Protein 8ZPL (pdb70)

B-factor: mean 82.5, std 34.64, range [16.42, 182.42]

Secondary structure (DSSP, 8-state):
-EEEEEE--EEEETT--EEEEEEEEES-SEEEEEEEE----EEEEEETT------GGGTTTEEEEEETTTTEEEEEE-S--GGG-EEEEEEEEEESSTTSPPEEEE---EEEEEE-/-HHHHHHHHHHHHHHHHHHHHHHHHHHIIIIIT-----HHHHHHHHHHHHHHHHHTTHHHHHHHHHT---S-HHHHHHHHHHHHHHHHHHHHHHHHHHHHHHHHHHS-SS-SHHHHHHHHTHHIIIIIHHHHHTTHHHHHTEEE---TTS--EEE--SSHHHHHHHHHHHHIIIIIHHHHHHHHHHHHHHHHHTT-SSSTTSHHHHHHHHHHHHHHHHHHHHHHHHHHHHHHHHHHHHHHHTT-S---HHHHHHHHHHHHHHHHHHGGGGGHHHHHHHHH--

Sequence (398 aa):
QVQLQESGGGLVQAGESLRLSCAASGTIFRLYDMGWYRQRELVASITSGGSTKYGDSVKGRFTISRDNAKNTVYLQMSSLKPEDTAVYYCNAEYRTGIWEELLDGWGQGTQVTVSSANFNKIFLPTIYSIIFLTGIVGNGLVILVMGYQKKLRSMTDKYRLHLSVADLLFVITLPFWAVDAVANWYFGNFLCKAVHVIYTVNLYSSVWILAFISLDRYLAIVHATNSQRPRKLLAEKVVYVGVWIPALLLTIPDFIFANVSEADDRYICDRFYPNDLWVVVFQFQHIMVGLILPGIVILSCYCIIISRLKSVRLLSGSREKDRNLRRITRPTVILILAFFACWLPYYIGISIDSFILLEIIKQGCEFENTVHKWISITEALAFFHCCLNPILYAFLGA

Structure (mmCIF, N/CA/C/O backbone):
data_8ZPL
#
_entry.id   8ZPL
#
_cell.length_a   1.00
_cell.length_b   1.00
_cell.length_c   1.00
_cell.angle_alpha   90.00
_cell.angle_beta   90.00
_cell.angle_gamma   90.00
#
_symmetry.space_group_name_H-M   'P 1'
#
loop_
_entity.id
_entity.type
_entity.pdbx_description
1 polymer 'Nb6 nanobody'
2 polymer 'Soluble cytochrome b562,C-X-C chemokine receptor type 4'
3 non-polymer CHOLESTEROL
4 non-polymer (2S)-N-[[4-[[3-(cyclohexylamino)propylamino]methyl]phenyl]methyl]-5-(diaminomethylideneamino)-2-(pyridin-2-ylmethylamino)pentanamide
#
loop_
_atom_site.group_PDB
_atom_site.id
_atom_site.type_symbol
_atom_site.label_atom_id
_atom_site.label_alt_id
_atom_site.label_comp_id
_atom_site.label_asym_id
_atom_site.label_entity_id
_atom_site.label_seq_id
_atom_site.pdbx_PDB_ins_code
_atom_site.Cartn_x
_atom_site.Cartn_y
_atom_site.Cartn_z
_atom_site.occupancy
_atom_site.B_iso_or_equiv
_atom_site.auth_seq_id
_atom_site.auth_comp_id
_atom_site.auth_asym_id
_atom_site.auth_atom_id
_atom_site.pdbx_PDB_model_num
ATOM 1 N N . GLN A 1 41 ? 141.748 152.131 164.888 1.00 95.97 3 GLN N N 1
ATOM 2 C CA . GLN A 1 41 ? 142.330 151.983 166.216 1.00 99.07 3 GLN N CA 1
ATOM 3 C C . GLN A 1 41 ? 141.249 151.736 167.261 1.00 101.24 3 GLN N C 1
ATOM 4 O O . GLN A 1 41 ? 140.116 152.190 167.112 1.00 101.44 3 GLN N O 1
ATOM 6 N N . VAL A 1 42 ? 141.606 151.015 168.322 1.00 102.95 4 VAL N N 1
ATOM 7 C CA . VAL A 1 42 ? 140.681 150.700 169.399 1.00 101.76 4 VAL N CA 1
ATOM 8 C C . VAL A 1 42 ? 141.183 151.358 170.676 1.00 102.95 4 VAL N C 1
ATOM 9 O O . VAL A 1 42 ? 142.348 151.748 170.788 1.00 105.11 4 VAL N O 1
ATOM 13 N N . GLN A 1 43 ? 140.285 151.476 171.647 1.00 102.75 5 GLN N N 1
ATOM 14 C CA . GLN A 1 43 ? 140.596 152.080 172.933 1.00 103.80 5 GLN N CA 1
ATOM 15 C C . GLN A 1 43 ? 140.295 151.091 174.050 1.00 103.48 5 GLN N C 1
ATOM 16 O O . GLN A 1 43 ? 139.258 150.423 174.036 1.00 105.23 5 GLN N O 1
ATOM 18 N N . LEU A 1 44 ? 141.209 151.002 175.012 1.00 108.88 6 LEU N N 1
ATOM 19 C CA . LEU A 1 44 ? 141.057 150.138 176.174 1.00 110.93 6 LEU N CA 1
ATOM 20 C C . LEU A 1 44 ? 141.077 150.991 177.433 1.00 110.57 6 LEU N C 1
ATOM 21 O O . LEU A 1 44 ? 141.964 151.834 177.602 1.00 112.58 6 LEU N O 1
ATOM 26 N N . GLN A 1 45 ? 140.102 150.774 178.311 1.00 120.36 7 GLN N N 1
ATOM 27 C CA . GLN A 1 45 ? 139.993 151.506 179.566 1.00 121.78 7 GLN N CA 1
ATOM 28 C C . GLN A 1 45 ? 140.121 150.533 180.728 1.00 123.03 7 GLN N C 1
ATOM 29 O O . GLN A 1 45 ? 139.474 149.482 180.736 1.00 123.94 7 GLN N O 1
ATOM 35 N N . GLU A 1 46 ? 140.948 150.889 181.705 1.00 133.58 8 GLU N N 1
ATOM 36 C CA . GLU A 1 46 ? 141.207 150.051 182.865 1.00 134.18 8 GLU N CA 1
ATOM 37 C C . GLU A 1 46 ? 140.651 150.709 184.120 1.00 134.79 8 GLU N C 1
ATOM 38 O O . GLU A 1 46 ? 140.686 151.936 184.258 1.00 135.65 8 GLU N O 1
ATOM 44 N N . SER A 1 47 ? 140.141 149.887 185.034 1.00 140.90 9 SER N N 1
ATOM 45 C CA . SER A 1 47 ? 139.619 150.377 186.300 1.00 140.60 9 SER N CA 1
ATOM 46 C C . SER A 1 47 ? 139.713 149.267 187.335 1.00 141.18 9 SER N C 1
ATOM 47 O O . SER A 1 47 ? 139.725 148.081 186.994 1.00 141.65 9 SER N O 1
ATOM 50 N N . GLY A 1 48 ? 139.776 149.664 188.603 1.00 149.71 10 GLY N N 1
ATOM 51 C CA . GLY A 1 48 ? 139.849 148.704 189.686 1.00 150.12 10 GLY N CA 1
ATOM 52 C C . GLY A 1 48 ? 140.957 148.990 190.679 1.00 150.98 10 GLY N C 1
ATOM 53 O O . GLY A 1 48 ? 141.121 148.260 191.660 1.00 150.97 10 GLY N O 1
ATOM 54 N N . GLY A 1 49 ? 141.723 150.051 190.436 1.00 160.37 11 GLY N N 1
ATOM 55 C CA . GLY A 1 49 ? 142.808 150.418 191.318 1.00 160.67 11 GLY N CA 1
ATOM 56 C C . GLY A 1 49 ? 142.335 151.177 192.542 1.00 160.79 11 GLY N C 1
ATOM 57 O O . GLY A 1 49 ? 141.158 151.496 192.708 1.00 160.33 11 GLY N O 1
ATOM 58 N N . GLY A 1 50 ? 143.287 151.469 193.418 1.00 170.21 12 GLY N N 1
ATOM 59 C CA . GLY A 1 50 ? 143.027 152.196 194.637 1.00 170.00 12 GLY N CA 1
ATOM 60 C C . GLY A 1 50 ? 143.775 151.572 195.794 1.00 171.19 12 GLY N C 1
ATOM 61 O O . GLY A 1 50 ? 144.763 150.865 195.605 1.00 171.12 12 GLY N O 1
ATOM 62 N N . LEU A 1 51 ? 143.288 151.842 197.002 1.00 177.57 13 LEU N N 1
ATOM 63 C CA . LEU A 1 51 ? 143.884 151.323 198.226 1.00 177.28 13 LEU N CA 1
ATOM 64 C C . LEU A 1 51 ? 143.085 150.111 198.690 1.00 177.51 13 LEU N C 1
ATOM 65 O O . LEU A 1 51 ? 141.870 150.206 198.898 1.00 177.98 13 LEU N O 1
ATOM 67 N N . VAL A 1 52 ? 143.767 148.979 198.851 1.00 181.34 14 VAL N N 1
ATOM 68 C CA . VAL A 1 52 ? 143.133 147.731 199.250 1.00 181.98 14 VAL N CA 1
ATOM 69 C C . VAL A 1 52 ? 143.969 147.083 200.345 1.00 182.42 14 VAL N C 1
ATOM 70 O O . VAL A 1 52 ? 145.174 147.329 200.463 1.00 182.24 14 VAL N O 1
ATOM 74 N N . GLN A 1 53 ? 143.317 146.258 201.159 1.00 179.80 15 GLN N N 1
ATOM 75 C CA . GLN A 1 53 ? 143.980 145.555 202.245 1.00 178.73 15 GLN N CA 1
ATOM 76 C C . GLN A 1 53 ? 144.437 144.172 201.791 1.00 179.28 15 GLN N C 1
ATOM 77 O O . GLN A 1 53 ? 143.930 143.610 200.817 1.00 178.75 15 GLN N O 1
ATOM 79 N N . ALA A 1 54 ? 145.412 143.629 202.515 1.00 180.25 16 ALA N N 1
ATOM 80 C CA . ALA A 1 54 ? 145.944 142.314 202.188 1.00 179.67 16 ALA N CA 1
ATOM 81 C C . ALA A 1 54 ? 144.906 141.231 202.456 1.00 179.50 16 ALA N C 1
ATOM 82 O O . ALA A 1 54 ? 144.204 141.256 203.471 1.00 179.63 16 ALA N O 1
ATOM 84 N N . GLY A 1 55 ? 144.812 140.275 201.535 1.00 176.76 17 GLY N N 1
ATOM 85 C CA . GLY A 1 55 ? 143.865 139.188 201.666 1.00 175.73 17 GLY N CA 1
ATOM 86 C C . GLY A 1 55 ? 142.435 139.534 201.322 1.00 175.61 17 GLY N C 1
ATOM 87 O O . GLY A 1 55 ? 141.546 138.704 201.544 1.00 175.14 17 GLY N O 1
ATOM 88 N N . GLU A 1 56 ? 142.182 140.726 200.791 1.00 177.25 18 GLU N N 1
ATOM 89 C CA . GLU A 1 56 ? 140.832 141.148 200.449 1.00 177.35 18 GLU N CA 1
ATOM 90 C C . GLU A 1 56 ? 140.541 140.814 198.986 1.00 176.37 18 GLU N C 1
ATOM 91 O O . GLU A 1 56 ? 141.297 140.098 198.324 1.00 175.52 18 GLU N O 1
ATOM 97 N N . SER A 1 57 ? 139.433 141.336 198.464 1.00 169.83 19 SER N N 1
ATOM 98 C CA . SER A 1 57 ? 138.980 141.027 197.117 1.00 169.89 19 SER N CA 1
ATOM 99 C C . SER A 1 57 ? 138.918 142.290 196.268 1.00 169.46 19 SER N C 1
ATOM 100 O O . SER A 1 57 ? 138.626 143.382 196.764 1.00 169.13 19 SER N O 1
ATOM 103 N N . LEU A 1 58 ? 139.201 142.125 194.977 1.00 162.80 20 LEU N N 1
ATOM 104 C CA . LEU A 1 58 ? 139.123 143.205 194.006 1.00 162.75 20 LEU N CA 1
ATOM 105 C C . LEU A 1 58 ? 138.579 142.651 192.697 1.00 161.71 20 LEU N C 1
ATOM 106 O O . LEU A 1 58 ? 138.369 141.444 192.548 1.00 161.00 20 LEU N O 1
ATOM 111 N N . ARG A 1 59 ? 138.347 143.549 191.738 1.00 146.64 21 ARG N N 1
ATOM 112 C CA . ARG A 1 59 ? 137.838 143.145 190.428 1.00 146.48 21 ARG N CA 1
ATOM 113 C C . ARG A 1 59 ? 138.268 144.199 189.412 1.00 146.91 21 ARG N C 1
ATOM 114 O O . ARG A 1 59 ? 137.670 145.277 189.340 1.00 145.93 21 ARG N O 1
ATOM 122 N N . LEU A 1 60 ? 139.298 143.880 188.632 1.00 141.24 22 LEU N N 1
ATOM 123 C CA . LEU A 1 60 ? 139.764 144.775 187.582 1.00 139.80 22 LEU N CA 1
ATOM 124 C C . LEU A 1 60 ? 138.912 144.596 186.333 1.00 137.75 22 LEU N C 1
ATOM 125 O O . LEU A 1 60 ? 138.624 143.467 185.923 1.00 137.88 22 LEU N O 1
ATOM 130 N N . SER A 1 61 ? 138.507 145.709 185.730 1.00 133.83 23 SER N N 1
ATOM 131 C CA . SER A 1 61 ? 137.714 145.700 184.510 1.00 135.52 23 SER N CA 1
ATOM 132 C C . SER A 1 61 ? 138.507 146.368 183.398 1.00 134.78 23 SER N C 1
ATOM 133 O O . SER A 1 61 ? 139.045 147.464 183.585 1.00 136.28 23 SER N O 1
ATOM 136 N N . CYS A 1 62 ? 138.577 145.707 182.245 1.00 123.30 24 CYS N N 1
ATOM 137 C CA . CYS A 1 62 ? 139.297 146.219 181.081 1.00 124.52 24 CYS N CA 1
ATOM 138 C C . CYS A 1 62 ? 138.348 146.157 179.889 1.00 124.03 24 CYS N C 1
ATOM 139 O O . CYS A 1 62 ? 138.147 145.090 179.303 1.00 125.96 24 CYS N O 1
ATOM 142 N N . ALA A 1 63 ? 137.766 147.298 179.537 1.00 112.31 25 ALA N N 1
ATOM 143 C CA . ALA A 1 63 ? 136.804 147.386 178.450 1.00 111.30 25 ALA N CA 1
ATOM 144 C C . ALA A 1 63 ? 137.483 147.893 177.187 1.00 111.82 25 ALA N C 1
ATOM 145 O O . ALA A 1 63 ? 138.310 148.808 177.237 1.00 114.20 25 ALA N O 1
ATOM 147 N N . ALA A 1 64 ? 137.129 147.292 176.055 1.00 102.77 26 ALA N N 1
ATOM 148 C CA . ALA A 1 64 ? 137.666 147.670 174.756 1.00 102.02 26 ALA N CA 1
ATOM 149 C C . ALA A 1 64 ? 136.596 148.407 173.966 1.00 102.06 26 ALA N C 1
ATOM 150 O O . ALA A 1 64 ? 135.466 147.923 173.843 1.00 104.85 26 ALA N O 1
ATOM 152 N N . SER A 1 65 ? 136.951 149.574 173.434 1.00 101.24 27 SER N N 1
ATOM 153 C CA . SER A 1 65 ? 136.018 150.394 172.679 1.00 101.74 27 SER N CA 1
ATOM 154 C C . SER A 1 65 ? 136.691 150.896 171.411 1.00 102.64 27 SER N C 1
ATOM 155 O O . SER A 1 65 ? 137.902 151.126 171.380 1.00 101.37 27 SER N O 1
ATOM 157 N N . GLY A 1 66 ? 135.889 151.063 170.362 1.00 99.92 28 GLY N N 1
ATOM 158 C CA . GLY A 1 66 ? 136.393 151.586 169.108 1.00 99.33 28 GLY N CA 1
ATOM 159 C C . GLY A 1 66 ? 135.992 150.763 167.903 1.00 99.04 28 GLY N C 1
ATOM 160 O O . GLY A 1 66 ? 134.921 150.149 167.886 1.00 98.59 28 GLY N O 1
ATOM 161 N N . THR A 1 67 ? 136.847 150.749 166.884 1.00 99.51 29 THR N N 1
ATOM 162 C CA . THR A 1 67 ? 136.602 149.986 165.661 1.00 101.51 29 THR N CA 1
ATOM 163 C C . THR A 1 67 ? 137.046 148.549 165.898 1.00 101.60 29 THR N C 1
ATOM 164 O O . THR A 1 67 ? 138.201 148.185 165.673 1.00 100.79 29 THR N O 1
ATOM 168 N N . ILE A 1 68 ? 136.113 147.719 166.358 1.00 94.49 30 ILE N N 1
ATOM 169 C CA . ILE A 1 68 ? 136.385 146.328 166.698 1.00 90.35 30 ILE N CA 1
ATOM 170 C C . ILE A 1 68 ? 135.567 145.433 165.782 1.00 88.22 30 ILE N C 1
ATOM 171 O O . ILE A 1 68 ? 134.346 145.597 165.672 1.00 90.32 30 ILE N O 1
ATOM 176 N N . PHE A 1 69 ? 136.240 144.491 165.127 1.00 74.73 31 PHE N N 1
ATOM 177 C CA . PHE A 1 69 ? 135.571 143.438 164.377 1.00 71.12 31 PHE N CA 1
ATOM 178 C C . PHE A 1 69 ? 135.560 142.110 165.118 1.00 78.36 31 PHE N C 1
ATOM 179 O O . PHE A 1 69 ? 134.588 141.358 165.002 1.00 82.54 31 PHE N O 1
ATOM 187 N N . ARG A 1 70 ? 136.606 141.816 165.889 1.00 81.04 32 ARG N N 1
ATOM 188 C CA . ARG A 1 70 ? 136.678 140.592 166.673 1.00 77.70 32 ARG N CA 1
ATOM 189 C C . ARG A 1 70 ? 137.842 140.697 167.648 1.00 72.80 32 ARG N C 1
ATOM 190 O O . ARG A 1 70 ? 138.910 141.195 167.288 1.00 71.63 32 ARG N O 1
ATOM 198 N N . LEU A 1 71 ? 137.627 140.230 168.875 1.00 74.47 33 LEU N N 1
ATOM 199 C CA . LEU A 1 71 ? 138.673 140.146 169.886 1.00 78.58 33 LEU N CA 1
ATOM 200 C C . LEU A 1 71 ? 139.111 138.696 170.035 1.00 80.05 33 LEU N C 1
ATOM 201 O O . LEU A 1 71 ? 138.270 137.800 170.152 1.00 81.89 33 LEU N O 1
ATOM 206 N N . TYR A 1 72 ? 140.424 138.466 170.024 1.00 78.90 34 TYR N N 1
ATOM 207 C CA . TYR A 1 72 ? 140.970 137.113 170.058 1.00 79.72 34 TYR N CA 1
ATOM 208 C C . TYR A 1 72 ? 141.478 136.717 171.440 1.00 79.86 34 TYR N C 1
ATOM 209 O O . TYR A 1 72 ? 140.995 135.744 172.025 1.00 85.60 34 TYR N O 1
ATOM 218 N N . ASP A 1 73 ? 142.443 137.456 171.977 1.00 91.10 35 ASP N N 1
ATOM 219 C CA . ASP A 1 73 ? 143.067 137.122 173.249 1.00 92.40 35 ASP N CA 1
ATOM 220 C C . ASP A 1 73 ? 143.085 138.346 174.147 1.00 94.27 35 ASP N C 1
ATOM 221 O O . ASP A 1 73 ? 143.421 139.446 173.702 1.00 102.50 35 ASP N O 1
ATOM 226 N N . MET A 1 74 ? 142.727 138.150 175.413 1.00 96.30 36 MET N N 1
ATOM 227 C CA . MET A 1 74 ? 142.770 139.206 176.414 1.00 99.10 36 MET N CA 1
ATOM 228 C C . MET A 1 74 ? 143.460 138.666 177.654 1.00 101.35 36 MET N C 1
ATOM 229 O O . MET A 1 74 ? 143.093 137.599 178.153 1.00 107.67 36 MET N O 1
ATOM 234 N N . GLY A 1 75 ? 144.453 139.399 178.153 1.00 101.46 37 GLY N N 1
ATOM 235 C CA . GLY A 1 75 ? 145.193 138.941 179.311 1.00 102.43 37 GLY N CA 1
ATOM 236 C C . GLY A 1 75 ? 145.739 140.095 180.121 1.00 102.53 37 GLY N C 1
ATOM 237 O O . GLY A 1 75 ? 145.722 141.250 179.695 1.00 108.27 37 GLY N O 1
ATOM 238 N N . TRP A 1 76 ? 146.231 139.757 181.308 1.00 122.14 38 TRP N N 1
ATOM 239 C CA . TRP A 1 76 ? 146.841 140.712 182.220 1.00 124.73 38 TRP N CA 1
ATOM 240 C C . TRP A 1 76 ? 148.321 140.388 182.360 1.00 124.16 38 TRP N C 1
ATOM 241 O O . TRP A 1 76 ? 148.696 139.226 182.534 1.00 127.08 38 TRP N O 1
ATOM 252 N N . TYR A 1 77 ? 149.157 141.418 182.282 1.00 122.38 39 TYR N N 1
ATOM 253 C CA . TYR A 1 77 ? 150.601 141.245 182.260 1.00 123.09 39 TYR N CA 1
ATOM 254 C C . TYR A 1 77 ? 151.228 142.015 183.415 1.00 124.26 39 TYR N C 1
ATOM 255 O O . TYR A 1 77 ? 150.539 142.635 184.230 1.00 127.24 39 TYR N O 1
ATOM 264 N N . ARG A 1 78 ? 152.555 141.965 183.476 1.00 136.81 40 ARG N N 1
ATOM 265 C CA . ARG A 1 78 ? 153.323 142.669 184.494 1.00 138.32 40 ARG N CA 1
ATOM 266 C C . ARG A 1 78 ? 154.792 142.742 184.090 1.00 138.72 40 ARG N C 1
ATOM 267 O O . ARG A 1 78 ? 155.415 143.800 184.169 1.00 140.07 40 ARG N O 1
ATOM 275 N N . GLN A 1 84 ? 160.021 141.050 180.773 1.00 141.88 46 GLN N N 1
ATOM 276 C CA . GLN A 1 84 ? 159.540 142.259 181.431 1.00 143.58 46 GLN N CA 1
ATOM 277 C C . GLN A 1 84 ? 158.051 142.157 181.741 1.00 144.19 46 GLN N C 1
ATOM 278 O O . GLN A 1 84 ? 157.639 142.259 182.897 1.00 143.46 46 GLN N O 1
ATOM 284 N N . ARG A 1 85 ? 157.246 141.957 180.697 1.00 141.66 47 ARG N N 1
ATOM 285 C CA . ARG A 1 85 ? 155.797 141.833 180.844 1.00 140.48 47 ARG N CA 1
ATOM 286 C C . ARG A 1 85 ? 155.463 140.381 181.178 1.00 137.77 47 ARG N C 1
ATOM 287 O O . ARG A 1 85 ? 155.117 139.567 180.319 1.00 135.97 47 ARG N O 1
ATOM 295 N N . GLU A 1 86 ? 155.576 140.061 182.464 1.00 138.30 48 GLU N N 1
ATOM 296 C CA . GLU A 1 86 ? 155.268 138.719 182.938 1.00 139.84 48 GLU N CA 1
ATOM 297 C C . GLU A 1 86 ? 153.777 138.442 182.806 1.00 140.31 48 GLU N C 1
ATOM 298 O O . GLU A 1 86 ? 152.945 139.255 183.220 1.00 142.67 48 GLU N O 1
ATOM 304 N N . LEU A 1 87 ? 153.437 137.289 182.234 1.00 127.48 49 LEU N N 1
ATOM 305 C CA . LEU A 1 87 ? 152.042 136.891 182.085 1.00 126.40 49 LEU N CA 1
ATOM 306 C C . LEU A 1 87 ? 151.546 136.348 183.419 1.00 126.93 49 LEU N C 1
ATOM 307 O O . LEU A 1 87 ? 152.016 135.306 183.886 1.00 129.15 49 LEU N O 1
ATOM 309 N N . VAL A 1 88 ? 150.598 137.051 184.034 1.00 125.86 50 VAL N N 1
ATOM 310 C CA . VAL A 1 88 ? 150.054 136.637 185.321 1.00 125.94 50 VAL N CA 1
ATOM 311 C C . VAL A 1 88 ? 148.709 135.958 185.098 1.00 126.21 50 VAL N C 1
ATOM 312 O O . VAL A 1 88 ? 148.288 135.112 185.894 1.00 128.72 50 VAL N O 1
ATOM 316 N N . ALA A 1 89 ? 148.033 136.314 184.005 1.00 113.62 51 ALA N N 1
ATOM 317 C CA . ALA A 1 89 ? 146.757 135.705 183.653 1.00 113.51 51 ALA N CA 1
ATOM 318 C C . ALA A 1 89 ? 146.396 136.020 182.208 1.00 114.07 51 ALA N C 1
ATOM 319 O O . ALA A 1 89 ? 146.383 137.188 181.807 1.00 118.48 51 ALA N O 1
ATOM 321 N N . SER A 1 90 ? 146.104 134.990 181.418 1.00 101.93 52 SER N N 1
ATOM 322 C CA . SER A 1 90 ? 145.720 135.170 180.025 1.00 99.96 52 SER N CA 1
ATOM 323 C C . SER A 1 90 ? 144.595 134.206 179.689 1.00 100.01 52 SER N C 1
ATOM 324 O O . SER A 1 90 ? 144.723 133.000 179.916 1.00 106.18 52 SER N O 1
ATOM 326 N N . ILE A 1 91 ? 143.502 134.735 179.149 1.00 102.61 53 ILE N N 1
ATOM 327 C CA . ILE A 1 91 ? 142.352 133.937 178.745 1.00 103.07 53 ILE N CA 1
ATOM 328 C C . ILE A 1 91 ? 142.085 134.191 177.269 1.00 104.33 53 ILE N C 1
ATOM 329 O O . ILE A 1 91 ? 142.036 135.345 176.829 1.00 105.26 53 ILE N O 1
ATOM 334 N N . THR A 1 92 ? 141.932 133.115 176.505 1.00 105.86 54 THR N N 1
ATOM 335 C CA . THR A 1 92 ? 141.629 133.233 175.089 1.00 105.05 54 THR N CA 1
ATOM 336 C C . THR A 1 92 ? 140.132 133.457 174.895 1.00 105.28 54 THR N C 1
ATOM 337 O O . THR A 1 92 ? 139.357 133.534 175.851 1.00 107.48 54 THR N O 1
ATOM 341 N N . SER A 1 93 ? 139.717 133.573 173.632 1.00 102.51 55 SER N N 1
ATOM 342 C CA . SER A 1 93 ? 138.298 133.743 173.343 1.00 102.09 55 SER N CA 1
ATOM 343 C C . SER A 1 93 ? 137.504 132.490 173.685 1.00 103.68 55 SER N C 1
ATOM 344 O O . SER A 1 93 ? 136.314 132.580 174.007 1.00 101.96 55 SER N O 1
ATOM 347 N N . GLY A 1 94 ? 138.140 131.320 173.623 1.00 108.62 56 GLY N N 1
ATOM 348 C CA . GLY A 1 94 ? 137.482 130.079 173.985 1.00 108.65 56 GLY N CA 1
ATOM 349 C C . GLY A 1 94 ? 137.479 129.758 175.462 1.00 108.57 56 GLY N C 1
ATOM 350 O O . GLY A 1 94 ? 136.842 128.781 175.867 1.00 109.61 56 GLY N O 1
ATOM 351 N N . GLY A 1 95 ? 138.172 130.549 176.274 1.00 108.48 57 GLY N N 1
ATOM 352 C CA . GLY A 1 95 ? 138.230 130.326 177.702 1.00 107.51 57 GLY N CA 1
ATOM 353 C C . GLY A 1 95 ? 139.438 129.565 178.200 1.00 108.72 57 GLY N C 1
ATOM 354 O O . GLY A 1 95 ? 139.469 129.201 179.381 1.00 110.80 57 GLY N O 1
ATOM 355 N N . SER A 1 96 ? 140.432 129.318 177.350 1.00 107.86 58 SER N N 1
ATOM 356 C CA . SER A 1 96 ? 141.609 128.561 177.759 1.00 108.65 58 SER N CA 1
ATOM 357 C C . SER A 1 96 ? 142.523 129.408 178.636 1.00 108.02 58 SER N C 1
ATOM 358 O O . SER A 1 96 ? 143.483 130.010 178.145 1.00 107.52 58 SER N O 1
ATOM 360 N N . THR A 1 97 ? 142.232 129.455 179.932 1.00 111.12 59 THR N N 1
ATOM 361 C CA . THR A 1 97 ? 143.030 130.252 180.852 1.00 111.21 59 THR N CA 1
ATOM 362 C C . THR A 1 97 ? 144.406 129.629 181.051 1.00 111.23 59 THR N C 1
ATOM 363 O O . THR A 1 97 ? 144.550 128.406 181.119 1.00 111.39 59 THR N O 1
ATOM 367 N N . LYS A 1 98 ? 145.425 130.483 181.143 1.00 113.37 60 LYS N N 1
ATOM 368 C CA . LYS A 1 98 ? 146.807 130.058 181.372 1.00 113.77 60 LYS N CA 1
ATOM 369 C C . LYS A 1 98 ? 147.383 130.944 182.472 1.00 115.13 60 LYS N C 1
ATOM 370 O O . LYS A 1 98 ? 148.000 131.974 1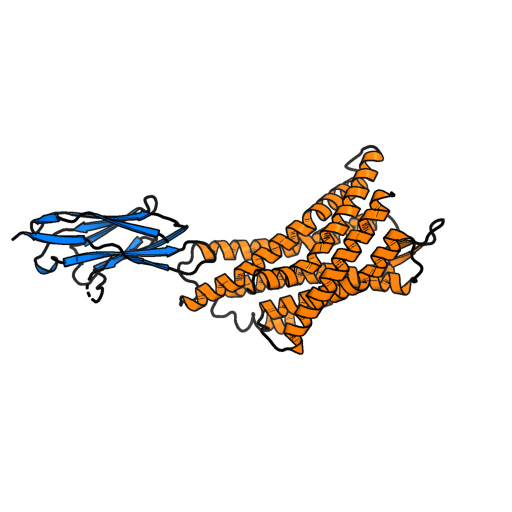82.192 1.00 117.15 60 LYS N O 1
ATOM 372 N N . TYR A 1 99 ? 147.186 130.533 183.721 1.00 127.05 61 TYR N N 1
ATOM 373 C CA . TYR A 1 99 ? 147.650 131.318 184.853 1.00 127.25 61 TYR N CA 1
ATOM 374 C C . TYR A 1 99 ? 149.165 131.212 185.000 1.00 128.55 61 TYR N C 1
ATOM 375 O O . TYR A 1 99 ? 149.806 130.284 184.498 1.00 127.58 61 TYR N O 1
ATOM 384 N N . GLY A 1 100 ? 149.737 132.188 185.701 1.00 140.98 62 GLY N N 1
ATOM 385 C CA . GLY A 1 100 ? 151.165 132.231 185.923 1.00 141.53 62 GLY N CA 1
ATOM 386 C C . GLY A 1 100 ? 151.611 131.318 187.049 1.00 143.58 62 GLY N C 1
ATOM 387 O O . GLY A 1 100 ? 150.814 130.686 187.743 1.00 143.75 62 GLY N O 1
ATOM 388 N N . ASP A 1 101 ? 152.933 131.252 187.222 1.00 150.10 63 ASP N N 1
ATOM 389 C CA . ASP A 1 101 ? 153.503 130.407 188.267 1.00 150.43 63 ASP N CA 1
ATOM 390 C C . ASP A 1 101 ? 153.112 130.895 189.656 1.00 150.63 63 ASP N C 1
ATOM 391 O O . ASP A 1 101 ? 152.790 130.089 190.536 1.00 150.43 63 ASP N O 1
ATOM 393 N N . SER A 1 102 ? 153.131 132.208 189.873 1.00 148.72 64 SER N N 1
ATOM 394 C CA . SER A 1 102 ? 152.806 132.791 191.167 1.00 147.80 64 SER N CA 1
ATOM 395 C C . SER A 1 102 ? 151.334 133.165 191.293 1.00 149.51 64 SER N C 1
ATOM 396 O O . SER A 1 102 ? 150.939 133.740 192.313 1.00 149.59 64 SER N O 1
ATOM 398 N N . VAL A 1 103 ? 150.519 132.854 190.288 1.00 154.65 65 VAL N N 1
ATOM 399 C CA . VAL A 1 103 ? 149.102 133.195 190.287 1.00 153.96 65 VAL N CA 1
ATOM 400 C C . VAL A 1 103 ? 148.227 131.973 190.527 1.00 154.50 65 VAL N C 1
ATOM 401 O O . VAL A 1 103 ? 147.002 132.059 190.398 1.00 153.74 65 VAL N O 1
ATOM 403 N N . LYS A 1 104 ? 148.823 130.835 190.871 1.00 159.43 66 LYS N N 1
ATOM 404 C CA . LYS A 1 104 ? 148.057 129.617 191.091 1.00 159.71 66 LYS N CA 1
ATOM 405 C C . LYS A 1 104 ? 147.329 129.687 192.427 1.00 159.73 66 LYS N C 1
ATOM 406 O O . LYS A 1 104 ? 147.951 129.890 193.475 1.00 158.34 66 LYS N O 1
ATOM 408 N N . GLY A 1 105 ? 146.008 129.522 192.387 1.00 160.29 67 GLY N N 1
ATOM 409 C CA . GLY A 1 105 ? 145.197 129.499 193.585 1.00 158.99 67 GLY N CA 1
ATOM 410 C C . GLY A 1 105 ? 144.794 130.851 194.128 1.00 159.42 67 GLY N C 1
ATOM 411 O O . GLY A 1 105 ? 143.961 130.907 195.042 1.00 159.12 67 GLY N O 1
ATOM 412 N N . ARG A 1 106 ? 145.349 131.944 193.605 1.00 160.77 68 ARG N N 1
ATOM 413 C CA . ARG A 1 106 ? 145.033 133.278 194.095 1.00 160.55 68 ARG N CA 1
ATOM 414 C C . ARG A 1 106 ? 144.292 134.144 193.090 1.00 160.46 68 ARG N C 1
ATOM 415 O O . ARG A 1 106 ? 143.494 134.990 193.498 1.00 160.70 68 ARG N O 1
ATOM 423 N N . PHE A 1 107 ? 144.533 133.962 191.794 1.00 154.97 69 PHE N N 1
ATOM 424 C CA . PHE A 1 107 ? 143.928 134.786 190.756 1.00 154.51 69 PHE N CA 1
ATOM 425 C C . PHE A 1 107 ? 143.042 133.922 189.872 1.00 153.28 69 PHE N C 1
ATOM 426 O O . PHE A 1 107 ? 143.472 132.866 189.398 1.00 152.87 69 PHE N O 1
ATOM 434 N N . THR A 1 108 ? 141.808 134.373 189.655 1.00 140.79 70 THR N N 1
ATOM 435 C CA . THR A 1 108 ? 140.875 133.715 188.752 1.00 141.92 70 THR N CA 1
ATOM 436 C C . THR A 1 108 ? 140.365 134.739 187.752 1.00 141.58 70 THR N C 1
ATOM 437 O O . THR A 1 108 ? 139.864 135.797 188.146 1.00 141.07 70 THR N O 1
ATOM 441 N N . ILE A 1 109 ? 140.489 134.425 186.467 1.00 130.66 71 ILE N N 1
ATOM 442 C CA . ILE A 1 109 ? 140.148 135.356 185.407 1.00 129.63 71 ILE N CA 1
ATOM 443 C C . ILE A 1 109 ? 138.776 135.006 184.848 1.00 128.92 71 ILE N C 1
ATOM 444 O O . ILE A 1 109 ? 138.289 133.877 184.965 1.00 129.35 71 ILE N O 1
ATOM 449 N N . SER A 1 110 ? 138.134 136.000 184.239 1.00 122.50 72 SER N N 1
ATOM 450 C CA . SER A 1 110 ? 136.832 135.819 183.617 1.00 122.21 72 SER N CA 1
ATOM 451 C C . SER A 1 110 ? 136.745 136.737 182.409 1.00 120.48 72 SER N C 1
ATOM 452 O O . SER A 1 110 ? 137.456 137.740 182.316 1.00 120.31 72 SER N O 1
ATOM 455 N N . ARG A 1 111 ? 135.862 136.384 181.479 1.00 111.03 73 ARG N N 1
ATOM 456 C CA . ARG A 1 111 ? 135.732 137.124 180.233 1.00 111.31 73 ARG N CA 1
ATOM 457 C C . ARG A 1 111 ? 134.269 137.224 179.835 1.00 111.26 73 ARG N C 1
ATOM 458 O O . ARG A 1 111 ? 133.514 136.257 179.963 1.00 112.45 73 ARG N O 1
ATOM 466 N N . ASP A 1 112 ? 133.879 138.399 179.351 1.00 117.11 74 ASP N N 1
ATOM 467 C CA . ASP A 1 112 ? 132.549 138.639 178.796 1.00 117.65 74 ASP N CA 1
ATOM 468 C C . ASP A 1 112 ? 132.741 139.157 177.375 1.00 116.88 74 ASP N C 1
ATOM 469 O O . ASP A 1 112 ? 132.954 140.355 177.168 1.00 119.61 74 ASP N O 1
ATOM 474 N N . ASN A 1 113 ? 132.667 138.252 176.397 1.00 115.85 75 ASN N N 1
ATOM 475 C CA . ASN A 1 113 ? 132.879 138.647 175.009 1.00 116.99 75 ASN N CA 1
ATOM 476 C C . ASN A 1 113 ? 131.789 139.589 174.517 1.00 118.89 75 ASN N C 1
ATOM 477 O O . ASN A 1 113 ? 132.052 140.443 173.662 1.00 118.38 75 ASN N O 1
ATOM 482 N N . ALA A 1 114 ? 130.566 139.446 175.032 1.00 124.44 76 ALA N N 1
ATOM 483 C CA . ALA A 1 114 ? 129.481 140.330 174.617 1.00 123.58 76 ALA N CA 1
ATOM 484 C C . ALA A 1 114 ? 129.766 141.774 175.008 1.00 124.02 76 ALA N C 1
ATOM 485 O O . ALA A 1 114 ? 129.497 142.700 174.235 1.00 123.25 76 ALA N O 1
ATOM 487 N N . LYS A 1 115 ? 130.309 141.986 176.204 1.00 119.98 77 LYS N N 1
ATOM 488 C CA . LYS A 1 115 ? 130.642 143.322 176.679 1.00 120.39 77 LYS N CA 1
ATOM 489 C C . LYS A 1 115 ? 132.047 143.760 176.289 1.00 121.93 77 LYS N C 1
ATOM 490 O O . LYS A 1 115 ? 132.424 144.900 176.580 1.00 121.00 77 LYS N O 1
ATOM 492 N N . ASN A 1 116 ? 132.821 142.890 175.634 1.00 116.38 78 ASN N N 1
ATOM 493 C CA . ASN A 1 116 ? 134.194 143.194 175.225 1.00 113.46 78 ASN N CA 1
ATOM 494 C C . ASN A 1 116 ? 135.057 143.587 176.423 1.00 112.40 78 ASN N C 1
ATOM 495 O O . ASN A 1 116 ? 135.841 144.535 176.362 1.00 112.15 78 ASN N O 1
ATOM 500 N N . THR A 1 117 ? 134.910 142.851 177.523 1.00 115.67 79 THR N N 1
ATOM 501 C CA . THR A 1 117 ? 135.624 143.134 178.759 1.00 115.40 79 THR N CA 1
ATOM 502 C C . THR A 1 117 ? 136.230 141.856 179.320 1.00 115.11 79 THR N C 1
ATOM 503 O O . THR A 1 117 ? 135.743 140.752 179.064 1.00 116.52 79 THR N O 1
ATOM 507 N N . VAL A 1 118 ? 137.299 142.022 180.093 1.00 118.24 80 VAL N N 1
ATOM 508 C CA . VAL A 1 118 ? 137.935 140.930 180.818 1.00 120.20 80 VAL N CA 1
ATOM 509 C C . VAL A 1 118 ? 138.009 141.315 182.290 1.00 120.94 80 VAL N C 1
ATOM 510 O O . VAL A 1 118 ? 138.340 142.457 182.628 1.00 121.08 80 VAL N O 1
ATOM 514 N N . TYR A 1 119 ? 137.667 140.373 183.163 1.00 130.01 81 TYR N N 1
ATOM 515 C CA . TYR A 1 119 ? 137.602 140.615 184.598 1.00 129.27 81 TYR N CA 1
ATOM 516 C C . TYR A 1 119 ? 138.594 139.713 185.315 1.00 128.95 81 TYR N C 1
ATOM 517 O O . TYR A 1 119 ? 138.608 138.498 185.095 1.00 129.24 81 TYR N O 1
ATOM 526 N N . LEU A 1 120 ? 139.417 140.309 186.173 1.00 135.01 82 LEU N N 1
ATOM 527 C CA . LEU A 1 120 ? 140.372 139.580 186.995 1.00 136.67 82 LEU N CA 1
ATOM 528 C C . LEU A 1 120 ? 139.997 139.759 188.458 1.00 139.86 82 LEU N C 1
ATOM 529 O O . LEU A 1 120 ? 139.753 140.884 188.905 1.00 140.05 82 LEU N O 1
ATOM 534 N N . GLN A 1 121 ? 139.949 138.655 189.196 1.00 148.82 83 GLN N N 1
ATOM 535 C CA . GLN A 1 121 ? 139.589 138.674 190.607 1.00 147.52 83 GLN N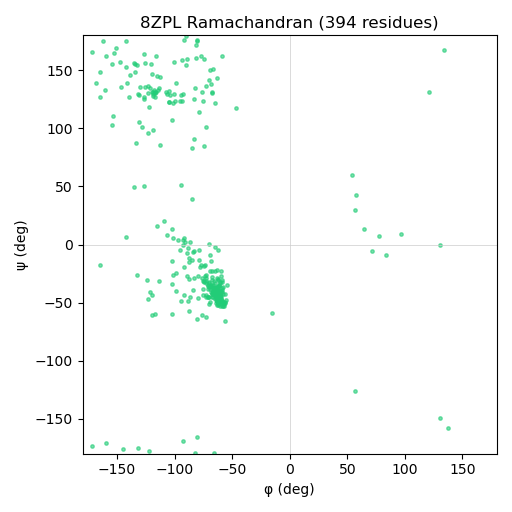 CA 1
ATOM 536 C C . GLN A 1 121 ? 140.841 138.514 191.457 1.00 147.11 83 GLN N C 1
ATOM 537 O O . GLN A 1 121 ? 141.629 137.587 191.245 1.00 146.03 83 GLN N O 1
ATOM 543 N N . MET A 1 122 ? 141.019 139.420 192.413 1.00 162.92 84 MET N N 1
ATOM 544 C CA . MET A 1 122 ? 142.193 139.443 193.275 1.00 164.68 84 MET N CA 1
ATOM 545 C C . MET A 1 122 ? 141.824 138.835 194.622 1.00 164.90 84 MET N C 1
ATOM 546 O O . MET A 1 122 ? 140.907 139.319 195.294 1.00 164.92 84 MET N O 1
ATOM 551 N N . SER A 1 123 ? 142.531 137.777 195.014 1.00 166.64 85 SER N N 1
ATOM 552 C CA . SER A 1 123 ? 142.275 137.111 196.282 1.00 166.02 85 SER N CA 1
ATOM 553 C C . SER A 1 123 ? 143.595 136.750 196.944 1.00 166.77 85 SER N C 1
ATOM 554 O O . SER A 1 123 ? 144.573 136.412 196.271 1.00 166.32 85 SER N O 1
ATOM 557 N N . SER A 1 124 ? 143.606 136.817 198.275 1.00 172.41 86 SER N N 1
ATOM 558 C CA . SER A 1 124 ? 144.785 136.518 199.086 1.00 172.44 86 SER N CA 1
ATOM 559 C C . SER A 1 124 ? 145.980 137.359 198.640 1.00 171.97 86 SER N C 1
ATOM 560 O O . SER A 1 124 ? 147.026 136.849 198.238 1.00 171.56 86 SER N O 1
ATOM 563 N N . LEU A 1 125 ? 145.797 138.675 198.715 1.00 174.63 87 LEU N N 1
ATOM 564 C CA . LEU A 1 125 ? 146.826 139.601 198.263 1.00 174.76 87 LEU N CA 1
ATOM 565 C C . LEU A 1 125 ? 148.090 139.455 199.100 1.00 174.74 87 LEU N C 1
ATOM 566 O O . LEU A 1 125 ? 148.034 139.231 200.312 1.00 174.93 87 LEU N O 1
ATOM 571 N N . LYS A 1 126 ? 149.233 139.585 198.443 1.00 174.29 88 LYS N N 1
ATOM 572 C CA . LYS A 1 126 ? 150.541 139.415 199.051 1.00 173.92 88 LYS N CA 1
ATOM 573 C C . LYS A 1 126 ? 151.380 140.656 198.797 1.00 174.96 88 LYS N C 1
ATOM 574 O O . LYS A 1 126 ? 151.131 141.398 197.840 1.00 174.48 88 LYS N O 1
ATOM 576 N N . PRO A 1 127 ? 152.380 140.918 199.645 1.00 178.15 89 PRO N N 1
ATOM 577 C CA . PRO A 1 127 ? 153.237 142.094 199.418 1.00 177.58 89 PRO N CA 1
ATOM 578 C C . PRO A 1 127 ? 153.956 142.069 198.082 1.00 177.21 89 PRO N C 1
ATOM 579 O O . PRO A 1 127 ? 154.284 143.135 197.545 1.00 177.47 89 PRO N O 1
ATOM 583 N N . GLU A 1 128 ? 154.217 140.884 197.527 1.00 176.06 90 GLU N N 1
ATOM 584 C CA . GLU A 1 128 ? 154.857 140.799 196.220 1.00 175.83 90 GLU N CA 1
ATOM 585 C C . GLU A 1 128 ? 153.909 141.165 195.086 1.00 175.79 90 GLU N C 1
ATOM 586 O O . GLU A 1 128 ? 154.372 141.450 193.977 1.00 175.56 90 GLU N O 1
ATOM 592 N N . ASP A 1 129 ? 152.599 141.165 195.336 1.00 172.25 91 ASP N N 1
ATOM 593 C CA . ASP A 1 129 ? 151.621 141.461 194.297 1.00 171.67 91 ASP N CA 1
ATOM 594 C C . ASP A 1 129 ? 151.409 142.954 194.082 1.00 171.20 91 ASP N C 1
ATOM 595 O O . ASP A 1 129 ? 150.677 143.330 193.160 1.00 170.28 91 ASP N O 1
ATOM 600 N N . THR A 1 130 ? 152.020 143.806 194.900 1.00 171.35 92 THR N N 1
ATOM 601 C CA . THR A 1 130 ? 151.876 145.253 194.760 1.00 171.31 92 THR N CA 1
ATOM 602 C C . THR A 1 130 ? 152.661 145.706 193.536 1.00 171.79 92 THR N C 1
ATOM 603 O O . THR A 1 130 ? 153.885 145.844 193.582 1.00 172.15 92 THR N O 1
ATOM 607 N N . ALA A 1 131 ? 151.956 145.934 192.432 1.00 163.93 93 ALA N N 1
ATOM 608 C CA . ALA A 1 131 ? 152.587 146.335 191.181 1.00 163.32 93 ALA N CA 1
ATOM 609 C C . ALA A 1 131 ? 151.520 146.930 190.270 1.00 162.55 93 ALA N C 1
ATOM 610 O O . ALA A 1 131 ? 150.330 146.932 190.593 1.00 162.31 93 ALA N O 1
ATOM 612 N N . VAL A 1 132 ? 151.961 147.435 189.121 1.00 152.91 94 VAL N N 1
ATOM 613 C CA . VAL A 1 132 ? 151.078 148.032 188.126 1.00 152.89 94 VAL N CA 1
ATOM 614 C C . VAL A 1 132 ? 150.706 146.964 187.108 1.00 152.25 94 VAL N C 1
ATOM 615 O O . VAL A 1 132 ? 151.584 146.288 186.557 1.00 151.19 94 VAL N O 1
ATOM 619 N N . TYR A 1 133 ? 149.410 146.813 186.857 1.00 148.72 95 TYR N N 1
ATOM 620 C CA . TYR A 1 133 ? 148.891 145.771 185.983 1.00 147.83 95 TYR N CA 1
ATOM 621 C C . TYR A 1 133 ? 148.412 146.390 184.678 1.00 146.22 95 TYR N C 1
ATOM 622 O O . TYR A 1 133 ? 147.676 147.382 184.689 1.00 146.90 95 TYR N O 1
ATOM 631 N N . TYR A 1 134 ? 148.829 145.803 183.560 1.00 135.13 96 TYR N N 1
ATOM 632 C CA . TYR A 1 134 ? 148.485 146.289 182.231 1.00 135.67 96 TYR N CA 1
ATOM 633 C C . TYR A 1 134 ? 147.607 145.265 181.528 1.00 133.51 96 TYR N C 1
ATOM 634 O O . TYR A 1 134 ? 147.918 144.070 181.529 1.00 134.89 96 TYR N O 1
ATOM 643 N N . CYS A 1 135 ? 146.518 145.734 180.928 1.00 113.55 97 CYS N N 1
ATOM 644 C CA . CYS A 1 135 ? 145.604 144.864 180.205 1.00 111.01 97 CYS N CA 1
ATOM 645 C C . CYS A 1 135 ? 145.997 144.814 178.736 1.00 111.81 97 CYS N C 1
ATOM 646 O O . CYS A 1 135 ? 146.192 145.856 178.102 1.00 116.56 97 CYS N O 1
ATOM 649 N N . ASN A 1 136 ? 146.112 143.604 178.201 1.00 96.85 98 ASN N N 1
ATOM 650 C CA . ASN A 1 136 ? 146.469 143.384 176.810 1.00 95.62 98 ASN N CA 1
ATOM 651 C C . ASN A 1 136 ? 145.304 142.729 176.082 1.00 96.05 98 ASN N C 1
ATOM 652 O O . ASN A 1 136 ? 144.571 141.916 176.651 1.00 97.56 98 ASN N O 1
ATOM 657 N N . ALA A 1 137 ? 145.141 143.095 174.813 1.00 86.20 99 ALA N N 1
ATOM 658 C CA . ALA A 1 137 ? 144.082 142.539 173.987 1.00 87.03 99 ALA N CA 1
ATOM 659 C C . ALA A 1 137 ? 144.568 142.447 172.551 1.00 86.70 99 ALA N C 1
ATOM 660 O O . ALA A 1 137 ? 145.187 143.382 172.038 1.00 92.49 99 ALA N O 1
ATOM 662 N N . GLU A 1 138 ? 144.289 141.316 171.912 1.00 80.98 100 GLU N N 1
ATOM 663 C CA . GLU A 1 138 ? 144.594 141.105 170.504 1.00 79.15 100 GLU N CA 1
ATOM 664 C C . GLU A 1 138 ? 143.293 141.192 169.720 1.00 79.73 100 GLU N C 1
ATOM 665 O O . GLU A 1 138 ? 142.349 140.446 169.995 1.00 80.61 100 GLU N O 1
ATOM 671 N N . TYR A 1 139 ? 143.247 142.097 168.748 1.00 77.69 101 TYR N N 1
ATOM 672 C CA . TYR A 1 139 ? 142.024 142.409 168.026 1.00 75.62 101 TYR N CA 1
ATOM 673 C C . TYR A 1 139 ? 142.297 142.394 166.528 1.00 75.39 101 TYR N C 1
ATOM 674 O O . TYR A 1 139 ? 143.394 142.063 166.072 1.00 82.45 101 TYR N O 1
ATOM 683 N N . ARG A 1 140 ? 141.275 142.762 165.761 1.00 66.16 102 ARG N N 1
ATOM 684 C CA . ARG A 1 140 ? 141.382 142.851 164.312 1.00 65.22 102 ARG N CA 1
ATOM 685 C C . ARG A 1 140 ? 140.245 143.732 163.821 1.00 72.23 102 ARG N C 1
ATOM 686 O O . ARG A 1 140 ? 139.100 143.548 164.241 1.00 77.06 102 ARG N O 1
ATOM 694 N N . THR A 1 141 ? 140.560 144.689 162.949 1.00 70.61 103 THR N N 1
ATOM 695 C CA . THR A 1 141 ? 139.574 145.664 162.503 1.00 68.49 103 THR N CA 1
ATOM 696 C C . THR A 1 141 ? 138.794 145.226 161.270 1.00 67.85 103 THR N C 1
ATOM 697 O O . THR A 1 141 ? 137.836 145.908 160.893 1.00 71.02 103 THR N O 1
ATOM 701 N N . GLY A 1 142 ? 139.167 144.119 160.639 1.00 66.99 104 GLY N N 1
ATOM 702 C CA . GLY A 1 142 ? 138.462 143.665 159.453 1.00 63.57 104 GLY N CA 1
ATOM 703 C C . GLY A 1 142 ? 138.939 142.290 159.051 1.00 67.63 104 GLY N C 1
ATOM 704 O O . GLY A 1 142 ? 139.979 141.810 159.509 1.00 74.03 104 GLY N O 1
ATOM 705 N N . ILE A 1 143 ? 138.158 141.660 158.171 1.00 61.01 105 ILE N N 1
ATOM 706 C CA . ILE A 1 143 ? 138.475 140.302 157.737 1.00 59.31 105 ILE N CA 1
ATOM 707 C C . ILE A 1 143 ? 139.819 140.267 157.022 1.00 61.10 105 ILE N C 1
ATOM 708 O O . ILE A 1 143 ? 140.638 139.369 157.252 1.00 68.90 105 ILE N O 1
ATOM 713 N N . TRP A 1 144 ? 140.074 141.244 156.159 1.00 55.55 106 TRP N N 1
ATOM 714 C CA . TRP A 1 144 ? 141.297 141.281 155.370 1.00 57.39 106 TRP N CA 1
ATOM 715 C C . TRP A 1 144 ? 142.456 141.949 156.097 1.00 60.46 106 TRP N C 1
ATOM 716 O O . TRP A 1 144 ? 143.540 142.072 155.519 1.00 64.57 106 TRP N O 1
ATOM 727 N N . GLU A 1 145 ? 142.260 142.377 157.338 1.00 64.53 107 GLU N N 1
ATOM 728 C CA . GLU A 1 145 ? 143.312 143.036 158.093 1.00 65.69 107 GLU N CA 1
ATOM 729 C C . GLU A 1 145 ? 144.147 142.017 158.861 1.00 68.00 107 GLU N C 1
ATOM 730 O O . GLU A 1 145 ? 143.719 140.890 159.119 1.00 69.69 107 GLU N O 1
ATOM 736 N N . GLU A 1 146 ? 145.356 142.433 159.224 1.00 74.14 108 GLU N N 1
ATOM 737 C CA . GLU A 1 146 ? 146.264 141.588 159.978 1.00 76.19 108 GLU N CA 1
ATOM 738 C C . GLU A 1 146 ? 145.912 141.616 161.464 1.00 80.91 108 GLU N C 1
ATOM 739 O O . GLU A 1 146 ? 145.065 142.389 161.918 1.00 87.40 108 GLU N O 1
ATOM 745 N N . LEU A 1 147 ? 146.571 140.748 162.226 1.00 75.47 109 LEU N N 1
ATOM 746 C CA . LEU A 1 147 ? 146.380 140.728 163.669 1.00 74.02 109 LEU N CA 1
ATOM 747 C C . LEU A 1 147 ? 147.049 141.938 164.306 1.00 76.55 109 LEU N C 1
ATOM 748 O O . LEU A 1 147 ? 148.179 142.294 163.963 1.00 84.98 109 LEU N O 1
ATOM 753 N N . LEU A 1 148 ? 146.350 142.568 165.243 1.00 75.24 110 LEU N N 1
ATOM 754 C CA . LEU A 1 148 ? 146.851 143.753 165.919 1.00 78.74 110 LEU N CA 1
ATOM 755 C C . LEU A 1 148 ? 146.941 143.509 167.419 1.00 80.00 110 LEU N C 1
ATOM 756 O O . LEU A 1 148 ? 146.242 142.661 167.979 1.00 80.80 110 LEU N O 1
ATOM 761 N N . ASP A 1 149 ? 147.820 144.270 168.061 1.00 89.82 111 ASP N N 1
ATOM 762 C CA . ASP A 1 149 ? 148.079 144.164 169.488 1.00 88.79 111 ASP N CA 1
ATOM 763 C C . ASP A 1 149 ? 147.796 145.501 170.158 1.00 88.67 111 ASP N C 1
ATOM 764 O O . ASP A 1 149 ? 148.200 146.554 169.657 1.00 93.27 111 ASP N O 1
ATOM 769 N N . GLY A 1 150 ? 147.101 145.454 171.295 1.00 92.36 112 GLY N N 1
ATOM 770 C CA . GLY A 1 150 ? 146.778 146.653 172.032 1.00 93.81 112 GLY N CA 1
ATOM 771 C C . GLY A 1 150 ? 147.217 146.537 173.479 1.00 94.39 112 GLY N C 1
ATOM 772 O O . GLY A 1 150 ? 147.499 145.451 173.982 1.00 99.37 112 GLY N O 1
ATOM 773 N N . TRP A 1 151 ? 147.279 147.688 174.143 1.00 102.69 113 TRP N N 1
ATOM 774 C CA . TRP A 1 151 ? 147.681 147.745 175.540 1.00 104.33 113 TRP N CA 1
ATOM 775 C C . TRP A 1 151 ? 146.856 148.794 176.268 1.00 105.58 113 TRP N C 1
ATOM 776 O O . TRP A 1 151 ? 146.390 149.766 175.670 1.00 108.93 113 TRP N O 1
ATOM 787 N N . GLY A 1 152 ? 146.684 148.586 177.574 1.00 120.09 114 GLY N N 1
ATOM 788 C CA . GLY A 1 152 ? 145.939 149.507 178.403 1.00 119.80 114 GLY N CA 1
ATOM 789 C C . GLY A 1 152 ? 146.828 150.554 179.046 1.00 122.68 114 GLY N C 1
ATOM 790 O O . GLY A 1 152 ? 148.051 150.547 178.917 1.00 123.30 114 GLY N O 1
ATOM 791 N N . GLN A 1 153 ? 146.180 151.481 179.754 1.00 137.93 115 GLN N N 1
ATOM 792 C CA . GLN A 1 153 ? 146.913 152.552 180.420 1.00 138.14 115 GLN N CA 1
ATOM 793 C C . GLN A 1 153 ? 147.770 152.010 181.557 1.00 138.04 115 GLN N C 1
ATOM 794 O O . GLN A 1 153 ? 148.943 152.379 181.695 1.00 137.82 115 GLN N O 1
ATOM 800 N N . GLY A 1 154 ? 147.205 151.131 182.378 1.00 144.40 116 GLY N N 1
ATOM 801 C CA . GLY A 1 154 ? 147.934 150.593 183.527 1.00 145.39 116 GLY N CA 1
ATOM 802 C C . GLY A 1 154 ? 147.198 150.913 184.814 1.00 146.81 116 GLY N C 1
ATOM 803 O O . GLY A 1 154 ? 146.790 152.045 185.068 1.00 146.56 116 GLY N O 1
ATOM 804 N N . THR A 1 155 ? 147.027 149.886 185.643 1.00 153.15 117 THR N N 1
ATOM 805 C CA . THR A 1 155 ? 146.326 150.001 186.914 1.00 151.74 117 THR N CA 1
ATOM 806 C C . THR A 1 155 ? 147.277 149.646 188.047 1.00 151.31 117 THR N C 1
ATOM 807 O O . THR A 1 155 ? 147.905 148.583 188.025 1.00 150.93 117 THR N O 1
ATOM 811 N N . GLN A 1 156 ? 147.376 150.533 189.034 1.00 158.71 118 GLN N N 1
ATOM 812 C CA . GLN A 1 156 ? 148.264 150.349 190.174 1.00 159.06 118 GLN N CA 1
ATOM 813 C C . GLN A 1 156 ? 147.468 149.843 191.370 1.00 159.43 118 GLN N C 1
ATOM 814 O O . GLN A 1 156 ? 146.438 150.424 191.727 1.00 158.82 118 GLN N O 1
ATOM 820 N N . VAL A 1 157 ? 147.948 148.764 191.984 1.00 166.27 119 VAL N N 1
ATOM 821 C CA . VAL A 1 157 ? 147.301 148.154 193.141 1.00 166.74 119 VAL N CA 1
ATOM 822 C C . VAL A 1 157 ? 148.333 148.033 194.253 1.00 166.82 119 VAL N C 1
ATOM 823 O O . VAL A 1 157 ? 149.399 147.439 194.052 1.00 165.76 119 VAL N O 1
ATOM 827 N N . THR A 1 158 ? 148.016 148.587 195.422 1.00 173.47 120 THR N N 1
ATOM 828 C CA . THR A 1 158 ? 148.891 148.537 196.586 1.00 173.38 120 THR N CA 1
ATOM 829 C C . THR A 1 158 ? 148.182 147.804 197.715 1.00 173.33 120 THR N C 1
ATOM 830 O O . THR A 1 158 ? 147.028 148.112 198.032 1.00 172.24 120 THR N O 1
ATOM 834 N N . VAL A 1 159 ? 148.874 146.845 198.321 1.00 177.78 121 VAL N N 1
ATOM 835 C CA . VAL A 1 159 ? 148.313 146.037 199.398 1.00 177.39 121 VAL N CA 1
ATOM 836 C C . VAL A 1 159 ? 148.679 146.677 200.730 1.00 177.14 121 VAL N C 1
ATOM 837 O O . VAL A 1 159 ? 149.861 146.888 201.024 1.00 177.04 121 VAL N O 1
ATOM 839 N N . SER A 1 160 ? 147.666 146.987 201.534 1.00 175.45 122 SER N N 1
ATOM 840 C CA . SER A 1 160 ? 147.900 147.588 202.838 1.00 175.41 122 SER N CA 1
ATOM 841 C C . SER A 1 160 ? 148.548 146.585 203.787 1.00 176.51 122 SER N C 1
ATOM 842 O O . SER A 1 160 ? 148.346 145.372 203.682 1.00 175.76 122 SER N O 1
ATOM 844 N N . SER A 1 161 ? 149.337 147.107 204.720 1.00 175.24 123 SER N N 1
ATOM 845 C CA . SER A 1 161 ? 150.020 146.274 205.703 1.00 173.62 123 SER N CA 1
ATOM 846 C C . SER A 1 161 ? 150.132 146.991 207.044 1.00 172.71 123 SER N C 1
ATOM 847 O O . SER A 1 161 ? 149.730 148.147 207.175 1.00 172.05 123 SER N O 1
ATOM 849 N N . ALA B 2 172 ? 115.090 151.466 116.396 1.00 105.31 34 ALA R N 1
ATOM 850 C CA . ALA B 2 172 ? 116.328 150.814 115.986 1.00 104.32 34 ALA R CA 1
ATOM 851 C C . ALA B 2 172 ? 117.456 151.829 115.841 1.00 105.76 34 ALA R C 1
ATOM 852 O O . ALA B 2 172 ? 118.633 151.472 115.884 1.00 106.10 34 ALA R O 1
ATOM 854 N N . ASN B 2 173 ? 117.086 153.100 115.663 1.00 105.14 35 ASN R N 1
ATOM 855 C CA . ASN B 2 173 ? 118.090 154.152 115.541 1.00 104.41 35 ASN R CA 1
ATOM 856 C C . ASN B 2 173 ? 118.899 154.293 116.824 1.00 100.96 35 ASN R C 1
ATOM 857 O O . ASN B 2 173 ? 120.123 154.474 116.779 1.00 99.69 35 ASN R O 1
ATOM 862 N N . PHE B 2 174 ? 118.234 154.216 117.978 1.00 97.34 36 PHE R N 1
ATOM 863 C CA . PHE B 2 174 ? 118.955 154.337 119.239 1.00 99.08 36 PHE R CA 1
ATOM 864 C C . PHE B 2 174 ? 119.959 153.206 119.409 1.00 103.99 36 PHE R C 1
ATOM 865 O O . PHE B 2 174 ? 121.089 153.437 119.849 1.00 107.17 36 PHE R O 1
ATOM 873 N N . ASN B 2 175 ? 119.568 151.975 119.070 1.00 94.61 37 ASN R N 1
ATOM 874 C CA . ASN B 2 175 ? 120.510 150.862 119.148 1.00 95.03 37 ASN R CA 1
ATOM 875 C C . ASN B 2 175 ? 121.655 151.038 118.157 1.00 93.89 37 ASN R C 1
ATOM 876 O O . ASN B 2 175 ? 122.822 150.803 118.497 1.00 90.73 37 ASN R O 1
ATOM 881 N N . LYS B 2 176 ? 121.340 151.467 116.931 1.00 87.66 38 LYS R N 1
ATOM 882 C CA . LYS B 2 176 ? 122.369 151.674 115.917 1.00 82.92 38 LYS R CA 1
ATOM 883 C C . LYS B 2 176 ? 123.369 152.743 116.336 1.00 85.29 38 LYS R C 1
ATOM 884 O O . LYS B 2 176 ? 124.533 152.696 115.928 1.00 88.50 38 LYS R O 1
ATOM 890 N N . ILE B 2 177 ? 122.937 153.714 117.135 1.00 82.87 39 ILE R N 1
ATOM 891 C CA . ILE B 2 177 ? 123.859 154.737 117.617 1.00 81.07 39 ILE R CA 1
ATOM 892 C C . ILE B 2 177 ? 124.572 154.311 118.903 1.00 81.76 39 ILE R C 1
ATOM 893 O O . ILE B 2 177 ? 125.717 154.711 119.136 1.00 84.12 39 ILE R O 1
ATOM 898 N N . PHE B 2 178 ? 123.937 153.479 119.728 1.00 73.78 40 PHE R N 1
ATOM 899 C CA . PHE B 2 178 ? 124.449 153.155 121.053 1.00 69.91 40 PHE R CA 1
ATOM 900 C C . PHE B 2 178 ? 125.432 151.988 121.042 1.00 75.57 40 PHE R C 1
ATOM 901 O O . PHE B 2 178 ? 126.476 152.056 121.696 1.00 81.36 40 PHE R O 1
ATOM 909 N N . LEU B 2 179 ? 125.112 150.909 120.325 1.00 67.79 41 LEU R N 1
ATOM 910 C CA . LEU B 2 179 ? 125.961 149.718 120.372 1.00 66.23 41 LEU R CA 1
ATOM 911 C C . LEU B 2 179 ? 127.379 149.962 119.865 1.00 65.93 41 LEU R C 1
ATOM 912 O O . LEU B 2 179 ? 128.331 149.549 120.551 1.00 65.97 41 LEU R O 1
ATOM 917 N N . PRO B 2 180 ? 127.605 150.590 118.703 1.0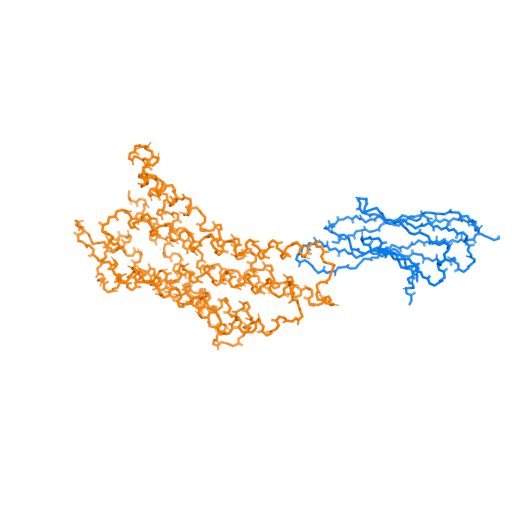0 60.56 42 PRO R N 1
ATOM 918 C CA . PRO B 2 180 ? 128.993 150.839 118.284 1.00 58.82 42 PRO R CA 1
ATOM 919 C C . PRO B 2 180 ? 129.774 151.705 119.250 1.00 64.95 42 PRO R C 1
ATOM 920 O O . PRO B 2 180 ? 130.986 151.516 119.385 1.00 66.94 42 PRO R O 1
ATOM 924 N N . THR B 2 181 ? 129.121 152.651 119.927 1.00 63.61 43 THR R N 1
ATOM 925 C CA . THR B 2 181 ? 129.824 153.491 120.892 1.00 61.30 43 THR R CA 1
ATOM 926 C C . THR B 2 181 ? 130.379 152.658 122.042 1.00 66.59 43 THR R C 1
ATOM 927 O O . THR B 2 181 ? 131.558 152.774 122.401 1.00 75.24 43 THR R O 1
ATOM 931 N N . ILE B 2 182 ? 129.540 151.800 122.624 1.00 55.43 44 ILE R N 1
ATOM 932 C CA . ILE B 2 182 ? 129.984 150.948 123.721 1.00 57.46 44 ILE R CA 1
ATOM 933 C C . ILE B 2 182 ? 131.042 149.964 123.242 1.00 67.56 44 ILE R C 1
ATOM 934 O O . ILE B 2 182 ? 132.037 149.716 123.935 1.00 72.63 44 ILE R O 1
ATOM 939 N N . TYR B 2 183 ? 130.848 149.385 122.052 1.00 64.77 45 TYR R N 1
ATOM 940 C CA . TYR B 2 183 ? 131.835 148.447 121.525 1.00 59.41 45 TYR R CA 1
ATOM 941 C C . TYR B 2 183 ? 133.184 149.124 121.324 1.00 55.77 45 TYR R C 1
ATOM 942 O O . TYR B 2 183 ? 134.226 148.551 121.654 1.00 54.56 45 TYR R O 1
ATOM 951 N N . SER B 2 184 ? 133.184 150.347 120.791 1.00 51.77 46 SER R N 1
ATOM 952 C CA . SER B 2 184 ? 134.431 151.074 120.590 1.00 54.94 46 SER R CA 1
ATOM 953 C C . SER B 2 184 ? 135.096 151.417 121.916 1.00 56.26 46 SER R C 1
ATOM 954 O O . SER B 2 184 ? 136.318 151.290 122.051 1.00 59.06 46 SER R O 1
ATOM 957 N N . ILE B 2 185 ? 134.316 151.857 122.906 1.00 45.51 47 ILE R N 1
ATOM 958 C CA . ILE B 2 185 ? 134.898 152.188 124.205 1.00 46.52 47 ILE R CA 1
ATOM 959 C C . ILE B 2 185 ? 135.545 150.954 124.823 1.00 51.83 47 ILE R C 1
ATOM 960 O O . ILE B 2 185 ? 136.688 150.998 125.302 1.00 53.38 47 ILE R O 1
ATOM 965 N N . ILE B 2 186 ? 134.830 149.827 124.795 1.00 54.43 48 ILE R N 1
ATOM 966 C CA . ILE B 2 186 ? 135.354 148.596 125.379 1.00 50.33 48 ILE R CA 1
ATOM 967 C C . ILE B 2 186 ? 136.587 148.125 124.621 1.00 59.14 48 ILE R C 1
ATOM 968 O O . ILE B 2 186 ? 137.562 147.675 125.225 1.00 60.04 48 ILE R O 1
ATOM 973 N N . PHE B 2 187 ? 136.568 148.221 123.290 1.00 54.00 49 PHE R N 1
ATOM 974 C CA . PHE B 2 187 ? 137.717 147.800 122.496 1.00 38.03 49 PHE R CA 1
ATOM 975 C C . PHE B 2 187 ? 138.947 148.634 122.827 1.00 50.17 49 PHE R C 1
ATOM 976 O O . PHE B 2 187 ? 140.028 148.091 123.089 1.00 58.61 49 PHE R O 1
ATOM 984 N N . LEU B 2 188 ? 138.794 149.961 122.839 1.00 59.05 50 LEU R N 1
ATOM 985 C CA . LEU B 2 188 ? 139.928 150.835 123.120 1.00 56.81 50 LEU R CA 1
ATOM 986 C C . LEU B 2 188 ? 140.483 150.608 124.520 1.00 56.82 50 LEU R C 1
ATOM 987 O O . LEU B 2 188 ? 141.705 150.583 124.708 1.00 60.63 50 LEU R O 1
ATOM 992 N N . THR B 2 189 ? 139.614 150.447 125.519 1.00 47.06 51 THR R N 1
ATOM 993 C CA . THR B 2 189 ? 140.120 150.218 126.870 1.00 52.43 51 THR R CA 1
ATOM 994 C C . THR B 2 189 ? 140.762 148.839 126.996 1.00 57.10 51 THR R C 1
ATOM 995 O O . THR B 2 189 ? 141.852 148.701 127.566 1.00 64.09 51 THR R O 1
ATOM 999 N N . GLY B 2 190 ? 140.103 147.808 126.464 1.00 54.70 52 GLY R N 1
ATOM 1000 C CA . GLY B 2 190 ? 140.574 146.449 126.654 1.00 48.54 52 GLY R CA 1
ATOM 1001 C C . GLY B 2 190 ? 141.878 146.160 125.941 1.00 55.59 52 GLY R C 1
ATOM 1002 O O . GLY B 2 190 ? 142.749 145.485 126.491 1.00 54.41 52 GLY R O 1
ATOM 1003 N N . ILE B 2 191 ? 142.036 146.659 124.711 1.00 60.43 53 ILE R N 1
ATOM 1004 C CA . ILE B 2 191 ? 143.287 146.435 123.991 1.00 51.20 53 ILE R CA 1
ATOM 1005 C C . ILE B 2 191 ? 144.459 146.959 124.806 1.00 55.23 53 ILE R C 1
ATOM 1006 O O . ILE B 2 191 ? 145.424 146.235 125.075 1.00 58.77 53 ILE R O 1
ATOM 1011 N N . VAL B 2 192 ? 144.362 148.211 125.256 1.00 50.06 54 VAL R N 1
ATOM 1012 C CA . VAL B 2 192 ? 145.463 148.828 125.988 1.00 53.68 54 VAL R CA 1
ATOM 1013 C C . VAL B 2 192 ? 145.699 148.104 127.306 1.00 53.11 54 VAL R C 1
ATOM 1014 O O . VAL B 2 192 ? 146.837 147.756 127.646 1.00 59.98 54 VAL R O 1
ATOM 1018 N N . GLY B 2 193 ? 144.627 147.843 128.059 1.00 43.40 55 GLY R N 1
ATOM 1019 C CA . GLY B 2 193 ? 144.797 147.220 129.362 1.00 43.85 55 GLY R CA 1
ATOM 1020 C C . GLY B 2 193 ? 145.400 145.831 129.279 1.00 57.72 55 GLY R C 1
ATOM 1021 O O . GLY B 2 193 ? 146.360 145.513 129.987 1.00 60.24 55 GLY R O 1
ATOM 1022 N N . ASN B 2 194 ? 144.856 144.988 128.397 1.00 59.12 56 ASN R N 1
ATOM 1023 C CA . ASN B 2 194 ? 145.330 143.613 128.305 1.00 47.61 56 ASN R CA 1
ATOM 1024 C C . ASN B 2 194 ? 146.725 143.543 127.699 1.00 49.16 56 ASN R C 1
ATOM 1025 O O . ASN B 2 194 ? 147.553 142.740 128.142 1.00 58.76 56 ASN R O 1
ATOM 1030 N N . GLY B 2 195 ? 147.017 144.376 126.697 1.00 50.12 57 GLY R N 1
ATOM 1031 C CA . GLY B 2 195 ? 148.371 144.424 126.181 1.00 50.93 57 GLY R CA 1
ATOM 1032 C C . GLY B 2 195 ? 149.375 144.843 127.235 1.00 57.04 57 GLY R C 1
ATOM 1033 O O . GLY B 2 195 ? 150.452 144.253 127.346 1.00 54.14 57 GLY R O 1
ATOM 1034 N N . LEU B 2 196 ? 149.031 145.858 128.036 1.00 60.60 58 LEU R N 1
ATOM 1035 C CA . LEU B 2 196 ? 149.937 146.302 129.089 1.00 59.49 58 LEU R CA 1
ATOM 1036 C C . LEU B 2 196 ? 150.147 145.215 130.136 1.00 61.39 58 LEU R C 1
ATOM 1037 O O . LEU B 2 196 ? 151.278 144.983 130.580 1.00 69.03 58 LEU R O 1
ATOM 1042 N N . VAL B 2 197 ? 149.071 144.538 130.542 1.00 54.18 59 VAL R N 1
ATOM 1043 C CA . VAL B 2 197 ? 149.201 143.482 131.543 1.00 57.09 59 VAL R CA 1
ATOM 1044 C C . VAL B 2 197 ? 150.079 142.356 131.014 1.00 64.93 59 VAL R C 1
ATOM 1045 O O . VAL B 2 197 ? 150.981 141.869 131.707 1.00 63.79 59 VAL R O 1
ATOM 1049 N N . ILE B 2 198 ? 149.836 141.933 129.771 1.00 63.89 60 ILE R N 1
ATOM 1050 C CA . ILE B 2 198 ? 150.613 140.838 129.197 1.00 51.12 60 ILE R CA 1
ATOM 1051 C C . ILE B 2 198 ? 152.079 141.230 129.075 1.00 54.25 60 ILE R C 1
ATOM 1052 O O . ILE B 2 198 ? 152.971 140.446 129.413 1.00 64.29 60 ILE R O 1
ATOM 1057 N N . LEU B 2 199 ? 152.356 142.448 128.601 1.00 58.50 61 LEU R N 1
ATOM 1058 C CA . LEU B 2 199 ? 153.741 142.898 128.510 1.00 59.40 61 LEU R CA 1
ATOM 1059 C C . LEU B 2 199 ? 154.414 142.870 129.874 1.00 66.17 61 LEU R C 1
ATOM 1060 O O . LEU B 2 199 ? 155.465 142.238 130.045 1.00 70.19 61 LEU R O 1
ATOM 1065 N N . VAL B 2 200 ? 153.788 143.506 130.870 1.00 70.97 62 VAL R N 1
ATOM 1066 C CA . VAL B 2 200 ? 154.407 143.649 132.185 1.00 67.48 62 VAL R CA 1
ATOM 1067 C C . VAL B 2 200 ? 154.657 142.286 132.817 1.00 74.72 62 VAL R C 1
ATOM 1068 O O . VAL B 2 200 ? 155.707 142.054 133.428 1.00 83.66 62 VAL R O 1
ATOM 1072 N N . MET B 2 201 ? 153.710 141.358 132.678 1.00 76.42 63 MET R N 1
ATOM 1073 C CA . MET B 2 201 ? 153.896 140.051 133.299 1.00 73.62 63 MET R CA 1
ATOM 1074 C C . MET B 2 201 ? 154.878 139.188 132.515 1.00 78.33 63 MET R C 1
ATOM 1075 O O . MET B 2 201 ? 155.918 138.781 133.042 1.00 80.51 63 MET R O 1
ATOM 1080 N N . GLY B 2 202 ? 154.566 138.892 131.256 1.00 81.09 64 GLY R N 1
ATOM 1081 C CA . GLY B 2 202 ? 155.403 138.002 130.485 1.00 78.09 64 GLY R CA 1
ATOM 1082 C C . GLY B 2 202 ? 156.724 138.606 130.061 1.00 79.21 64 GLY R C 1
ATOM 1083 O O . GLY B 2 202 ? 157.784 138.122 130.468 1.00 84.41 64 GLY R O 1
ATOM 1084 N N . TYR B 2 203 ? 156.686 139.667 129.254 1.00 95.70 65 TYR R N 1
ATOM 1085 C CA . TYR B 2 203 ? 157.910 140.125 128.610 1.00 98.60 65 TYR R CA 1
ATOM 1086 C C . TYR B 2 203 ? 158.806 140.924 129.543 1.00 101.83 65 TYR R C 1
ATOM 1087 O O . TYR B 2 203 ? 160.001 141.064 129.260 1.00 103.35 65 TYR R O 1
ATOM 1096 N N . GLN B 2 204 ? 158.266 141.450 130.640 1.00 95.16 66 GLN R N 1
ATOM 1097 C CA . GLN B 2 204 ? 159.075 142.118 131.647 1.00 93.51 66 GLN R CA 1
ATOM 1098 C C . GLN B 2 204 ? 159.463 141.195 132.796 1.00 95.61 66 GLN R C 1
ATOM 1099 O O . GLN B 2 204 ? 160.224 141.614 133.675 1.00 97.25 66 GLN R O 1
ATOM 1105 N N . LYS B 2 205 ? 158.957 139.959 132.805 1.00 95.62 67 LYS R N 1
ATOM 1106 C CA . LYS B 2 205 ? 159.322 138.936 133.790 1.00 97.77 67 LYS R CA 1
ATOM 1107 C C . LYS B 2 205 ? 159.073 139.395 135.224 1.00 97.23 67 LYS R C 1
ATOM 1108 O O . LYS B 2 205 ? 159.766 138.967 136.150 1.00 97.89 67 LYS R O 1
ATOM 1114 N N . LYS B 2 206 ? 158.084 140.260 135.426 1.00 93.81 68 LYS R N 1
ATOM 1115 C CA . LYS B 2 206 ? 157.752 140.734 136.763 1.00 93.60 68 LYS R CA 1
ATOM 1116 C C . LYS B 2 206 ? 156.891 139.694 137.476 1.00 93.11 68 LYS R C 1
ATOM 1117 O O . LYS B 2 206 ? 156.804 138.536 137.058 1.00 93.03 68 LYS R O 1
ATOM 1123 N N . LEU B 2 207 ? 156.263 140.106 138.579 1.00 92.54 69 LEU R N 1
ATOM 1124 C CA . LEU B 2 207 ? 155.542 139.206 139.475 1.00 93.30 69 LEU R CA 1
ATOM 1125 C C . LEU B 2 207 ? 154.635 138.257 138.708 1.00 94.06 69 LEU R C 1
ATOM 1126 O O . LEU B 2 207 ? 153.699 138.688 138.031 1.00 91.55 69 LEU R O 1
ATOM 1131 N N . ARG B 2 208 ? 154.920 136.963 138.813 1.00 96.22 70 ARG R N 1
ATOM 1132 C CA . ARG B 2 208 ? 154.124 135.933 138.154 1.00 91.50 70 ARG R CA 1
ATOM 1133 C C . ARG B 2 208 ? 153.859 134.779 139.116 1.00 96.98 70 ARG R C 1
ATOM 1134 O O . ARG B 2 208 ? 154.065 133.608 138.795 1.00 95.01 70 ARG R O 1
ATOM 1142 N N . SER B 2 209 ? 153.400 135.107 140.323 1.00 96.20 71 SER R N 1
ATOM 1143 C CA . SER B 2 209 ? 152.996 134.088 141.281 1.00 89.32 71 SER R CA 1
ATOM 1144 C C . SER B 2 209 ? 151.765 133.347 140.758 1.00 88.13 71 SER R C 1
ATOM 1145 O O . SER B 2 209 ? 151.258 133.618 139.665 1.00 94.36 71 SER R O 1
ATOM 1148 N N . MET B 2 210 ? 151.283 132.388 141.551 1.00 71.86 72 MET R N 1
ATOM 1149 C CA . MET B 2 210 ? 150.232 131.491 141.078 1.00 72.54 72 MET R CA 1
ATOM 1150 C C . MET B 2 210 ? 149.003 132.269 140.621 1.00 73.36 72 MET R C 1
ATOM 1151 O O . MET B 2 210 ? 148.530 132.100 139.489 1.00 86.23 72 MET R O 1
ATOM 1156 N N . THR B 2 211 ? 148.491 133.152 141.479 1.00 55.75 73 THR R N 1
ATOM 1157 C CA . THR B 2 211 ? 147.359 133.986 141.088 1.00 57.53 73 THR R CA 1
ATOM 1158 C C . THR B 2 211 ? 147.723 134.876 139.907 1.00 59.79 73 THR R C 1
ATOM 1159 O O . THR B 2 211 ? 146.895 135.119 139.022 1.00 60.79 73 THR R O 1
ATOM 1163 N N . ASP B 2 212 ? 148.968 135.351 139.861 1.00 66.86 74 ASP R N 1
ATOM 1164 C CA . ASP B 2 212 ? 149.404 136.159 138.729 1.00 61.48 74 ASP R CA 1
ATOM 1165 C C . ASP B 2 212 ? 149.533 135.331 137.455 1.00 61.85 74 ASP R C 1
ATOM 1166 O O . ASP B 2 212 ? 149.274 135.845 136.365 1.00 69.83 74 ASP R O 1
ATOM 1171 N N . LYS B 2 213 ? 149.916 134.057 137.563 1.00 63.16 75 LYS R N 1
ATOM 1172 C CA . LYS B 2 213 ? 149.888 133.179 136.394 1.00 64.10 75 LYS R CA 1
ATOM 1173 C C . LYS B 2 213 ? 148.467 133.021 135.866 1.00 63.13 75 LYS R C 1
ATOM 1174 O O . LYS B 2 213 ? 148.218 133.122 134.655 1.00 71.04 75 LYS R O 1
ATOM 1180 N N . TYR B 2 214 ? 147.515 132.778 136.771 1.00 47.71 76 TYR R N 1
ATOM 1181 C CA . TYR B 2 214 ? 146.123 132.662 136.352 1.00 37.27 76 TYR R CA 1
ATOM 1182 C C . TYR B 2 214 ? 145.636 133.950 135.702 1.00 54.78 76 TYR R C 1
ATOM 1183 O O . TYR B 2 214 ? 144.917 133.919 134.696 1.00 67.61 76 TYR R O 1
ATOM 1192 N N . ARG B 2 215 ? 146.021 135.098 136.256 1.00 55.97 77 ARG R N 1
ATOM 1193 C CA . ARG B 2 215 ? 145.548 136.357 135.698 1.00 51.32 77 ARG R CA 1
ATOM 1194 C C . ARG B 2 215 ? 146.236 136.681 134.376 1.00 51.77 77 ARG R C 1
ATOM 1195 O O . ARG B 2 215 ? 145.651 137.365 133.531 1.00 62.24 77 ARG R O 1
ATOM 1203 N N . LEU B 2 216 ? 147.461 136.194 134.170 1.00 49.82 78 LEU R N 1
ATOM 1204 C CA . LEU B 2 216 ? 148.086 136.287 132.854 1.00 46.55 78 LEU R CA 1
ATOM 1205 C C . LEU B 2 216 ? 147.318 135.471 131.823 1.00 41.33 78 LEU R C 1
ATOM 1206 O O . LEU B 2 216 ? 147.104 135.928 130.693 1.00 55.85 78 LEU R O 1
ATOM 1211 N N . HIS B 2 217 ? 146.896 134.259 132.194 1.00 28.24 79 HIS R N 1
ATOM 1212 C CA . HIS B 2 217 ? 146.024 133.489 131.309 1.00 30.22 79 HIS R CA 1
ATOM 1213 C C . HIS B 2 217 ? 144.746 134.262 131.003 1.00 37.75 79 HIS R C 1
ATOM 1214 O O . HIS B 2 217 ? 144.278 134.300 129.852 1.00 48.25 79 HIS R O 1
ATOM 1221 N N . LEU B 2 218 ? 144.172 134.886 132.033 1.00 41.25 80 LEU R N 1
ATOM 1222 C CA . LEU B 2 218 ? 142.945 135.660 131.876 1.00 40.08 80 LEU R CA 1
ATOM 1223 C C . LEU B 2 218 ? 143.132 136.803 130.884 1.00 38.71 80 LEU R C 1
ATOM 1224 O O . LEU B 2 218 ? 142.291 137.025 130.007 1.00 33.73 80 LEU R O 1
ATOM 1229 N N . SER B 2 219 ? 144.235 137.541 131.012 1.00 46.48 81 SER R N 1
ATOM 1230 C CA . SER B 2 219 ? 144.492 138.657 130.108 1.00 40.91 81 SER R CA 1
ATOM 1231 C C . SER B 2 219 ? 144.779 138.186 128.689 1.00 44.60 81 SER R C 1
ATOM 1232 O O . SER B 2 219 ? 144.403 138.865 127.729 1.00 47.52 81 SER R O 1
ATOM 1235 N N . VAL B 2 220 ? 145.438 137.036 128.531 1.00 56.63 82 VAL R N 1
ATOM 1236 C CA . VAL B 2 220 ? 145.635 136.482 127.192 1.00 51.85 82 VAL R CA 1
ATOM 1237 C C . VAL B 2 220 ? 144.289 136.222 126.526 1.00 48.32 82 VAL R C 1
ATOM 1238 O O . VAL B 2 220 ? 144.044 136.642 125.386 1.00 64.17 82 VAL R O 1
ATOM 1242 N N . ALA B 2 221 ? 143.386 135.542 127.239 1.00 36.19 83 ALA R N 1
ATOM 1243 C CA . ALA B 2 221 ? 142.072 135.260 126.664 1.00 33.14 83 ALA R CA 1
ATOM 1244 C C . ALA B 2 221 ? 141.299 136.545 126.382 1.00 42.98 83 ALA R C 1
ATOM 1245 O O . ALA B 2 221 ? 140.643 136.673 125.337 1.00 49.85 83 ALA R O 1
ATOM 1247 N N . ASP B 2 222 ? 141.367 137.511 127.303 1.00 47.77 84 ASP R N 1
ATOM 1248 C CA . ASP B 2 222 ? 140.637 138.761 127.123 1.00 42.42 84 ASP R CA 1
ATOM 1249 C C . ASP B 2 222 ? 141.125 139.517 125.897 1.00 46.20 84 ASP R C 1
ATOM 1250 O O . ASP B 2 222 ? 140.316 140.026 125.116 1.00 48.86 84 ASP R O 1
ATOM 1255 N N . LEU B 2 223 ? 142.445 139.607 125.713 1.00 53.52 85 LEU R N 1
ATOM 1256 C CA . LEU B 2 223 ? 142.983 140.279 124.534 1.00 50.84 85 LEU R CA 1
ATOM 1257 C C . LEU B 2 223 ? 142.584 139.554 123.259 1.00 42.98 85 LEU R C 1
ATOM 1258 O O . LEU B 2 223 ? 142.224 140.189 122.257 1.00 48.45 85 LEU R O 1
ATOM 1263 N N . LEU B 2 224 ? 142.648 138.220 123.278 1.00 42.73 86 LEU R N 1
ATOM 1264 C CA . LEU B 2 224 ? 142.265 137.450 122.101 1.00 45.16 86 LEU R CA 1
ATOM 1265 C C . LEU B 2 224 ? 140.822 137.728 121.708 1.00 51.08 86 LEU R C 1
ATOM 1266 O O . LEU B 2 224 ? 140.495 137.781 120.518 1.00 52.72 86 LEU R O 1
ATOM 1271 N N . PHE B 2 225 ? 139.939 137.905 122.694 1.00 48.40 87 PHE R N 1
ATOM 1272 C CA . PHE B 2 225 ? 138.560 138.259 122.362 1.00 38.11 87 PHE R CA 1
ATOM 1273 C C . PHE B 2 225 ? 138.445 139.703 121.884 1.00 49.33 87 PHE R C 1
ATOM 1274 O O . PHE B 2 225 ? 137.735 139.985 120.912 1.00 49.59 87 PHE R O 1
ATOM 1282 N N . VAL B 2 226 ? 139.127 140.631 122.560 1.00 60.48 88 VAL R N 1
ATOM 1283 C CA . VAL B 2 226 ? 138.933 142.054 122.295 1.00 46.54 88 VAL R CA 1
ATOM 1284 C C . VAL B 2 226 ? 139.442 142.440 120.912 1.00 48.61 88 VAL R C 1
ATOM 1285 O O . VAL B 2 226 ? 138.889 143.346 120.278 1.00 53.86 88 VAL R O 1
ATOM 1289 N N . ILE B 2 227 ? 140.467 141.757 120.398 1.00 57.23 89 ILE R N 1
ATOM 1290 C CA . ILE B 2 227 ? 141.016 142.135 119.095 1.00 50.47 89 ILE R CA 1
ATOM 1291 C C . ILE B 2 227 ? 140.004 141.926 117.970 1.00 51.89 89 ILE R C 1
ATOM 1292 O O . ILE B 2 227 ? 140.291 142.238 116.810 1.00 66.13 89 ILE R O 1
ATOM 1297 N N . THR B 2 228 ? 138.819 141.400 118.291 1.00 45.80 90 THR R N 1
ATOM 1298 C CA . THR B 2 228 ? 137.800 141.116 117.286 1.00 52.55 90 THR R CA 1
ATOM 1299 C C . THR B 2 228 ? 136.538 141.958 117.463 1.00 54.70 90 THR R C 1
ATOM 1300 O O . THR B 2 228 ? 135.498 141.629 116.887 1.00 59.82 90 THR R O 1
ATOM 1304 N N . LEU B 2 229 ? 136.601 143.030 118.248 1.00 48.12 91 LEU R N 1
ATOM 1305 C CA . LEU B 2 229 ? 135.450 143.902 118.478 1.00 42.06 91 LEU R CA 1
ATOM 1306 C C . LEU B 2 229 ? 135.109 144.823 117.302 1.00 50.96 91 LEU R C 1
ATOM 1307 O O . LEU B 2 229 ? 133.931 145.169 117.131 1.00 62.23 91 LEU R O 1
ATOM 1312 N N . PRO B 2 230 ? 136.081 145.278 116.494 1.00 50.49 92 PRO R N 1
ATOM 1313 C CA . PRO B 2 230 ? 135.708 146.048 115.295 1.00 47.31 92 PRO R CA 1
ATOM 1314 C C . PRO B 2 230 ? 134.729 145.330 114.382 1.00 49.51 92 PRO R C 1
ATOM 1315 O O . PRO B 2 230 ? 133.873 145.981 113.770 1.00 57.62 92 PRO R O 1
ATOM 1319 N N . PHE B 2 231 ? 134.834 144.005 114.268 1.00 51.63 93 PHE R N 1
ATOM 1320 C CA . PHE B 2 231 ? 133.846 143.254 113.502 1.00 55.58 93 PHE R CA 1
ATOM 1321 C C . PHE B 2 231 ? 132.457 143.403 114.107 1.00 63.06 93 PHE R C 1
ATOM 1322 O O . PHE B 2 231 ? 131.471 143.580 113.382 1.00 61.31 93 PHE R O 1
ATOM 1330 N N . TRP B 2 232 ? 132.362 143.344 115.438 1.00 62.20 94 TRP R N 1
ATOM 1331 C CA . TRP B 2 232 ? 131.080 143.553 116.103 1.00 54.29 94 TRP R CA 1
ATOM 1332 C C . TRP B 2 232 ? 130.526 144.938 115.805 1.00 61.18 94 TRP R C 1
ATOM 1333 O O . TRP B 2 232 ? 129.334 145.090 115.513 1.00 70.21 94 TRP R O 1
ATOM 1344 N N . ALA B 2 233 ? 131.378 145.962 115.883 1.00 63.31 95 ALA R N 1
ATOM 1345 C CA . ALA B 2 233 ? 130.920 147.326 115.636 1.00 57.37 95 ALA R CA 1
ATOM 1346 C C . ALA B 2 233 ? 130.421 147.490 114.206 1.00 57.94 95 ALA R C 1
ATOM 1347 O O . ALA B 2 233 ? 129.356 148.072 113.969 1.00 62.45 95 ALA R O 1
ATOM 1349 N N . VAL B 2 234 ? 131.176 146.969 113.236 1.00 64.60 96 VAL R N 1
ATOM 1350 C CA . VAL B 2 234 ? 130.780 147.096 111.836 1.00 63.85 96 VAL R CA 1
ATOM 1351 C C . VAL B 2 234 ? 129.487 146.334 111.574 1.00 68.15 96 VAL R C 1
ATOM 1352 O O . VAL B 2 234 ? 128.620 146.796 110.824 1.00 74.35 96 VAL R O 1
ATOM 1356 N N . ASP B 2 235 ? 129.332 145.159 112.189 1.00 74.38 97 ASP R N 1
ATOM 1357 C CA . ASP B 2 235 ? 128.090 144.411 112.031 1.00 78.20 97 ASP R CA 1
ATOM 1358 C C . ASP B 2 235 ? 126.909 145.170 112.622 1.00 77.70 97 ASP R C 1
ATOM 1359 O O . ASP B 2 235 ? 125.819 145.186 112.040 1.00 76.81 97 ASP R O 1
ATOM 1364 N N . ALA B 2 236 ? 127.106 145.804 113.779 1.00 69.69 98 ALA R N 1
ATOM 1365 C CA . ALA B 2 236 ? 126.006 146.509 114.428 1.00 61.07 98 ALA R CA 1
ATOM 1366 C C . ALA B 2 236 ? 125.644 147.796 113.699 1.00 64.27 98 ALA R C 1
ATOM 1367 O O . ALA B 2 236 ? 124.485 148.220 113.743 1.00 71.51 98 ALA R O 1
ATOM 1369 N N . VAL B 2 237 ? 126.606 148.430 113.029 1.00 74.15 99 VAL R N 1
ATOM 1370 C CA . VAL B 2 237 ? 126.320 149.694 112.354 1.00 71.79 99 VAL R CA 1
ATOM 1371 C C . VAL B 2 237 ? 125.640 149.455 111.014 1.00 71.40 99 VAL R C 1
ATOM 1372 O O . VAL B 2 237 ? 124.485 149.842 110.807 1.00 71.57 99 VAL R O 1
ATOM 1376 N N . ALA B 2 238 ? 126.343 148.813 110.080 1.00 84.11 100 ALA R N 1
ATOM 1377 C CA . ALA B 2 238 ? 125.863 148.735 108.705 1.00 87.17 100 ALA R CA 1
ATOM 1378 C C . ALA B 2 238 ? 125.572 147.312 108.248 1.00 90.46 100 ALA R C 1
ATOM 1379 O O . ALA B 2 238 ? 124.426 147.012 107.897 1.00 93.19 100 ALA R O 1
ATOM 1381 N N . ASN B 2 239 ? 126.555 146.424 108.257 1.00 95.71 101 ASN R N 1
ATOM 1382 C CA . ASN B 2 239 ? 126.437 145.152 107.549 1.00 95.06 101 ASN R CA 1
ATOM 1383 C C . ASN B 2 239 ? 127.636 144.281 107.911 1.00 96.45 101 ASN R C 1
ATOM 1384 O O . ASN B 2 239 ? 128.448 144.638 108.774 1.00 98.50 101 ASN R O 1
ATOM 1389 N N . TRP B 2 240 ? 127.745 143.132 107.245 1.00 87.36 102 TRP R N 1
ATOM 1390 C CA . TRP B 2 240 ? 128.871 142.217 107.399 1.00 85.21 102 TRP R CA 1
ATOM 1391 C C . TRP B 2 240 ? 129.377 141.854 106.009 1.00 87.92 102 TRP R C 1
ATOM 1392 O O . TRP B 2 240 ? 128.737 141.072 105.299 1.00 88.05 102 TRP R O 1
ATOM 1403 N N . TYR B 2 241 ? 130.521 142.421 105.619 1.00 95.82 103 TYR R N 1
ATOM 1404 C CA . TYR B 2 241 ? 131.124 142.163 104.317 1.00 93.24 103 TYR R CA 1
ATOM 1405 C C . TYR B 2 241 ? 132.393 141.323 104.415 1.00 94.86 103 TYR R C 1
ATOM 1406 O O . TYR B 2 241 ? 133.209 141.336 103.488 1.00 97.58 103 TYR R O 1
ATOM 1415 N N . PHE B 2 242 ? 132.582 140.594 105.513 1.00 84.74 104 PHE R N 1
ATOM 1416 C CA . PHE B 2 242 ? 133.884 139.998 105.786 1.00 83.47 104 PHE R CA 1
ATOM 1417 C C . PHE B 2 242 ? 134.002 138.562 105.284 1.00 84.63 104 PHE R C 1
ATOM 1418 O O . PHE B 2 242 ? 134.988 138.219 104.626 1.00 88.68 104 PHE R O 1
ATOM 1426 N N . GLY B 2 243 ? 133.028 137.710 105.578 1.00 86.24 105 GLY R N 1
ATOM 1427 C CA . GLY B 2 243 ? 132.998 136.374 105.018 1.00 86.42 105 GLY R CA 1
ATOM 1428 C C . GLY B 2 243 ? 132.707 135.309 106.057 1.00 94.65 105 GLY R C 1
ATOM 1429 O O . GLY B 2 243 ? 132.755 135.533 107.266 1.00 97.74 105 GLY R O 1
ATOM 1430 N N . ASN B 2 244 ? 132.410 134.114 105.538 1.00 87.11 106 ASN R N 1
ATOM 1431 C CA . ASN B 2 244 ? 132.024 132.986 106.380 1.00 84.44 106 ASN R CA 1
ATOM 1432 C C . ASN B 2 244 ? 133.166 132.542 107.287 1.00 78.91 106 ASN R C 1
ATOM 1433 O O . ASN B 2 244 ? 132.944 132.209 108.459 1.00 80.06 106 ASN R O 1
ATOM 1438 N N . PHE B 2 245 ? 134.391 132.518 106.759 1.00 71.28 107 PHE R N 1
ATOM 1439 C CA . PHE B 2 245 ? 135.533 132.108 107.567 1.00 74.75 107 PHE R CA 1
ATOM 1440 C C . PHE B 2 245 ? 135.745 133.054 108.742 1.00 82.48 107 PHE R C 1
ATOM 1441 O O . PHE B 2 245 ? 135.993 132.611 109.869 1.00 88.86 107 PHE R O 1
ATOM 1449 N N . LEU B 2 246 ? 135.639 134.362 108.501 1.00 74.33 108 LEU R N 1
ATOM 1450 C CA . LEU B 2 246 ? 135.794 135.321 109.589 1.00 72.87 108 LEU R CA 1
ATOM 1451 C C . LEU B 2 246 ? 134.634 135.247 110.572 1.00 74.41 108 LEU R C 1
ATOM 1452 O O . LEU B 2 246 ? 134.836 135.429 111.779 1.00 79.26 108 LEU R O 1
ATOM 1457 N N . CYS B 2 247 ? 133.420 134.983 110.081 1.00 66.52 109 CYS R N 1
ATOM 1458 C CA . CYS B 2 247 ? 132.291 134.744 110.976 1.00 66.86 109 CYS R CA 1
ATOM 1459 C C . CYS B 2 247 ? 132.596 133.600 111.938 1.00 72.42 109 CYS R C 1
ATOM 1460 O O . CYS B 2 247 ? 132.452 133.734 113.164 1.00 75.96 109 CYS R O 1
ATOM 1463 N N . LYS B 2 248 ? 133.055 132.471 111.392 1.00 63.37 110 LYS R N 1
ATOM 1464 C CA . LYS B 2 248 ? 133.392 131.323 112.227 1.00 55.60 110 LYS R CA 1
ATOM 1465 C C . LYS B 2 248 ? 134.512 131.658 113.202 1.00 56.04 110 LYS R C 1
ATOM 1466 O O . LYS B 2 248 ? 134.463 131.266 114.374 1.00 64.63 110 LYS R O 1
ATOM 1472 N N . ALA B 2 249 ? 135.536 132.375 112.734 1.00 45.98 111 ALA R N 1
ATOM 1473 C CA . ALA B 2 249 ? 136.675 132.684 113.592 1.00 49.40 111 ALA R CA 1
ATOM 1474 C C . ALA B 2 249 ? 136.268 133.559 114.771 1.00 58.37 111 ALA R C 1
ATOM 1475 O O . ALA B 2 249 ? 136.671 133.301 115.914 1.00 62.69 111 ALA R O 1
ATOM 1477 N N . VAL B 2 250 ? 135.467 134.598 114.521 1.00 61.53 112 VAL R N 1
ATOM 1478 C CA . VAL B 2 250 ? 135.076 135.482 115.614 1.00 59.65 112 VAL R CA 1
ATOM 1479 C C . VAL B 2 250 ? 134.153 134.754 116.585 1.00 58.75 112 VAL R C 1
ATOM 1480 O O . VAL B 2 250 ? 134.242 134.951 117.803 1.00 62.78 112 VAL R O 1
ATOM 1484 N N . HIS B 2 251 ? 133.272 133.883 116.076 1.00 52.26 113 HIS R N 1
ATOM 1485 C CA . HIS B 2 251 ? 132.433 133.099 116.981 1.00 49.14 113 HIS R CA 1
ATOM 1486 C C . HIS B 2 251 ? 133.275 132.188 117.871 1.00 54.46 113 HIS R C 1
ATOM 1487 O O . HIS B 2 251 ? 133.037 132.092 119.085 1.00 55.88 113 HIS R O 1
ATOM 1494 N N . VAL B 2 252 ? 134.268 131.515 117.284 1.00 57.89 114 VAL R N 1
ATOM 1495 C CA . VAL B 2 252 ? 135.119 130.606 118.047 1.00 52.42 114 VAL R CA 1
ATOM 1496 C C . VAL B 2 252 ? 135.882 131.367 119.122 1.00 50.71 114 VAL R C 1
ATOM 1497 O O . VAL B 2 252 ? 135.977 130.920 120.274 1.00 60.87 114 VAL R O 1
ATOM 1501 N N . ILE B 2 253 ? 136.436 132.527 118.764 1.00 37.66 115 ILE R N 1
ATOM 1502 C CA . ILE B 2 253 ? 137.169 133.331 119.737 1.00 41.52 115 ILE R CA 1
ATOM 1503 C C . ILE B 2 253 ? 136.248 133.770 120.868 1.00 44.51 115 ILE R C 1
ATOM 1504 O O . ILE B 2 253 ? 136.622 133.729 122.051 1.00 47.78 115 ILE R O 1
ATOM 1509 N N . TYR B 2 254 ? 135.030 134.195 120.522 1.00 46.96 116 TYR R N 1
ATOM 1510 C CA . TYR B 2 254 ? 134.064 134.615 121.531 1.00 37.53 116 TYR R CA 1
ATOM 1511 C C . TYR B 2 254 ? 133.793 133.500 122.530 1.00 49.61 116 TYR R C 1
ATOM 1512 O O . TYR B 2 254 ? 133.858 133.714 123.746 1.00 58.29 116 TYR R O 1
ATOM 1521 N N . THR B 2 255 ? 133.504 132.293 122.034 1.00 46.30 117 THR R N 1
ATOM 1522 C CA . THR B 2 255 ? 133.205 131.179 122.935 1.00 39.52 117 THR R CA 1
ATOM 1523 C C . THR B 2 255 ? 134.405 130.819 123.805 1.00 30.67 117 THR R C 1
ATOM 1524 O O . THR B 2 255 ? 134.261 130.585 125.017 1.00 38.53 117 THR R O 1
ATOM 1528 N N . VAL B 2 256 ? 135.597 130.765 123.203 1.00 43.05 118 VAL R N 1
ATOM 1529 C CA . VAL B 2 256 ? 136.792 130.397 123.957 1.00 45.63 118 VAL R CA 1
ATOM 1530 C C . VAL B 2 256 ? 137.004 131.364 125.113 1.00 47.45 118 VAL R C 1
ATOM 1531 O O . VAL B 2 256 ? 137.196 130.949 126.262 1.00 53.55 118 VAL R O 1
ATOM 1535 N N . ASN B 2 257 ? 136.963 132.668 124.829 1.00 40.35 119 ASN R N 1
ATOM 1536 C CA . ASN B 2 257 ? 137.148 133.647 125.896 1.00 42.69 119 ASN R CA 1
ATOM 1537 C C . ASN B 2 257 ? 136.046 133.537 126.939 1.00 45.20 119 ASN R C 1
ATOM 1538 O O . ASN B 2 257 ? 136.318 133.550 128.149 1.00 52.56 119 ASN R O 1
ATOM 1543 N N . LEU B 2 258 ? 134.799 133.389 126.485 1.00 39.12 120 LEU R N 1
ATOM 1544 C CA . LEU B 2 258 ? 133.658 133.383 127.390 1.00 35.32 120 LEU R CA 1
ATOM 1545 C C . LEU B 2 258 ? 133.771 132.274 128.424 1.00 43.98 120 LEU R C 1
ATOM 1546 O O . LEU B 2 258 ? 133.456 132.482 129.601 1.00 47.47 120 LEU R O 1
ATOM 1551 N N . TYR B 2 259 ? 134.216 131.087 128.009 1.00 48.58 121 TYR R N 1
ATOM 1552 C CA . TYR B 2 259 ? 134.316 129.998 128.978 1.00 42.97 121 TYR R CA 1
ATOM 1553 C C . TYR B 2 259 ? 135.625 130.046 129.764 1.00 42.26 121 TYR R C 1
ATOM 1554 O O . TYR B 2 259 ? 135.638 129.789 130.981 1.00 52.25 121 TYR R O 1
ATOM 1563 N N . SER B 2 260 ? 136.730 130.381 129.092 1.00 34.36 122 SER R N 1
ATOM 1564 C CA . SER B 2 260 ? 138.029 130.348 129.746 1.00 33.59 122 SER R CA 1
ATOM 1565 C C . SER B 2 260 ? 138.112 131.362 130.876 1.00 40.90 122 SER R C 1
ATOM 1566 O O . SER B 2 260 ? 138.740 131.094 131.903 1.00 56.90 122 SER R O 1
ATOM 1569 N N . SER B 2 261 ? 137.489 132.533 130.715 1.00 34.35 123 SER R N 1
ATOM 1570 C CA . SER B 2 261 ? 137.568 133.545 131.766 1.00 34.58 123 SER R CA 1
ATOM 1571 C C . SER B 2 261 ? 136.947 133.049 133.070 1.00 40.26 123 SER R C 1
ATOM 1572 O O . SER B 2 261 ? 137.581 133.092 134.136 1.00 50.14 123 SER R O 1
ATOM 1575 N N . VAL B 2 262 ? 135.708 132.556 133.004 1.00 27.05 124 VAL R N 1
ATOM 1576 C CA . VAL B 2 262 ? 135.028 132.122 134.219 1.00 35.94 124 VAL R CA 1
ATOM 1577 C C . VAL B 2 262 ? 135.704 130.894 134.818 1.00 47.30 124 VAL R C 1
ATOM 1578 O O . VAL B 2 262 ? 135.788 130.760 136.047 1.00 52.24 124 VAL R O 1
ATOM 1582 N N . TRP B 2 263 ? 136.231 129.993 133.984 1.00 40.77 125 TRP R N 1
ATOM 1583 C CA . TRP B 2 263 ? 136.880 128.830 134.577 1.00 35.01 125 TRP R CA 1
ATOM 1584 C C . TRP B 2 263 ? 138.259 129.149 135.148 1.00 42.06 125 TRP R C 1
ATOM 1585 O O . TRP B 2 263 ? 138.678 128.514 136.122 1.00 53.74 125 TRP R O 1
ATOM 1596 N N . ILE B 2 264 ? 138.968 130.137 134.599 1.00 29.30 126 ILE R N 1
ATOM 1597 C CA . ILE B 2 264 ? 140.185 130.608 135.253 1.00 16.42 126 ILE R CA 1
ATOM 1598 C C . ILE B 2 264 ? 139.850 131.238 136.596 1.00 35.52 126 ILE R C 1
ATOM 1599 O O . ILE B 2 264 ? 140.593 131.085 137.573 1.00 55.69 126 ILE R O 1
ATOM 1604 N N . LEU B 2 265 ? 138.721 131.947 136.675 1.00 37.83 127 LEU R N 1
ATOM 1605 C CA . LEU B 2 265 ? 138.285 132.469 137.970 1.00 35.11 127 LEU R CA 1
ATOM 1606 C C . LEU B 2 265 ? 138.025 131.339 138.963 1.00 34.11 127 LEU R C 1
ATOM 1607 O O . LEU B 2 265 ? 138.401 131.431 140.141 1.00 35.28 127 LEU R O 1
ATOM 1612 N N . ALA B 2 266 ? 137.380 130.263 138.504 1.00 37.95 128 ALA R N 1
ATOM 1613 C CA . ALA B 2 266 ? 137.143 129.113 139.377 1.00 27.04 128 ALA R CA 1
ATOM 1614 C C . ALA B 2 266 ? 138.452 128.477 139.837 1.00 19.31 128 ALA R C 1
ATOM 1615 O O . ALA B 2 266 ? 138.572 128.049 140.991 1.00 37.00 128 ALA R O 1
ATOM 1617 N N . PHE B 2 267 ? 139.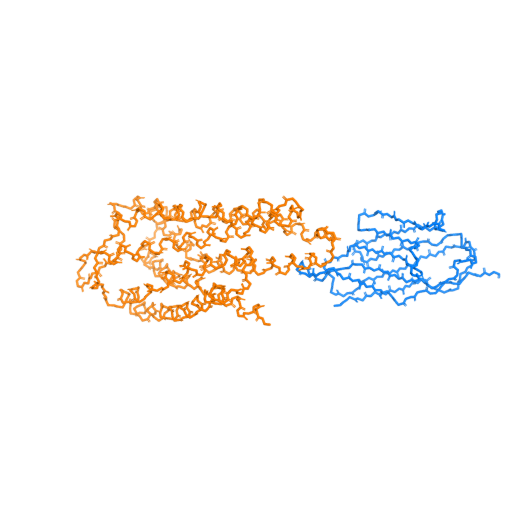440 128.391 138.944 1.00 39.00 129 PHE R N 1
ATOM 1618 C CA . PHE B 2 267 ? 140.740 127.851 139.340 1.00 39.27 129 PHE R CA 1
ATOM 1619 C C . PHE B 2 267 ? 141.435 128.753 140.354 1.00 33.52 129 PHE R C 1
ATOM 1620 O O . PHE B 2 267 ? 142.098 128.260 141.274 1.00 48.61 129 PHE R O 1
ATOM 1628 N N . ILE B 2 268 ? 141.300 130.073 140.206 1.00 34.05 130 ILE R N 1
ATOM 1629 C CA . ILE B 2 268 ? 141.832 130.992 141.212 1.00 42.56 130 ILE R CA 1
ATOM 1630 C C . ILE B 2 268 ? 141.184 130.727 142.563 1.00 48.52 130 ILE R C 1
ATOM 1631 O O . ILE B 2 268 ? 141.859 130.692 143.600 1.00 53.24 130 ILE R O 1
ATOM 1636 N N . SER B 2 269 ? 139.862 130.546 142.574 1.00 40.59 131 SER R N 1
ATOM 1637 C CA . SER B 2 269 ? 139.164 130.282 143.829 1.00 31.99 131 SER R CA 1
ATOM 1638 C C . SER B 2 269 ? 139.635 128.980 144.465 1.00 42.15 131 SER R C 1
ATOM 1639 O O . SER B 2 269 ? 139.846 128.912 145.684 1.00 49.42 131 SER R O 1
ATOM 1642 N N . LEU B 2 270 ? 139.792 127.930 143.657 1.00 43.11 132 LEU R N 1
ATOM 1643 C CA . LEU B 2 270 ? 140.252 126.651 144.188 1.00 35.42 132 LEU R CA 1
ATOM 1644 C C . LEU B 2 270 ? 141.666 126.765 144.741 1.00 39.53 132 LEU R C 1
ATOM 1645 O O . LEU B 2 270 ? 141.985 126.186 145.788 1.00 50.40 132 LEU R O 1
ATOM 1650 N N . ASP B 2 271 ? 142.528 127.512 144.049 1.00 43.68 133 ASP R N 1
ATOM 1651 C CA . ASP B 2 271 ? 143.875 127.753 144.550 1.00 38.42 133 ASP R CA 1
ATOM 1652 C C . ASP B 2 271 ? 143.840 128.480 145.886 1.00 43.52 133 ASP R C 1
ATOM 1653 O O . ASP B 2 271 ? 144.615 128.162 146.793 1.00 51.10 133 ASP R O 1
ATOM 1658 N N . ARG B 2 272 ? 142.949 129.465 146.022 1.00 54.64 134 ARG R N 1
ATOM 1659 C CA . ARG B 2 272 ? 142.829 130.188 147.286 1.00 50.39 134 ARG R CA 1
ATOM 1660 C C . ARG B 2 272 ? 142.372 129.269 148.412 1.00 52.06 134 ARG R C 1
ATOM 1661 O O . ARG B 2 272 ? 142.892 129.340 149.534 1.00 50.76 134 ARG R O 1
ATOM 1669 N N . TYR B 2 273 ? 141.392 128.406 148.134 1.00 53.79 135 TYR R N 1
ATOM 1670 C CA . TYR B 2 273 ? 140.932 127.460 149.147 1.00 47.65 135 TYR R CA 1
ATOM 1671 C C . TYR B 2 273 ? 142.058 126.533 149.581 1.00 45.36 135 TYR R C 1
ATOM 1672 O O . TYR B 2 273 ? 142.246 126.289 150.780 1.00 55.40 135 TYR R O 1
ATOM 1681 N N . LEU B 2 274 ? 142.822 126.010 148.618 1.00 59.47 136 LEU R N 1
ATOM 1682 C CA . LEU B 2 274 ? 143.946 125.143 148.955 1.00 55.94 136 LEU R CA 1
ATOM 1683 C C . LEU B 2 274 ? 144.997 125.889 149.765 1.00 51.17 136 LEU R C 1
ATOM 1684 O O . LEU B 2 274 ? 145.587 125.328 150.693 1.00 49.49 136 LEU R O 1
ATOM 1689 N N . ALA B 2 275 ? 145.251 127.152 149.423 1.00 51.78 137 ALA R N 1
ATOM 1690 C CA . ALA B 2 275 ? 146.284 127.910 150.119 1.00 43.96 137 ALA R CA 1
ATOM 1691 C C . ALA B 2 275 ? 145.884 128.219 151.553 1.00 45.28 137 ALA R C 1
ATOM 1692 O O . ALA B 2 275 ? 146.726 128.183 152.456 1.00 53.79 137 ALA R O 1
ATOM 1694 N N . ILE B 2 276 ? 144.613 128.530 151.786 1.00 55.86 138 ILE R N 1
ATOM 1695 C CA . ILE B 2 276 ? 144.193 129.003 153.103 1.00 54.63 138 ILE R CA 1
ATOM 1696 C C . ILE B 2 276 ? 143.811 127.850 154.023 1.00 54.06 138 ILE R C 1
ATOM 1697 O O . ILE B 2 276 ? 144.264 127.789 155.169 1.00 55.98 138 ILE R O 1
ATOM 1702 N N . VAL B 2 277 ? 142.976 126.918 153.558 1.00 59.90 139 VAL R N 1
ATOM 1703 C CA . VAL B 2 277 ? 142.517 125.851 154.443 1.00 53.40 139 VAL R CA 1
ATOM 1704 C C . VAL B 2 277 ? 143.648 124.876 154.757 1.00 52.59 139 VAL R C 1
ATOM 1705 O O . VAL B 2 277 ? 143.847 124.492 155.915 1.00 59.02 139 VAL R O 1
ATOM 1709 N N . HIS B 2 278 ? 144.408 124.466 153.746 1.00 54.67 140 HIS R N 1
ATOM 1710 C CA . HIS B 2 278 ? 145.525 123.536 153.915 1.00 54.28 140 HIS R CA 1
ATOM 1711 C C . HIS B 2 278 ? 146.809 124.307 153.619 1.00 63.23 140 HIS R C 1
ATOM 1712 O O . HIS B 2 278 ? 147.324 124.274 152.502 1.00 76.86 140 HIS R O 1
ATOM 1719 N N . ALA B 2 279 ? 147.342 124.981 154.633 1.00 66.00 141 ALA R N 1
ATOM 1720 C CA . ALA B 2 279 ? 148.412 125.952 154.439 1.00 70.89 141 ALA R CA 1
ATOM 1721 C C . ALA B 2 279 ? 149.811 125.360 154.579 1.00 73.23 141 ALA R C 1
ATOM 1722 O O . ALA B 2 279 ? 150.790 126.112 154.536 1.00 70.68 141 ALA R O 1
ATOM 1724 N N . THR B 2 280 ? 149.936 124.047 154.745 1.00 81.21 142 THR R N 1
ATOM 1725 C CA . THR B 2 280 ? 151.244 123.434 154.951 1.00 74.80 142 THR R CA 1
ATOM 1726 C C . THR B 2 280 ? 151.619 122.410 153.892 1.00 77.65 142 THR R C 1
ATOM 1727 O O . THR B 2 280 ? 152.758 122.414 153.421 1.00 84.43 142 THR R O 1
ATOM 1731 N N . ASN B 2 281 ? 150.698 121.533 153.499 1.00 84.22 143 ASN R N 1
ATOM 1732 C CA . ASN B 2 281 ? 151.004 120.438 152.588 1.00 86.03 143 ASN R CA 1
ATOM 1733 C C . ASN B 2 281 ? 150.544 120.701 151.158 1.00 83.48 143 ASN R C 1
ATOM 1734 O O . ASN B 2 281 ? 150.523 119.772 150.346 1.00 85.73 143 ASN R O 1
ATOM 1739 N N . SER B 2 282 ? 150.182 121.938 150.831 1.00 74.44 144 SER R N 1
ATOM 1740 C CA . SER B 2 282 ? 149.565 122.252 149.551 1.00 73.52 144 SER R CA 1
ATOM 1741 C C . SER B 2 282 ? 150.559 122.675 148.479 1.00 75.90 144 SER R C 1
ATOM 1742 O O . SER B 2 282 ? 150.139 122.961 147.353 1.00 79.69 144 SER R O 1
ATOM 1745 N N . GLN B 2 283 ? 151.856 122.722 148.788 1.00 80.64 145 GLN R N 1
ATOM 1746 C CA . GLN B 2 283 ? 152.819 123.224 147.813 1.00 82.15 145 GLN R CA 1
ATOM 1747 C C . GLN B 2 283 ? 152.845 122.359 146.560 1.00 83.25 145 GLN R C 1
ATOM 1748 O O . GLN B 2 283 ? 152.829 122.879 145.439 1.00 82.06 145 GLN R O 1
ATOM 1754 N N . ARG B 2 284 ? 152.857 121.033 146.725 1.00 88.41 146 ARG R N 1
ATOM 1755 C CA . ARG B 2 284 ? 152.890 120.165 145.549 1.00 87.58 146 ARG R CA 1
ATOM 1756 C C . ARG B 2 284 ? 151.572 120.189 144.783 1.00 89.56 146 ARG R C 1
ATOM 1757 O O . ARG B 2 284 ? 151.604 120.383 143.553 1.00 91.14 146 ARG R O 1
ATOM 1765 N N . PRO B 2 285 ? 150.388 119.984 145.411 1.00 77.93 147 PRO R N 1
ATOM 1766 C CA . PRO B 2 285 ? 149.143 120.164 144.653 1.00 71.99 147 PRO R CA 1
ATOM 1767 C C . PRO B 2 285 ? 148.700 121.616 144.643 1.00 74.36 147 PRO R C 1
ATOM 1768 O O . PRO B 2 285 ? 147.508 121.918 144.742 1.00 82.01 147 PRO R O 1
ATOM 1772 N N . ARG B 2 286 ? 149.664 122.520 144.515 1.00 66.09 148 ARG R N 1
ATOM 1773 C CA . ARG B 2 286 ? 149.404 123.928 144.261 1.00 68.20 148 ARG R CA 1
ATOM 1774 C C . ARG B 2 286 ? 150.324 124.350 143.129 1.00 69.75 148 ARG R C 1
ATOM 1775 O O . ARG B 2 286 ? 150.039 125.296 142.388 1.00 74.60 148 ARG R O 1
ATOM 1783 N N . LYS B 2 287 ? 151.442 123.637 143.007 1.00 64.16 149 LYS R N 1
ATOM 1784 C CA . LYS B 2 287 ? 152.301 123.762 141.839 1.00 63.13 149 LYS R CA 1
ATOM 1785 C C . LYS B 2 287 ? 151.750 122.957 140.669 1.00 63.01 149 LYS R C 1
ATOM 1786 O O . LYS B 2 287 ? 151.684 123.456 139.540 1.00 72.22 149 LYS R O 1
ATOM 1792 N N . LEU B 2 288 ? 151.348 121.709 140.921 1.00 63.58 150 LEU R N 1
ATOM 1793 C CA . LEU B 2 288 ? 150.840 120.861 139.845 1.00 64.68 150 LEU R CA 1
ATOM 1794 C C . LEU B 2 288 ? 149.560 121.430 139.249 1.00 67.39 150 LEU R C 1
ATOM 1795 O O . LEU B 2 288 ? 149.413 121.518 138.023 1.00 68.03 150 LEU R O 1
ATOM 1800 N N . LEU B 2 289 ? 148.623 121.832 140.110 1.00 60.63 151 LEU R N 1
ATOM 1801 C CA . LEU B 2 289 ? 147.328 122.318 139.646 1.00 48.67 151 LEU R CA 1
ATOM 1802 C C . LEU B 2 289 ? 147.462 123.589 138.819 1.00 59.28 151 LEU R C 1
ATOM 1803 O O . LEU B 2 289 ? 146.630 123.850 137.944 1.00 60.26 151 LEU R O 1
ATOM 1808 N N . ALA B 2 290 ? 148.493 124.389 139.079 1.00 63.61 152 ALA R N 1
ATOM 1809 C CA . ALA B 2 290 ? 148.707 125.623 138.339 1.00 51.39 152 ALA R CA 1
ATOM 1810 C C . ALA B 2 290 ? 149.613 125.449 137.132 1.00 55.18 152 ALA R C 1
ATOM 1811 O O . ALA B 2 290 ? 149.596 126.302 136.238 1.00 65.62 152 ALA R O 1
ATOM 1813 N N . GLU B 2 291 ? 150.404 124.378 137.079 1.00 58.50 153 GLU R N 1
ATOM 1814 C CA . GLU B 2 291 ? 151.338 124.196 135.977 1.00 58.13 153 GLU R CA 1
ATOM 1815 C C . GLU B 2 291 ? 150.833 123.255 134.894 1.00 61.57 153 GLU R C 1
ATOM 1816 O O . GLU B 2 291 ? 151.046 123.528 133.711 1.00 68.59 153 GLU R O 1
ATOM 1822 N N . LYS B 2 292 ? 150.174 122.156 135.249 1.00 63.19 154 LYS R N 1
ATOM 1823 C CA . LYS B 2 292 ? 149.742 121.207 134.228 1.00 64.14 154 LYS R CA 1
ATOM 1824 C C . LYS B 2 292 ? 148.242 120.974 134.196 1.00 59.44 154 LYS R C 1
ATOM 1825 O O . LYS B 2 292 ? 147.665 120.873 133.112 1.00 56.84 154 LYS R O 1
ATOM 1831 N N . VAL B 2 293 ? 147.588 120.879 135.355 1.00 59.19 155 VAL R N 1
ATOM 1832 C CA . VAL B 2 293 ? 146.157 120.619 135.371 1.00 48.86 155 VAL R CA 1
ATOM 1833 C C . VAL B 2 293 ? 145.366 121.794 134.813 1.00 51.99 155 VAL R C 1
ATOM 1834 O O . VAL B 2 293 ? 144.235 121.606 134.351 1.00 54.94 155 VAL R O 1
ATOM 1838 N N . VAL B 2 294 ? 145.932 123.005 134.832 1.00 59.68 156 VAL R N 1
ATOM 1839 C CA . VAL B 2 294 ? 145.194 124.178 134.367 1.00 56.99 156 VAL R CA 1
ATOM 1840 C C . VAL B 2 294 ? 144.852 124.049 132.889 1.00 56.61 156 VAL R C 1
ATOM 1841 O O . VAL B 2 294 ? 143.729 124.352 132.472 1.00 61.78 156 VAL R O 1
ATOM 1845 N N . TYR B 2 295 ? 145.801 123.581 132.077 1.00 62.33 157 TYR R N 1
ATOM 1846 C CA . TYR B 2 295 ? 145.548 123.446 130.647 1.00 59.82 157 TYR R CA 1
ATOM 1847 C C . TYR B 2 295 ? 144.430 122.448 130.381 1.00 59.12 157 TYR R C 1
ATOM 1848 O O . TYR B 2 295 ? 143.444 122.774 129.712 1.00 50.50 157 TYR R O 1
ATOM 1857 N N . VAL B 2 296 ? 144.540 121.249 130.956 1.00 67.64 158 VAL R N 1
ATOM 1858 C CA . VAL B 2 296 ? 143.550 120.201 130.733 1.00 64.59 158 VAL R CA 1
ATOM 1859 C C . VAL B 2 296 ? 142.183 120.607 131.266 1.00 62.25 158 VAL R C 1
ATOM 1860 O O . VAL B 2 296 ? 141.154 120.272 130.668 1.00 61.62 158 VAL R O 1
ATOM 1864 N N . GLY B 2 297 ? 142.138 121.325 132.386 1.00 51.23 159 GLY R N 1
ATOM 1865 C CA . GLY B 2 297 ? 140.870 121.698 132.976 1.00 46.25 159 GLY R CA 1
ATOM 1866 C C . GLY B 2 297 ? 140.251 122.978 132.473 1.00 52.77 159 GLY R C 1
ATOM 1867 O O . GLY B 2 297 ? 139.083 123.241 132.771 1.00 61.82 159 GLY R O 1
ATOM 1868 N N . VAL B 2 298 ? 140.989 123.789 131.717 1.00 51.68 160 VAL R N 1
ATOM 1869 C CA . VAL B 2 298 ? 140.437 125.040 131.212 1.00 44.26 160 VAL R CA 1
ATOM 1870 C C . VAL B 2 298 ? 140.441 125.056 129.689 1.00 53.72 160 VAL R C 1
ATOM 1871 O O . VAL B 2 298 ? 139.383 125.155 129.059 1.00 55.89 160 VAL R O 1
ATOM 1875 N N . TRP B 2 299 ? 141.627 124.956 129.086 1.00 46.64 161 TRP R N 1
ATOM 1876 C CA . TRP B 2 299 ? 141.754 125.274 127.670 1.00 41.02 161 TRP R CA 1
ATOM 1877 C C . TRP B 2 299 ? 141.178 124.181 126.778 1.00 54.75 161 TRP R C 1
ATOM 1878 O O . TRP B 2 299 ? 140.491 124.484 125.797 1.00 62.18 161 TRP R O 1
ATOM 1889 N N . ILE B 2 300 ? 141.444 122.912 127.092 1.00 58.99 162 ILE R N 1
ATOM 1890 C CA . ILE B 2 300 ? 140.939 121.823 126.252 1.00 54.51 162 ILE R CA 1
ATOM 1891 C C . ILE B 2 300 ? 139.414 121.766 126.234 1.00 55.77 162 ILE R C 1
ATOM 1892 O O . ILE B 2 300 ? 138.837 121.663 125.141 1.00 56.04 162 ILE R O 1
ATOM 1897 N N . PRO B 2 301 ? 138.707 121.810 127.373 1.00 56.46 163 PRO R N 1
ATOM 1898 C CA . PRO B 2 301 ? 137.239 121.909 127.285 1.00 51.78 163 PRO R CA 1
ATOM 1899 C C . PRO B 2 301 ? 136.772 123.173 126.587 1.00 59.02 163 PRO R C 1
ATOM 1900 O O . PRO B 2 301 ? 135.767 123.142 125.865 1.00 66.12 163 PRO R O 1
ATOM 1904 N N . ALA B 2 302 ? 137.485 124.288 126.771 1.00 52.09 164 ALA R N 1
ATOM 1905 C CA . ALA B 2 302 ? 137.113 125.525 126.092 1.00 43.81 164 ALA R CA 1
ATOM 1906 C C . ALA B 2 302 ? 137.213 125.372 124.581 1.00 53.44 164 ALA R C 1
ATOM 1907 O O . ALA B 2 302 ? 136.324 125.814 123.845 1.00 66.24 164 ALA R O 1
ATOM 1909 N N . LEU B 2 303 ? 138.286 124.743 124.099 1.00 42.80 165 LEU R N 1
ATOM 1910 C CA . LEU B 2 303 ? 138.417 124.504 122.667 1.00 45.49 165 LEU R CA 1
ATOM 1911 C C . LEU B 2 303 ? 137.377 123.506 122.173 1.00 48.57 165 LEU R C 1
ATOM 1912 O O . LEU B 2 303 ? 136.794 123.690 121.099 1.00 59.36 165 LEU R O 1
ATOM 1917 N N . LEU B 2 304 ? 137.129 122.445 122.942 1.00 50.44 166 LEU R N 1
ATOM 1918 C CA . LEU B 2 304 ? 136.185 121.420 122.513 1.00 60.64 166 LEU R CA 1
ATOM 1919 C C . LEU B 2 304 ? 134.748 121.919 122.506 1.00 59.72 166 LEU R C 1
ATOM 1920 O O . LEU B 2 304 ? 133.912 121.350 121.797 1.00 60.21 166 LEU R O 1
ATOM 1925 N N . LEU B 2 305 ? 134.439 122.958 123.277 1.00 65.70 167 LEU R N 1
ATOM 1926 C CA . LEU B 2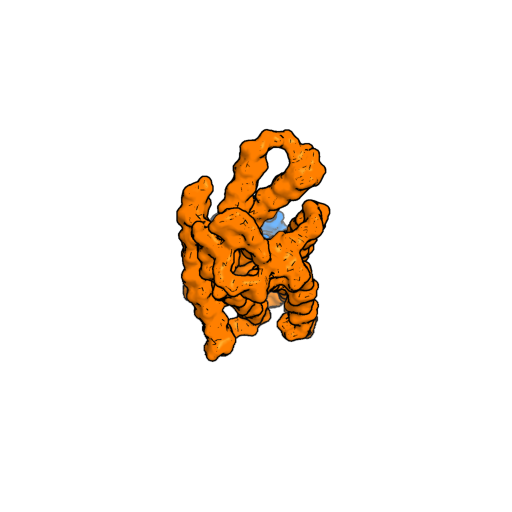 305 ? 133.099 123.529 123.278 1.00 62.92 167 LEU R CA 1
ATOM 1927 C C . LEU B 2 305 ? 132.837 124.433 122.081 1.00 69.74 167 LEU R C 1
ATOM 1928 O O . LEU B 2 305 ? 131.709 124.913 121.924 1.00 73.47 167 LEU R O 1
ATOM 1933 N N . THR B 2 306 ? 133.841 124.682 121.242 1.00 62.58 168 THR R N 1
ATOM 1934 C CA . THR B 2 306 ? 133.685 125.523 120.064 1.00 58.24 168 THR R CA 1
ATOM 1935 C C . THR B 2 306 ? 133.292 124.742 118.819 1.00 61.12 168 THR R C 1
ATOM 1936 O O . THR B 2 306 ? 133.193 125.339 117.742 1.00 66.41 168 THR R O 1
ATOM 1940 N N . ILE B 2 307 ? 133.086 123.427 118.932 1.00 64.24 169 ILE R N 1
ATOM 1941 C CA . ILE B 2 307 ? 132.589 122.655 117.789 1.00 64.72 169 ILE R CA 1
ATOM 1942 C C . ILE B 2 307 ? 131.274 123.214 117.267 1.00 67.64 169 ILE R C 1
ATOM 1943 O O . ILE B 2 307 ? 131.109 123.303 116.038 1.00 72.69 169 ILE R O 1
ATOM 1948 N N . PRO B 2 308 ? 130.301 123.598 118.102 1.00 66.16 170 PRO R N 1
ATOM 1949 C CA . PRO B 2 308 ? 129.126 124.295 117.557 1.00 69.98 170 PRO R CA 1
ATOM 1950 C C . PRO B 2 308 ? 129.474 125.581 116.829 1.00 77.33 170 PRO R C 1
ATOM 1951 O O . PRO B 2 308 ? 128.769 125.951 115.884 1.00 75.64 170 PRO R O 1
ATOM 1955 N N . ASP B 2 309 ? 130.538 126.273 117.232 1.00 74.29 171 ASP R N 1
ATOM 1956 C CA . ASP B 2 309 ? 130.963 127.472 116.521 1.00 68.11 171 ASP R CA 1
ATOM 1957 C C . ASP B 2 309 ? 131.729 127.162 115.245 1.00 68.56 171 ASP R C 1
ATOM 1958 O O . ASP B 2 309 ? 131.942 128.069 114.435 1.00 73.92 171 ASP R O 1
ATOM 1963 N N . PHE B 2 310 ? 132.157 125.917 115.052 1.00 62.31 172 PHE R N 1
ATOM 1964 C CA . PHE B 2 310 ? 132.703 125.493 113.772 1.00 53.92 172 PHE R CA 1
ATOM 1965 C C . PHE B 2 310 ? 131.629 124.964 112.838 1.00 59.14 172 PHE R C 1
ATOM 1966 O O . PHE B 2 310 ? 131.787 125.046 111.616 1.00 71.93 172 PHE R O 1
ATOM 1974 N N . ILE B 2 311 ? 130.542 124.429 113.384 1.00 56.64 173 ILE R N 1
ATOM 1975 C CA . ILE B 2 311 ? 129.503 123.830 112.554 1.00 60.68 173 ILE R CA 1
ATOM 1976 C C . ILE B 2 311 ? 128.423 124.840 112.180 1.00 66.76 173 ILE R C 1
ATOM 1977 O O . ILE B 2 311 ? 127.991 124.892 111.027 1.00 67.54 173 ILE R O 1
ATOM 1982 N N . PHE B 2 312 ? 127.980 125.663 113.130 1.00 70.63 174 PHE R N 1
ATOM 1983 C CA . PHE B 2 312 ? 126.778 126.468 112.957 1.00 68.15 174 PHE R CA 1
ATOM 1984 C C . PHE B 2 312 ? 127.045 127.910 112.549 1.00 74.53 174 PHE R C 1
ATOM 1985 O O . PHE B 2 312 ? 126.167 128.537 111.949 1.00 75.98 174 PHE R O 1
ATOM 1993 N N . ALA B 2 313 ? 128.216 128.459 112.860 1.00 71.07 175 ALA R N 1
ATOM 1994 C CA . ALA B 2 313 ? 128.501 129.846 112.514 1.00 64.04 175 ALA R CA 1
ATOM 1995 C C . ALA B 2 313 ? 128.532 130.020 111.002 1.00 64.46 175 ALA R C 1
ATOM 1996 O O . ALA B 2 313 ? 129.323 129.372 110.310 1.00 73.74 175 ALA R O 1
ATOM 1998 N N . ASN B 2 314 ? 127.675 130.900 110.491 1.00 65.76 176 ASN R N 1
ATOM 1999 C CA . ASN B 2 314 ? 127.559 131.104 109.055 1.00 75.24 176 ASN R CA 1
ATOM 2000 C C . ASN B 2 314 ? 127.087 132.524 108.783 1.00 79.99 176 ASN R C 1
ATOM 2001 O O . ASN B 2 314 ? 126.600 133.221 109.676 1.00 79.69 176 ASN R O 1
ATOM 2006 N N . VAL B 2 315 ? 127.238 132.943 107.529 1.00 80.89 177 VAL R N 1
ATOM 2007 C CA . VAL B 2 315 ? 126.801 134.256 107.068 1.00 77.61 177 VAL R CA 1
ATOM 2008 C C . VAL B 2 315 ? 125.533 134.064 106.251 1.00 78.11 177 VAL R C 1
ATOM 2009 O O . VAL B 2 315 ? 125.530 133.324 105.260 1.00 82.42 177 VAL R O 1
ATOM 2013 N N . SER B 2 316 ? 124.458 134.729 106.662 1.00 88.32 178 SER R N 1
ATOM 2014 C CA . SER B 2 316 ? 123.178 134.600 105.991 1.00 92.13 178 SER R CA 1
ATOM 2015 C C . SER B 2 316 ? 123.053 135.645 104.885 1.00 95.95 178 SER R C 1
ATOM 2016 O O . SER B 2 316 ? 123.946 136.465 104.660 1.00 94.83 178 SER R O 1
ATOM 2019 N N . GLU B 2 317 ? 121.922 135.615 104.187 1.00 111.87 179 GLU R N 1
ATOM 2020 C CA . GLU B 2 317 ? 121.647 136.511 103.069 1.00 109.00 179 GLU R CA 1
ATOM 2021 C C . GLU B 2 317 ? 120.320 137.223 103.283 1.00 109.08 179 GLU R C 1
ATOM 2022 O O . GLU B 2 317 ? 119.441 137.237 102.418 1.00 111.14 179 GLU R O 1
ATOM 2028 N N . ALA B 2 318 ? 120.150 137.806 104.467 1.00 112.92 180 ALA R N 1
ATOM 2029 C CA . ALA B 2 318 ? 118.953 138.579 104.758 1.00 113.78 180 ALA R CA 1
ATOM 2030 C C . ALA B 2 318 ? 118.810 139.734 103.770 1.00 116.93 180 ALA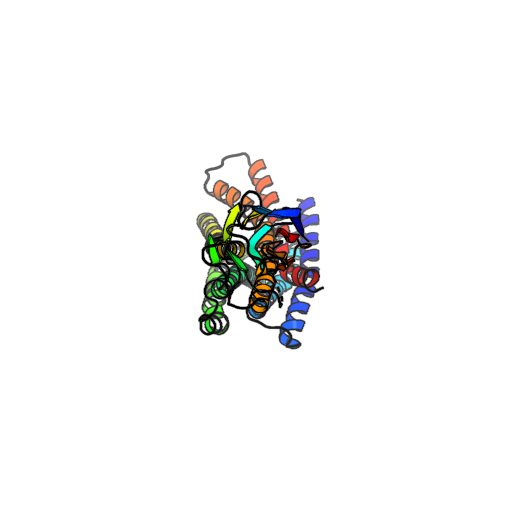 R C 1
ATOM 2031 O O . ALA B 2 318 ? 119.758 140.125 103.083 1.00 116.60 180 ALA R O 1
ATOM 2033 N N . ASP B 2 319 ? 117.599 140.277 103.696 1.00 123.90 181 ASP R N 1
ATOM 2034 C CA . ASP B 2 319 ? 117.315 141.329 102.730 1.00 122.85 181 ASP R CA 1
ATOM 2035 C C . ASP B 2 319 ? 118.077 142.602 103.077 1.00 121.34 181 ASP R C 1
ATOM 2036 O O . ASP B 2 319 ? 118.071 143.049 104.228 1.00 121.18 181 ASP R O 1
ATOM 2041 N N . ASP B 2 320 ? 118.765 143.156 102.076 1.00 117.60 182 ASP R N 1
ATOM 2042 C CA . ASP B 2 320 ? 119.412 144.464 102.132 1.00 120.10 182 ASP R CA 1
ATOM 2043 C C . ASP B 2 320 ? 120.653 144.465 103.021 1.00 121.92 182 ASP R C 1
ATOM 2044 O O . ASP B 2 320 ? 121.378 145.465 103.068 1.00 123.28 182 ASP R O 1
ATOM 2049 N N . ARG B 2 321 ? 120.925 143.360 103.713 1.00 106.17 183 ARG R N 1
ATOM 2050 C CA . ARG B 2 321 ? 122.102 143.297 104.569 1.00 103.48 183 ARG R CA 1
ATOM 2051 C C . ARG B 2 321 ? 122.395 141.849 104.935 1.00 103.77 183 ARG R C 1
ATOM 2052 O O . ARG B 2 321 ? 121.484 141.026 105.047 1.00 106.65 183 ARG R O 1
ATOM 2060 N N . TYR B 2 322 ? 123.678 141.556 105.124 1.00 96.33 184 TYR R N 1
ATOM 2061 C CA . TYR B 2 322 ? 124.126 140.244 105.564 1.00 93.95 184 TYR R CA 1
ATOM 2062 C C . TYR B 2 322 ? 124.187 140.184 107.086 1.00 94.26 184 TYR R C 1
ATOM 2063 O O . TYR B 2 322 ? 124.348 141.198 107.768 1.00 97.08 184 TYR R O 1
ATOM 2072 N N . ILE B 2 323 ? 124.052 138.971 107.617 1.00 90.90 185 ILE R N 1
ATOM 2073 C CA . ILE B 2 323 ? 124.045 138.732 109.056 1.00 90.92 185 ILE R CA 1
ATOM 2074 C C . ILE B 2 323 ? 125.010 137.599 109.371 1.00 91.67 185 ILE R C 1
ATOM 2075 O O . ILE B 2 323 ? 124.937 136.528 108.760 1.00 97.02 185 ILE R O 1
ATOM 2080 N N . CYS B 2 324 ? 125.909 137.835 110.323 1.00 81.04 186 CYS R N 1
ATOM 2081 C CA . CYS B 2 324 ? 126.829 136.819 110.827 1.00 79.88 186 CYS R CA 1
ATOM 2082 C C . CYS B 2 324 ? 126.308 136.323 112.169 1.00 84.18 186 CYS R C 1
ATOM 2083 O O . CYS B 2 324 ? 126.386 137.038 113.172 1.00 93.48 186 CYS R O 1
ATOM 2086 N N . ASP B 2 325 ? 125.775 135.104 112.188 1.00 80.09 187 ASP R N 1
ATOM 2087 C CA . ASP B 2 325 ? 125.230 134.546 113.417 1.00 80.59 187 ASP R CA 1
ATOM 2088 C C . ASP B 2 325 ? 125.161 133.032 113.282 1.00 81.68 187 ASP R C 1
ATOM 2089 O O . ASP B 2 325 ? 125.214 132.486 112.178 1.00 85.15 187 ASP R O 1
ATOM 2094 N N . ARG B 2 326 ? 125.046 132.363 114.426 1.00 74.85 188 ARG R N 1
ATOM 2095 C CA . ARG B 2 326 ? 124.927 130.911 114.462 1.00 72.19 188 ARG R CA 1
ATOM 2096 C C . ARG B 2 326 ? 123.518 130.498 114.058 1.00 73.96 188 ARG R C 1
ATOM 2097 O O . ARG B 2 326 ? 122.536 131.038 114.574 1.00 77.63 188 ARG R O 1
ATOM 2105 N N . PHE B 2 327 ? 123.415 129.541 113.141 1.00 76.64 189 PHE R N 1
ATOM 2106 C CA . PHE B 2 327 ? 122.129 129.117 112.591 1.00 78.41 189 PHE R CA 1
ATOM 2107 C C . PHE B 2 327 ? 121.899 127.645 112.920 1.00 77.57 189 PHE R C 1
ATOM 2108 O O . PHE B 2 327 ? 122.418 126.758 112.237 1.00 76.16 189 PHE R O 1
ATOM 2116 N N . TYR B 2 328 ? 121.116 127.396 113.963 1.00 79.18 190 TYR R N 1
ATOM 2117 C CA . TYR B 2 328 ? 120.739 126.051 114.355 1.00 77.39 190 TYR R CA 1
ATOM 2118 C C . TYR B 2 328 ? 119.580 125.547 113.502 1.00 81.99 190 TYR R C 1
ATOM 2119 O O . TYR B 2 328 ? 118.876 126.335 112.866 1.00 87.12 190 TYR R O 1
ATOM 2128 N N . PRO B 2 329 ? 119.371 124.227 113.457 1.00 83.57 191 PRO R N 1
ATOM 2129 C CA . PRO B 2 329 ? 118.207 123.705 112.720 1.00 86.46 191 PRO R CA 1
ATOM 2130 C C . PRO B 2 329 ? 116.872 124.237 113.216 1.00 88.99 191 PRO R C 1
ATOM 2131 O O . PRO B 2 329 ? 115.971 124.471 112.400 1.00 87.86 191 PRO R O 1
ATOM 2135 N N . ASN B 2 330 ? 116.710 124.435 114.520 1.00 95.41 192 ASN R N 1
ATOM 2136 C CA . ASN B 2 330 ? 115.461 124.967 115.060 1.00 96.19 192 ASN R CA 1
ATOM 2137 C C . ASN B 2 330 ? 115.735 125.554 116.441 1.00 94.38 192 ASN R C 1
ATOM 2138 O O . ASN B 2 330 ? 116.890 125.684 116.863 1.00 95.98 192 ASN R O 1
ATOM 2143 N N . ASP B 2 331 ? 114.662 125.912 117.150 1.00 94.16 193 ASP R N 1
ATOM 2144 C CA . ASP B 2 331 ? 114.782 126.593 118.435 1.00 96.55 193 ASP R CA 1
ATOM 2145 C C . ASP B 2 331 ? 115.171 125.661 119.574 1.00 94.04 193 ASP R C 1
ATOM 2146 O O . ASP B 2 331 ? 115.616 126.143 120.623 1.00 96.09 193 ASP R O 1
ATOM 2151 N N . LEU B 2 332 ? 115.008 124.348 119.403 1.00 85.13 194 LEU R N 1
ATOM 2152 C CA . LEU B 2 332 ? 115.389 123.421 120.461 1.00 88.88 194 LEU R CA 1
ATOM 2153 C C . LEU B 2 332 ? 116.884 123.501 120.741 1.00 90.92 194 LEU R C 1
ATOM 2154 O O . LEU B 2 332 ? 117.307 123.515 121.904 1.00 91.64 194 LEU R O 1
ATOM 2159 N N . TRP B 2 333 ? 117.701 123.567 119.686 1.00 85.11 195 TRP R N 1
ATOM 2160 C CA . TRP B 2 333 ? 119.130 123.786 119.875 1.00 82.59 195 TRP R CA 1
ATOM 2161 C C . TRP B 2 333 ? 119.408 125.131 120.526 1.00 79.24 195 TRP R C 1
ATOM 2162 O O . TRP B 2 333 ? 120.344 125.246 121.322 1.00 81.64 195 TRP R O 1
ATOM 2173 N N . VAL B 2 334 ? 118.617 126.156 120.206 1.00 74.56 196 VAL R N 1
ATOM 2174 C CA . VAL B 2 334 ? 118.811 127.460 120.836 1.00 77.06 196 VAL R CA 1
ATOM 2175 C C . VAL B 2 334 ? 118.621 127.348 122.342 1.00 78.89 196 VAL R C 1
ATOM 2176 O O . VAL B 2 334 ? 119.446 127.827 123.129 1.00 79.13 196 VAL R O 1
ATOM 2180 N N . VAL B 2 335 ? 117.539 126.689 122.764 1.00 80.48 197 VAL R N 1
ATOM 2181 C CA . VAL B 2 335 ? 117.278 126.523 124.192 1.00 75.64 197 VAL R CA 1
ATOM 2182 C C . VAL B 2 335 ? 118.373 125.689 124.846 1.00 77.33 197 VAL R C 1
ATOM 2183 O O . VAL B 2 335 ? 118.865 126.023 125.932 1.00 80.94 197 VAL R O 1
ATOM 2187 N N . VAL B 2 336 ? 118.772 124.592 124.195 1.00 77.89 198 VAL R N 1
ATOM 2188 C CA . VAL B 2 336 ? 119.770 123.696 124.775 1.00 72.28 198 VAL R CA 1
ATOM 2189 C C . VAL B 2 336 ? 121.101 124.414 124.955 1.00 72.43 198 VAL R C 1
ATOM 2190 O O . VAL B 2 336 ? 121.744 124.307 126.006 1.00 70.89 198 VAL R O 1
ATOM 2194 N N . PHE B 2 337 ? 121.532 125.164 123.942 1.00 74.35 199 PHE R N 1
ATOM 2195 C CA . PHE B 2 337 ? 122.814 125.849 124.039 1.00 70.02 199 PHE R CA 1
ATOM 2196 C C . PHE B 2 337 ? 122.747 127.035 124.989 1.00 71.76 199 PHE R C 1
ATOM 2197 O O . PHE B 2 337 ? 123.740 127.340 125.653 1.00 76.90 199 PHE R O 1
ATOM 2205 N N . GLN B 2 338 ? 121.592 127.699 125.094 1.00 70.56 200 GLN R N 1
ATOM 2206 C CA . GLN B 2 338 ? 121.446 128.739 126.106 1.00 66.69 200 GLN R CA 1
ATOM 2207 C C . GLN B 2 338 ? 121.578 128.159 127.507 1.00 71.65 200 GLN R C 1
ATOM 2208 O O . GLN B 2 338 ? 122.259 128.733 128.364 1.00 75.08 200 GLN R O 1
ATOM 2214 N N . PHE B 2 339 ? 120.943 127.010 127.755 1.00 74.49 201 PHE R N 1
ATOM 2215 C CA . PHE B 2 339 ? 121.040 126.388 129.072 1.00 65.99 201 PHE R CA 1
ATOM 2216 C C . PHE B 2 339 ? 122.454 125.897 129.355 1.00 61.93 201 PHE R C 1
ATOM 2217 O O . PHE B 2 339 ? 122.943 126.023 130.482 1.00 69.15 201 PHE R O 1
ATOM 2225 N N . GLN B 2 340 ? 123.125 125.331 128.349 1.00 62.32 202 GLN R N 1
ATOM 2226 C CA . GLN B 2 340 ? 124.506 124.895 128.536 1.00 67.31 202 GLN R CA 1
ATOM 2227 C C . GLN B 2 340 ? 125.425 126.076 128.828 1.00 58.92 202 GLN R C 1
ATOM 2228 O O . GLN B 2 340 ? 126.315 125.985 129.683 1.00 56.11 202 GLN R O 1
ATOM 2234 N N . HIS B 2 341 ? 125.229 127.189 128.118 1.00 63.97 203 HIS R N 1
ATOM 2235 C CA . HIS B 2 341 ? 125.985 128.402 128.401 1.00 56.29 203 HIS R CA 1
ATOM 2236 C C . HIS B 2 341 ? 125.741 128.868 129.827 1.00 53.10 203 HIS R C 1
ATOM 2237 O O . HIS B 2 341 ? 126.688 129.157 130.566 1.00 59.58 203 HIS R O 1
ATOM 2244 N N . ILE B 2 342 ? 124.472 128.921 130.241 1.00 51.13 204 ILE R N 1
ATOM 2245 C CA . ILE B 2 342 ? 124.151 129.357 131.597 1.00 55.80 204 ILE R CA 1
ATOM 2246 C C . ILE B 2 342 ? 124.851 128.470 132.616 1.00 65.74 204 ILE R C 1
ATOM 2247 O O . ILE B 2 342 ? 125.541 128.961 133.515 1.00 68.05 204 ILE R O 1
ATOM 2252 N N . MET B 2 343 ? 124.720 127.151 132.467 1.00 60.48 205 MET R N 1
ATOM 2253 C CA . MET B 2 343 ? 125.352 126.213 133.387 1.00 46.46 205 MET R CA 1
ATOM 2254 C C . MET B 2 343 ? 126.854 126.439 133.453 1.00 51.11 205 MET R C 1
ATOM 2255 O O . MET B 2 343 ? 127.360 126.912 134.475 1.00 59.52 205 MET R O 1
ATOM 2260 N N . VAL B 2 344 ? 127.550 126.182 132.343 1.00 58.04 206 VAL R N 1
ATOM 2261 C CA . VAL B 2 344 ? 129.008 126.174 132.342 1.00 57.58 206 VAL R CA 1
ATOM 2262 C C . VAL B 2 344 ? 129.605 127.546 132.639 1.00 54.73 206 VAL R C 1
ATOM 2263 O O . VAL B 2 344 ? 130.746 127.625 133.108 1.00 52.31 206 VAL R O 1
ATOM 2267 N N . GLY B 2 345 ? 128.874 128.636 132.408 1.00 53.71 207 GLY R N 1
ATOM 2268 C CA . GLY B 2 345 ? 129.444 129.945 132.644 1.00 45.75 207 GLY R CA 1
ATOM 2269 C C . GLY B 2 345 ? 129.003 130.633 133.918 1.00 49.82 207 GLY R C 1
ATOM 2270 O O . GLY B 2 345 ? 129.623 131.621 134.320 1.00 60.75 207 GLY R O 1
ATOM 2271 N N . LEU B 2 346 ? 127.942 130.150 134.564 1.00 46.15 208 LEU R N 1
ATOM 2272 C CA . LEU B 2 346 ? 127.451 130.779 135.781 1.00 47.18 208 LEU R CA 1
ATOM 2273 C C . LEU B 2 346 ? 127.389 129.830 136.966 1.00 52.84 208 LEU R C 1
ATOM 2274 O O . LEU B 2 346 ? 127.839 130.188 138.059 1.00 61.43 208 LEU R O 1
ATOM 2279 N N . ILE B 2 347 ? 126.841 128.628 136.791 1.00 48.44 209 ILE R N 1
ATOM 2280 C CA . ILE B 2 347 ? 126.424 127.828 137.937 1.00 39.99 209 ILE R CA 1
ATOM 2281 C C . ILE B 2 347 ? 127.570 126.976 138.465 1.00 50.05 209 ILE R C 1
ATOM 2282 O O . ILE B 2 347 ? 127.923 127.071 139.644 1.00 64.92 209 ILE R O 1
ATOM 2287 N N . LEU B 2 348 ? 128.155 126.136 137.611 1.00 49.51 210 LEU R N 1
ATOM 2288 C CA . LEU B 2 348 ? 129.247 125.279 138.071 1.00 44.55 210 LEU R CA 1
ATOM 2289 C C . LEU B 2 348 ? 130.436 126.081 138.589 1.00 46.86 210 LEU R C 1
ATOM 2290 O O . LEU B 2 348 ? 130.859 125.842 139.736 1.00 56.71 210 LEU R O 1
ATOM 2295 N N . PRO B 2 349 ? 131.006 127.037 137.844 1.00 41.93 211 PRO R N 1
ATOM 2296 C CA . PRO B 2 349 ? 132.032 127.891 138.456 1.00 42.64 211 PRO R CA 1
ATOM 2297 C C . PRO B 2 349 ? 131.491 128.691 139.615 1.00 52.77 211 PRO R C 1
ATOM 2298 O O . PRO B 2 349 ? 132.205 128.904 140.602 1.00 60.99 211 PRO R O 1
ATOM 2302 N N . GLY B 2 350 ? 130.236 129.129 139.528 1.00 49.18 212 GLY R N 1
ATOM 2303 C CA . GLY B 2 350 ? 129.635 129.840 140.639 1.00 46.25 212 GLY R CA 1
ATOM 2304 C C . GLY B 2 350 ? 129.543 128.987 141.886 1.00 44.63 212 GLY R C 1
ATOM 2305 O O . GLY B 2 350 ? 129.826 129.456 142.985 1.00 46.52 212 GLY R O 1
ATOM 2306 N N . ILE B 2 351 ? 129.156 127.721 141.732 1.00 39.70 213 ILE R N 1
ATOM 2307 C CA . ILE B 2 351 ? 129.060 126.824 142.880 1.00 31.62 213 ILE R CA 1
ATOM 2308 C C . ILE B 2 351 ? 130.437 126.558 143.473 1.00 42.44 213 ILE R C 1
ATOM 2309 O O . ILE B 2 351 ? 130.609 126.550 144.701 1.00 55.83 213 ILE R O 1
ATOM 2314 N N . VAL B 2 352 ? 131.440 126.340 142.620 1.00 50.71 214 VAL R N 1
ATOM 2315 C CA . VAL B 2 352 ? 132.797 126.121 143.118 1.00 49.28 214 VAL R CA 1
ATOM 2316 C C . VAL B 2 352 ? 133.278 127.338 143.902 1.00 47.58 214 VAL R C 1
ATOM 2317 O O . VAL B 2 352 ? 133.852 127.213 144.991 1.00 55.66 214 VAL R O 1
ATOM 2321 N N . ILE B 2 353 ? 133.040 128.536 143.363 1.00 43.96 215 ILE R N 1
ATOM 2322 C CA . ILE B 2 353 ? 133.478 129.759 144.029 1.00 44.46 215 ILE R CA 1
ATOM 2323 C C . ILE B 2 353 ? 132.713 129.976 145.331 1.00 58.81 215 ILE R C 1
ATOM 2324 O O . ILE B 2 353 ? 133.295 130.385 146.341 1.00 62.42 215 ILE R O 1
ATOM 2329 N N . LEU B 2 354 ? 131.400 129.715 145.333 1.00 56.39 216 LEU R N 1
ATOM 2330 C CA . LEU B 2 354 ? 130.625 129.804 146.567 1.00 48.82 216 LEU R CA 1
ATOM 2331 C C . LEU B 2 354 ? 131.210 128.904 147.642 1.00 53.96 216 LEU R C 1
ATOM 2332 O O . LEU B 2 354 ? 131.437 129.343 148.771 1.00 68.28 216 LEU R O 1
ATOM 2337 N N . SER B 2 355 ? 131.470 127.639 147.309 1.00 40.73 217 SER R N 1
ATOM 2338 C CA . SER B 2 355 ? 131.996 126.720 148.312 1.00 46.11 217 SER R CA 1
ATOM 2339 C C . SER B 2 355 ? 133.353 127.187 148.822 1.00 49.78 217 SER R C 1
ATOM 2340 O O . SER B 2 355 ? 133.575 127.298 150.039 1.00 61.64 217 SER R O 1
ATOM 2343 N N . CYS B 2 356 ? 134.268 127.490 147.898 1.00 49.01 218 CYS R N 1
ATOM 2344 C CA . CYS B 2 356 ? 135.617 127.873 148.294 1.00 51.71 218 CYS R CA 1
ATOM 2345 C C . CYS B 2 356 ? 135.598 129.116 149.173 1.00 54.72 218 CYS R C 1
ATOM 2346 O O . CYS B 2 356 ? 136.233 129.150 150.230 1.00 62.85 218 CYS R O 1
ATOM 2349 N N . TYR B 2 357 ? 134.848 130.142 148.771 1.00 52.60 219 TYR R N 1
ATOM 2350 C CA . TYR B 2 357 ? 134.902 131.394 149.512 1.00 52.86 219 TYR R CA 1
ATOM 2351 C C . TYR B 2 357 ? 134.056 131.360 150.774 1.00 52.32 219 TYR R C 1
ATOM 2352 O O . TYR B 2 357 ? 134.381 132.060 151.734 1.00 59.08 219 TYR R O 1
ATOM 2361 N N . CYS B 2 358 ? 133.003 130.545 150.822 1.00 55.26 220 CYS R N 1
ATOM 2362 C CA . CYS B 2 358 ? 132.298 130.343 152.080 1.00 55.97 220 CYS R CA 1
ATOM 2363 C C . CYS B 2 358 ? 133.220 129.714 153.114 1.00 55.10 220 CYS R C 1
ATOM 2364 O O . CYS B 2 358 ? 133.309 130.189 154.252 1.00 66.36 220 CYS R O 1
ATOM 2367 N N . ILE B 2 359 ? 133.950 128.664 152.722 1.00 47.88 221 ILE R N 1
ATOM 2368 C CA . ILE B 2 359 ? 134.902 128.057 153.652 1.00 53.03 221 ILE R CA 1
ATOM 2369 C C . ILE B 2 359 ? 136.000 129.051 154.021 1.00 53.42 221 ILE R C 1
ATOM 2370 O O . ILE B 2 359 ? 136.387 129.168 155.193 1.00 58.44 221 ILE R O 1
ATOM 2375 N N . ILE B 2 360 ? 136.506 129.792 153.034 1.00 47.90 222 ILE R N 1
ATOM 2376 C CA . ILE B 2 360 ? 137.605 130.723 153.277 1.00 44.68 222 ILE R CA 1
ATOM 2377 C C . ILE B 2 360 ? 137.185 131.800 154.267 1.00 52.98 222 ILE R C 1
ATOM 2378 O O . ILE B 2 360 ? 137.919 132.122 155.204 1.00 61.46 222 ILE R O 1
ATOM 2383 N N . ILE B 2 361 ? 135.996 132.374 154.076 1.00 51.03 223 ILE R N 1
ATOM 2384 C CA . ILE B 2 361 ? 135.533 133.438 154.957 1.00 46.51 223 ILE R CA 1
ATOM 2385 C C . ILE B 2 361 ? 135.184 132.893 156.334 1.00 54.86 223 ILE R C 1
ATOM 2386 O O . ILE B 2 361 ? 135.410 133.566 157.346 1.00 63.62 223 ILE R O 1
ATOM 2391 N N . SER B 2 362 ? 134.642 131.675 156.410 1.00 54.82 224 SER R N 1
ATOM 2392 C CA . SER B 2 362 ? 134.429 131.067 157.718 1.00 44.13 224 SER R CA 1
ATOM 2393 C C . SER B 2 362 ? 135.744 130.859 158.455 1.00 45.47 224 SER R C 1
ATOM 2394 O O . SER B 2 362 ? 135.772 130.895 159.689 1.00 61.61 224 SER R O 1
ATOM 2397 N N . ARG B 2 363 ? 136.838 130.637 157.725 1.00 49.38 225 ARG R N 1
ATOM 2398 C CA . ARG B 2 363 ? 138.144 130.504 158.362 1.00 51.47 225 ARG R CA 1
ATOM 2399 C C . ARG B 2 363 ? 138.815 131.837 158.665 1.00 46.44 225 ARG R C 1
ATOM 2400 O O . ARG B 2 363 ? 139.601 131.913 159.613 1.00 57.40 225 ARG R O 1
ATOM 2408 N N . LEU B 2 364 ? 138.534 132.883 157.890 1.00 47.08 226 LEU R N 1
ATOM 2409 C CA . LEU B 2 364 ? 139.208 134.161 158.091 1.00 54.31 226 LEU R CA 1
ATOM 2410 C C . LEU B 2 364 ? 138.693 134.896 159.319 1.00 56.73 226 LEU R C 1
ATOM 2411 O O . LEU B 2 364 ? 139.455 135.621 159.966 1.00 60.51 226 LEU R O 1
ATOM 2416 N N . LYS B 2 365 ? 137.414 134.735 159.648 1.00 62.12 227 LYS R N 1
ATOM 2417 C CA . LYS B 2 365 ? 136.809 135.413 160.784 1.00 60.19 227 LYS R CA 1
ATOM 2418 C C . LYS B 2 365 ? 136.763 134.553 162.038 1.00 61.23 227 LYS R C 1
ATOM 2419 O O . LYS B 2 365 ? 136.211 134.993 163.050 1.00 69.60 227 LYS R O 1
ATOM 2425 N N . SER B 2 366 ? 137.320 133.347 162.003 1.00 54.95 228 SER R N 1
ATOM 2426 C CA . SER B 2 366 ? 137.337 132.475 163.169 1.00 57.07 228 SER R CA 1
ATOM 2427 C C . SER B 2 366 ? 138.727 132.017 163.573 1.00 58.41 228 SER R C 1
ATOM 2428 O O . SER B 2 366 ? 138.961 131.792 164.761 1.00 63.11 228 SER R O 1
ATOM 2431 N N . VAL B 2 367 ? 139.652 131.878 162.631 1.00 57.20 229 VAL R N 1
ATOM 2432 C CA . VAL B 2 367 ? 141.012 131.452 162.937 1.00 58.31 229 VAL R CA 1
ATOM 2433 C C . VAL B 2 367 ? 141.800 132.672 163.391 1.00 58.32 229 VAL R C 1
ATOM 2434 O O . VAL B 2 367 ? 141.865 133.681 162.681 1.00 59.55 229 VAL R O 1
ATOM 2438 N N . ARG B 2 368 ? 142.398 132.578 164.579 1.00 67.75 230 ARG R N 1
ATOM 2439 C CA . ARG B 2 368 ? 143.138 133.708 165.128 1.00 70.36 230 ARG R CA 1
ATOM 2440 C C . ARG B 2 368 ? 144.322 134.076 164.247 1.00 68.24 230 ARG R C 1
ATOM 2441 O O . ARG B 2 368 ? 144.604 135.261 164.038 1.00 74.16 230 ARG R O 1
ATOM 2449 N N . LEU B 2 369 ? 145.024 133.077 163.719 1.00 65.20 231 LEU R N 1
ATOM 2450 C CA . LEU B 2 369 ? 146.256 133.329 162.980 1.00 65.83 231 LEU R CA 1
ATOM 2451 C C . LEU B 2 369 ? 146.454 132.198 161.982 1.00 70.11 231 LEU R C 1
ATOM 2452 O O . LEU B 2 369 ? 146.729 131.064 162.382 1.00 72.96 231 LEU R O 1
ATOM 2457 N N . LEU B 2 370 ? 146.313 132.505 160.695 1.00 70.18 232 LEU R N 1
ATOM 2458 C CA . LEU B 2 370 ? 146.559 131.514 159.65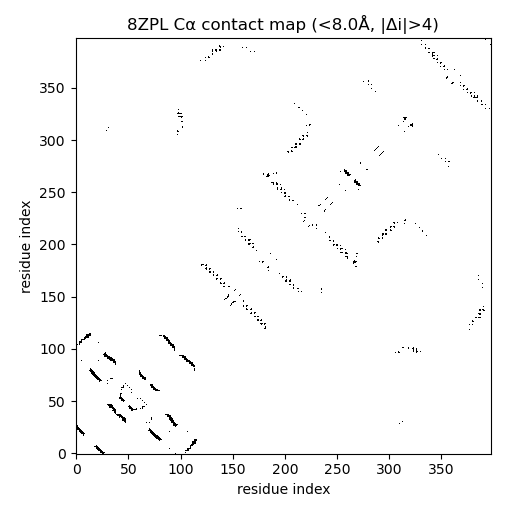8 1.00 68.58 232 LEU R CA 1
ATOM 2459 C C . LEU B 2 370 ? 148.034 131.135 159.630 1.00 72.43 232 LEU R C 1
ATOM 2460 O O . LEU B 2 370 ? 148.910 131.934 159.973 1.00 74.41 232 LEU R O 1
ATOM 2465 N N . SER B 2 371 ? 148.302 129.900 159.211 1.00 73.20 233 SER R N 1
ATOM 2466 C CA . SER B 2 371 ? 149.652 129.321 159.226 1.00 71.96 233 SER R CA 1
ATOM 2467 C C . SER B 2 371 ? 150.145 129.398 160.669 1.00 72.01 233 SER R C 1
ATOM 2468 O O . SER B 2 371 ? 149.445 128.916 161.574 1.00 73.94 233 SER R O 1
ATOM 2471 N N . GLY B 2 372 ? 151.306 129.985 160.939 1.00 75.48 234 GLY R N 1
ATOM 2472 C CA . GLY B 2 372 ? 151.771 130.109 162.305 1.00 78.97 234 GLY R CA 1
ATOM 2473 C C . GLY B 2 372 ? 152.484 131.414 162.589 1.00 80.30 234 GLY R C 1
ATOM 2474 O O . GLY B 2 372 ? 153.030 131.604 163.679 1.00 82.97 234 GLY R O 1
ATOM 2475 N N . SER B 2 373 ? 152.481 132.326 161.620 1.00 86.13 235 SER R N 1
ATOM 2476 C CA . SER B 2 373 ? 153.171 133.598 161.763 1.00 86.76 235 SER R CA 1
ATOM 2477 C C . SER B 2 373 ? 152.275 134.721 161.264 1.00 90.76 235 SER R C 1
ATOM 2478 O O . SER B 2 373 ? 151.370 134.512 160.454 1.00 91.67 235 SER R O 1
ATOM 2481 N N . ARG B 2 374 ? 152.542 135.925 161.772 1.00 91.86 236 ARG R N 1
ATOM 2482 C CA . ARG B 2 374 ? 151.749 137.091 161.396 1.00 93.04 236 ARG R CA 1
ATOM 2483 C C . ARG B 2 374 ? 151.953 137.459 159.930 1.00 95.48 236 ARG R C 1
ATOM 2484 O O . ARG B 2 374 ? 150.993 137.820 159.234 1.00 100.15 236 ARG R O 1
ATOM 2492 N N . GLU B 2 375 ? 153.196 137.382 159.447 1.00 91.27 237 GLU R N 1
ATOM 2493 C CA . GLU B 2 375 ? 153.487 137.803 158.080 1.00 89.19 237 GLU R CA 1
ATOM 2494 C C . GLU B 2 375 ? 152.773 136.924 157.061 1.00 91.19 237 GLU R C 1
ATOM 2495 O O . GLU B 2 375 ? 152.229 137.428 156.071 1.00 94.02 237 GLU R O 1
ATOM 2501 N N . LYS B 2 376 ? 152.750 135.610 157.288 1.00 81.83 238 LYS R N 1
ATOM 2502 C CA . LYS B 2 376 ? 152.028 134.726 156.382 1.00 84.93 238 LYS R CA 1
ATOM 2503 C C . LYS B 2 376 ? 150.533 135.011 156.416 1.00 88.12 238 LYS R C 1
ATOM 2504 O O . LYS B 2 376 ? 149.867 134.990 155.374 1.00 92.80 238 LYS R O 1
ATOM 2510 N N . ASP B 2 377 ? 149.993 135.294 157.602 1.00 73.45 239 ASP R N 1
ATOM 2511 C CA . ASP B 2 377 ? 148.581 135.644 157.719 1.00 71.31 239 ASP R CA 1
ATOM 2512 C C . ASP B 2 377 ? 148.244 136.867 156.873 1.00 78.91 239 ASP R C 1
ATOM 2513 O O . ASP B 2 377 ? 147.317 136.835 156.050 1.00 78.93 239 ASP R O 1
ATOM 2518 N N . ARG B 2 378 ? 148.998 137.956 157.053 1.00 84.44 240 ARG R N 1
ATOM 2519 C CA . ARG B 2 378 ? 148.683 139.174 156.315 1.00 77.93 240 ARG R CA 1
ATOM 2520 C C . ARG B 2 378 ? 148.928 139.007 154.821 1.00 78.43 240 ARG R C 1
ATOM 2521 O O . ARG B 2 378 ? 148.176 139.562 154.012 1.00 85.40 240 ARG R O 1
ATOM 2529 N N . ASN B 2 379 ? 149.950 138.237 154.432 1.00 73.00 241 ASN R N 1
ATOM 2530 C CA . ASN B 2 379 ? 150.156 137.961 153.014 1.00 69.92 241 ASN R CA 1
ATOM 2531 C C . ASN B 2 379 ? 148.968 137.215 152.422 1.00 72.08 241 ASN R C 1
ATOM 2532 O O . ASN B 2 379 ? 148.514 137.535 151.316 1.00 82.69 241 ASN R O 1
ATOM 2537 N N . LEU B 2 380 ? 148.447 136.221 153.145 1.00 63.25 242 LEU R N 1
ATOM 2538 C CA . LEU B 2 380 ? 147.293 135.480 152.649 1.00 60.60 242 LEU R CA 1
ATOM 2539 C C . LEU B 2 380 ? 146.080 136.386 152.490 1.00 66.40 242 LEU R C 1
ATOM 2540 O O . LEU B 2 380 ? 145.372 136.311 151.478 1.00 62.51 242 LEU R O 1
ATOM 2545 N N . ARG B 2 381 ? 145.827 137.257 153.471 1.00 63.93 243 ARG R N 1
ATOM 2546 C CA . ARG B 2 381 ? 144.686 138.167 153.360 1.00 60.16 243 ARG R CA 1
ATOM 2547 C C . ARG B 2 381 ? 144.845 139.111 152.170 1.00 64.66 243 ARG R C 1
ATOM 2548 O O . ARG B 2 381 ? 143.896 139.336 151.398 1.00 68.85 243 ARG R O 1
ATOM 2556 N N . ARG B 2 382 ? 146.046 139.678 152.013 1.00 68.00 244 ARG R N 1
ATOM 2557 C CA . ARG B 2 382 ? 146.292 140.636 150.941 1.00 63.05 244 ARG R CA 1
ATOM 2558 C C . ARG B 2 382 ? 146.155 139.985 149.574 1.00 65.09 244 ARG R C 1
ATOM 2559 O O . ARG B 2 382 ? 145.679 140.616 148.626 1.00 74.06 244 ARG R O 1
ATOM 2567 N N . ILE B 2 383 ? 146.596 138.733 149.443 1.00 55.40 245 ILE R N 1
ATOM 2568 C CA . ILE B 2 383 ? 146.441 138.039 148.170 1.00 55.07 245 ILE R CA 1
ATOM 2569 C C . ILE B 2 383 ? 144.985 137.656 147.932 1.00 57.57 245 ILE R C 1
ATOM 2570 O O . ILE B 2 383 ? 144.515 137.659 146.788 1.00 60.79 245 ILE R O 1
ATOM 2575 N N . THR B 2 384 ? 144.241 137.336 148.993 1.00 54.76 246 THR R N 1
ATOM 2576 C CA . THR B 2 384 ? 142.887 136.823 148.810 1.00 54.55 246 THR R CA 1
ATOM 2577 C C . THR B 2 384 ? 141.905 137.923 148.417 1.00 55.66 246 THR R C 1
ATOM 2578 O O . THR B 2 384 ? 141.015 137.691 147.592 1.00 54.87 246 THR R O 1
ATOM 2582 N N . ARG B 2 385 ? 142.039 139.122 148.997 1.00 58.93 247 ARG R N 1
ATOM 2583 C CA . ARG B 2 385 ? 141.010 140.149 148.799 1.00 59.48 247 ARG R CA 1
ATOM 2584 C C . ARG B 2 385 ? 140.780 140.547 147.339 1.00 62.75 247 ARG R C 1
ATOM 2585 O O . ARG B 2 385 ? 139.608 140.606 146.913 1.00 65.28 247 ARG R O 1
ATOM 2593 N N . PRO B 2 386 ? 141.808 140.851 146.534 1.00 53.46 248 PRO R N 1
ATOM 2594 C CA . PRO B 2 386 ? 141.541 141.261 145.147 1.00 43.86 248 PRO R CA 1
ATOM 2595 C C . PRO B 2 386 ? 140.790 140.224 144.345 1.00 47.58 248 PRO R C 1
ATOM 2596 O O . PRO B 2 386 ? 140.014 140.592 143.458 1.00 57.53 248 PRO R O 1
ATOM 2600 N N . THR B 2 387 ? 141.001 138.937 144.618 1.00 55.18 249 THR R N 1
ATOM 2601 C CA . THR B 2 387 ? 140.242 137.907 143.919 1.00 58.19 249 THR R CA 1
ATOM 2602 C C . THR B 2 387 ? 138.760 138.005 144.251 1.00 54.97 249 THR R C 1
ATOM 2603 O O . THR B 2 387 ? 137.906 137.811 143.378 1.00 55.50 249 THR R O 1
ATOM 2607 N N . VAL B 2 388 ? 138.434 138.312 145.509 1.00 49.77 250 VAL R N 1
ATOM 2608 C CA . VAL B 2 388 ? 137.038 138.501 145.893 1.00 48.02 250 VAL R CA 1
ATOM 2609 C C . VAL B 2 388 ? 136.436 139.670 145.130 1.00 52.35 250 VAL R C 1
ATOM 2610 O O . VAL B 2 388 ? 135.325 139.579 144.588 1.00 57.40 250 VAL R O 1
ATOM 2614 N N . ILE B 2 389 ? 137.164 140.790 145.071 1.00 54.72 251 ILE R N 1
ATOM 2615 C CA . ILE B 2 389 ? 136.640 141.952 144.352 1.00 50.59 251 ILE R CA 1
ATOM 2616 C C . ILE B 2 389 ? 136.453 141.628 142.872 1.00 53.80 251 ILE R C 1
ATOM 2617 O O . ILE B 2 389 ? 135.441 141.998 142.263 1.00 51.07 251 ILE R O 1
ATOM 2622 N N . LEU B 2 390 ? 137.424 140.934 142.274 1.00 55.30 252 LEU R N 1
ATOM 2623 C CA . LEU B 2 390 ? 137.346 140.587 140.858 1.00 48.29 252 LEU R CA 1
ATOM 2624 C C . LEU B 2 390 ? 136.154 139.686 140.571 1.00 50.04 252 LEU R C 1
ATOM 2625 O O . LEU B 2 390 ? 135.429 139.897 139.592 1.00 60.12 252 LEU R O 1
ATOM 2630 N N . ILE B 2 391 ? 135.937 138.675 141.410 1.00 48.96 253 ILE R N 1
ATOM 2631 C CA . ILE B 2 391 ? 134.822 137.761 141.196 1.00 52.26 253 ILE R CA 1
ATOM 2632 C C . ILE B 2 391 ? 133.493 138.492 141.343 1.00 57.14 253 ILE R C 1
ATOM 2633 O O . ILE B 2 391 ? 132.569 138.298 140.539 1.00 54.67 253 ILE R O 1
ATOM 2638 N N . LEU B 2 392 ? 133.374 139.349 142.363 1.00 57.45 254 LEU R N 1
ATOM 2639 C CA . LEU B 2 392 ? 132.134 140.094 142.549 1.00 52.69 254 LEU R CA 1
ATOM 2640 C C . LEU B 2 392 ? 131.858 141.015 141.367 1.00 56.54 254 LEU R C 1
ATOM 2641 O O . LEU B 2 392 ? 130.721 141.096 140.889 1.00 63.30 254 LEU R O 1
ATOM 2646 N N . ALA B 2 393 ? 132.886 141.714 140.877 1.00 53.33 255 ALA R N 1
ATOM 2647 C CA . ALA B 2 393 ? 132.700 142.592 139.727 1.00 44.06 255 ALA R CA 1
ATOM 2648 C C . ALA B 2 393 ? 132.308 141.804 138.484 1.00 45.67 255 ALA R C 1
ATOM 2649 O O . ALA B 2 393 ? 131.420 142.221 137.733 1.00 55.42 255 ALA R O 1
ATOM 2651 N N . PHE B 2 394 ? 132.961 140.663 138.253 1.00 41.48 256 PHE R N 1
ATOM 2652 C CA . PHE B 2 394 ? 132.640 139.826 137.101 1.00 39.59 256 PHE R CA 1
ATOM 2653 C C . PHE B 2 394 ? 131.181 139.392 137.133 1.00 45.74 256 PHE R C 1
ATOM 2654 O O . PHE B 2 394 ? 130.452 139.523 136.138 1.00 57.26 256 PHE R O 1
ATOM 2662 N N . PHE B 2 395 ? 130.730 138.886 138.280 1.00 51.12 257 PHE R N 1
ATOM 2663 C CA . PHE B 2 395 ? 129.365 138.384 138.350 1.00 53.76 257 PHE R CA 1
ATOM 2664 C C . PHE B 2 395 ? 128.342 139.511 138.304 1.00 51.47 257 PHE R C 1
ATOM 2665 O O . PHE B 2 395 ? 127.272 139.341 137.713 1.00 57.91 257 PHE R O 1
ATOM 2673 N N . ALA B 2 396 ? 128.648 140.671 138.891 1.00 41.90 258 ALA R N 1
ATOM 2674 C CA . ALA B 2 396 ? 127.736 141.805 138.783 1.00 36.92 258 ALA R CA 1
ATOM 2675 C C . ALA B 2 396 ? 127.628 142.293 137.344 1.00 48.01 258 ALA R C 1
ATOM 2676 O O . ALA B 2 396 ? 126.543 142.682 136.897 1.00 54.87 258 ALA R O 1
ATOM 2678 N N . CYS B 2 397 ? 128.742 142.298 136.609 1.00 59.46 259 CYS R N 1
ATOM 2679 C CA . CYS B 2 397 ? 128.701 142.692 135.205 1.00 49.96 259 CYS R CA 1
ATOM 2680 C C . CYS B 2 397 ? 127.878 141.715 134.377 1.00 54.81 259 CYS R C 1
ATOM 2681 O O . CYS B 2 397 ? 127.114 142.129 133.498 1.00 58.20 259 CYS R O 1
ATOM 2684 N N . TRP B 2 398 ? 128.019 140.414 134.634 1.00 43.25 260 TRP R N 1
ATOM 2685 C CA . TRP B 2 398 ? 127.362 139.429 133.784 1.00 41.61 260 TRP R CA 1
ATOM 2686 C C . TRP B 2 398 ? 125.934 139.092 134.200 1.00 47.09 260 TRP R C 1
ATOM 2687 O O . TRP B 2 398 ? 125.204 138.507 133.395 1.00 56.42 260 TRP R O 1
ATOM 2698 N N . LEU B 2 399 ? 125.512 139.441 135.416 1.00 45.55 261 LEU R N 1
ATOM 2699 C CA . LEU B 2 399 ? 124.217 138.969 135.909 1.00 48.72 261 LEU R CA 1
ATOM 2700 C C . LEU B 2 399 ? 123.013 139.468 135.116 1.00 56.32 261 LEU R C 1
ATOM 2701 O O . LEU B 2 399 ? 122.157 138.638 134.761 1.00 66.37 261 LEU R O 1
ATOM 2706 N N . PRO B 2 400 ? 122.850 140.768 134.835 1.00 44.97 262 PRO R N 1
ATOM 2707 C CA . PRO B 2 400 ? 121.623 141.199 134.143 1.00 49.47 262 PRO R CA 1
ATOM 2708 C C . PRO B 2 400 ? 121.448 140.569 132.772 1.00 56.37 262 PRO R C 1
ATOM 2709 O O . PRO B 2 400 ? 120.311 140.304 132.360 1.00 64.10 262 PRO R O 1
ATOM 2713 N N . TYR B 2 401 ? 122.543 140.303 132.057 1.00 55.59 263 TYR R N 1
ATOM 2714 C CA . TYR B 2 401 ? 122.441 139.570 130.801 1.00 44.90 263 TYR R CA 1
ATOM 2715 C C . TYR B 2 401 ? 121.883 138.174 131.030 1.00 52.86 263 TYR R C 1
ATOM 2716 O O . TYR B 2 401 ? 121.068 137.684 130.240 1.00 61.11 263 TYR R O 1
ATOM 2725 N N . TYR B 2 402 ? 122.316 137.514 132.106 1.00 53.80 264 TYR R N 1
ATOM 2726 C CA . TYR B 2 402 ? 121.811 136.179 132.407 1.00 45.52 264 TYR R CA 1
ATOM 2727 C C . TYR B 2 402 ? 120.334 136.218 132.774 1.00 46.85 264 TYR R C 1
ATOM 2728 O O . TYR B 2 402 ? 119.574 135.320 132.398 1.00 50.44 264 TYR R O 1
ATOM 2737 N N . ILE B 2 403 ? 119.903 137.259 133.489 1.00 44.70 265 ILE R N 1
ATOM 2738 C CA . ILE B 2 403 ? 118.480 137.414 133.787 1.00 50.52 265 ILE R CA 1
ATOM 2739 C C . ILE B 2 403 ? 117.685 137.584 132.497 1.00 56.67 265 ILE R C 1
ATOM 2740 O O . ILE B 2 403 ? 116.630 136.962 132.301 1.00 64.80 265 ILE R O 1
ATOM 2745 N N . GLY B 2 404 ? 118.188 138.429 131.596 1.00 53.99 266 GLY R N 1
ATOM 2746 C CA . GLY B 2 404 ? 117.505 138.637 130.331 1.00 48.23 266 GLY R CA 1
ATOM 2747 C C . GLY B 2 404 ? 117.395 137.369 129.508 1.00 57.09 266 GLY R C 1
ATOM 2748 O O . GLY B 2 404 ? 116.334 137.065 128.959 1.00 61.84 266 GLY R O 1
ATOM 2749 N N . ILE B 2 405 ? 118.484 136.602 129.419 1.00 60.25 267 ILE R N 1
ATOM 2750 C CA . ILE B 2 405 ? 118.432 135.387 128.612 1.00 52.90 267 ILE R CA 1
ATOM 2751 C C . ILE B 2 405 ? 117.605 134.309 129.299 1.00 63.24 267 ILE R C 1
ATOM 2752 O O . ILE B 2 405 ? 117.033 133.448 128.627 1.00 67.32 267 ILE R O 1
ATOM 2757 N N . SER B 2 406 ? 117.503 134.333 130.630 1.00 61.68 268 SER R N 1
ATOM 2758 C CA . SER B 2 406 ? 116.604 133.402 131.307 1.00 54.34 268 SER R CA 1
ATOM 2759 C C . SER B 2 406 ? 115.148 133.706 130.971 1.00 60.26 268 SER R C 1
ATOM 2760 O O . SER B 2 406 ? 114.364 132.796 130.666 1.00 62.51 268 SER R O 1
ATOM 2763 N N . ILE B 2 407 ? 114.770 134.986 131.012 1.00 72.32 269 ILE R N 1
ATOM 2764 C CA . ILE B 2 407 ? 113.410 135.356 130.622 1.00 66.99 269 ILE R CA 1
ATOM 2765 C C . ILE B 2 407 ? 113.168 135.015 129.156 1.00 73.69 269 ILE R C 1
ATOM 2766 O O . ILE B 2 407 ? 112.086 134.547 128.780 1.00 79.30 269 ILE R O 1
ATOM 2771 N N . ASP B 2 408 ? 114.173 135.238 128.307 1.00 80.02 270 ASP R N 1
ATOM 2772 C CA . ASP B 2 408 ? 114.036 134.908 126.892 1.00 75.82 270 ASP R CA 1
ATOM 2773 C C . ASP B 2 408 ? 113.856 133.410 126.684 1.00 76.12 270 ASP R C 1
ATOM 2774 O O . ASP B 2 408 ? 113.047 132.982 125.852 1.00 78.05 270 ASP R O 1
ATOM 2779 N N . SER B 2 409 ? 114.613 132.597 127.422 1.00 75.80 271 SER R N 1
ATOM 2780 C CA . SER B 2 409 ? 114.474 131.151 127.321 1.00 78.40 271 SER R CA 1
ATOM 2781 C C . SER B 2 409 ? 113.089 130.709 127.762 1.00 78.98 271 SER R C 1
ATOM 2782 O O . SER B 2 409 ? 112.482 129.830 127.141 1.00 82.18 271 SER R O 1
ATOM 2785 N N . PHE B 2 410 ? 112.571 131.309 128.837 1.00 82.52 272 PHE R N 1
ATOM 2786 C CA . PHE B 2 410 ? 111.213 130.983 129.258 1.00 84.49 272 PHE R CA 1
ATOM 2787 C C . PHE B 2 410 ? 110.191 131.408 128.212 1.00 83.32 272 PHE R C 1
ATOM 2788 O O . PHE B 2 410 ? 109.156 130.751 128.053 1.00 85.68 272 PHE R O 1
ATOM 2796 N N . ILE B 2 411 ? 110.460 132.500 127.493 1.00 83.51 273 ILE R N 1
ATOM 2797 C CA . ILE B 2 411 ? 109.607 132.872 126.367 1.00 81.83 273 ILE R CA 1
ATOM 2798 C C . ILE B 2 411 ? 109.650 131.791 125.294 1.00 83.51 273 ILE R C 1
ATOM 2799 O O . ILE B 2 411 ? 108.614 131.399 124.743 1.00 85.19 273 ILE R O 1
ATOM 2804 N N . LEU B 2 412 ? 110.849 131.291 124.982 1.00 93.11 274 LEU R N 1
ATOM 2805 C CA . LEU B 2 412 ? 110.974 130.187 124.034 1.00 93.45 274 LEU R CA 1
ATOM 2806 C C . LEU B 2 412 ? 110.272 128.936 124.542 1.00 95.39 274 LEU R C 1
ATOM 2807 O O . LEU B 2 412 ? 109.617 128.226 123.771 1.00 95.51 274 LEU R O 1
ATOM 2812 N N . LEU B 2 413 ? 110.398 128.648 125.837 1.00 94.60 275 LEU R N 1
ATOM 2813 C CA . LEU B 2 413 ? 109.732 127.490 126.421 1.00 92.32 275 LEU R CA 1
ATOM 2814 C C . LEU B 2 413 ? 108.222 127.659 126.509 1.00 96.01 275 LEU R C 1
ATOM 2815 O O . LEU B 2 413 ? 107.547 126.753 127.012 1.00 95.58 275 LEU R O 1
ATOM 2820 N N . GLU B 2 414 ? 107.687 128.790 126.049 1.00 103.93 276 GLU R N 1
ATOM 2821 C CA . GLU B 2 414 ? 106.258 129.074 125.960 1.00 102.43 276 GLU R CA 1
ATOM 2822 C C . GLU B 2 414 ? 105.578 129.135 127.321 1.00 102.49 276 GLU R C 1
ATOM 2823 O O . GLU B 2 414 ? 104.343 129.117 127.392 1.00 105.99 276 GLU R O 1
ATOM 2829 N N . ILE B 2 415 ? 106.347 129.200 128.409 1.00 98.35 277 ILE R N 1
ATOM 2830 C CA . ILE B 2 415 ? 105.745 129.371 129.726 1.00 99.76 277 ILE R CA 1
ATOM 2831 C C . ILE B 2 415 ? 105.182 130.779 129.876 1.00 101.95 277 ILE R C 1
ATOM 2832 O O . ILE B 2 415 ? 104.057 130.965 130.354 1.00 102.39 277 ILE R O 1
ATOM 2837 N N . ILE B 2 416 ? 105.943 131.787 129.458 1.00 102.61 278 ILE R N 1
ATOM 2838 C CA . ILE B 2 416 ? 105.537 133.184 129.566 1.00 103.14 278 ILE R CA 1
ATOM 2839 C C . ILE B 2 416 ? 104.903 133.599 128.247 1.00 102.56 278 ILE R C 1
ATOM 2840 O O . ILE B 2 416 ? 105.529 133.492 127.186 1.00 103.33 278 ILE R O 1
ATOM 2845 N N . LYS B 2 417 ? 103.662 134.075 128.309 1.00 101.49 279 LYS R N 1
ATOM 2846 C CA . LYS B 2 417 ? 102.922 134.507 127.130 1.00 101.55 279 LYS R CA 1
ATOM 2847 C C . LYS B 2 417 ? 102.500 135.957 127.310 1.00 100.47 279 LYS R C 1
ATOM 2848 O O . LYS B 2 417 ? 101.752 136.278 128.240 1.00 100.12 279 LYS R O 1
ATOM 2854 N N . GLN B 2 418 ? 102.976 136.824 126.420 1.00 108.86 280 GLN R N 1
ATOM 2855 C CA . GLN B 2 418 ? 102.607 138.232 126.403 1.00 110.01 280 GLN R CA 1
ATOM 2856 C C . GLN B 2 418 ? 102.546 138.696 124.953 1.00 110.95 280 GLN R C 1
ATOM 2857 O O . GLN B 2 418 ? 102.709 137.905 124.018 1.00 108.46 280 GLN R O 1
ATOM 2863 N N . GLY B 2 419 ? 102.310 139.994 124.764 1.00 115.64 281 GLY R N 1
ATOM 2864 C CA . GLY B 2 419 ? 102.298 140.552 123.431 1.00 115.08 281 GLY R CA 1
ATOM 2865 C C . GLY B 2 419 ? 103.694 140.745 122.868 1.00 114.20 281 GLY R C 1
ATOM 2866 O O . GLY B 2 419 ? 104.688 140.764 123.592 1.00 113.83 281 GLY R O 1
ATOM 2867 N N . CYS B 2 420 ? 103.756 140.905 121.542 1.00 114.52 282 CYS R N 1
ATOM 2868 C CA . CYS B 2 420 ? 105.039 141.051 120.861 1.00 114.47 282 CYS R CA 1
ATOM 2869 C C . CYS B 2 420 ? 105.822 142.261 121.352 1.00 114.44 282 CYS R C 1
ATOM 2870 O O . CYS B 2 420 ? 107.050 142.292 121.207 1.00 115.00 282 CYS R O 1
ATOM 2873 N N . GLU B 2 421 ? 105.142 143.254 121.928 1.00 114.01 283 GLU R N 1
ATOM 2874 C CA . GLU B 2 421 ? 105.850 144.367 122.548 1.00 114.05 283 GLU R CA 1
ATOM 2875 C C . GLU B 2 421 ? 106.754 143.875 123.669 1.00 113.69 283 GLU R C 1
ATOM 2876 O O . GLU B 2 421 ? 107.880 144.362 123.830 1.00 112.44 283 GLU R O 1
ATOM 2882 N N . PHE B 2 422 ? 106.278 142.903 124.452 1.00 99.30 284 PHE R N 1
ATOM 2883 C CA . PHE B 2 422 ? 107.089 142.349 125.530 1.00 95.99 284 PHE R CA 1
ATOM 2884 C C . PHE B 2 422 ? 108.344 141.676 124.988 1.00 97.33 284 PHE R C 1
ATOM 2885 O O . PHE B 2 422 ? 109.441 141.875 125.523 1.00 96.39 284 PHE R O 1
ATOM 2893 N N . GLU B 2 423 ? 108.206 140.884 123.921 1.00 105.12 285 GLU R N 1
ATOM 2894 C CA . GLU B 2 423 ? 109.373 140.229 123.337 1.00 104.46 285 GLU R CA 1
ATOM 2895 C C . GLU B 2 423 ? 110.351 141.244 122.757 1.00 102.68 285 GLU R C 1
ATOM 2896 O O . GLU B 2 423 ? 111.568 141.092 122.908 1.00 101.68 285 GLU R O 1
ATOM 2902 N N . ASN B 2 424 ? 109.844 142.279 122.085 1.00 95.65 286 ASN R N 1
ATOM 2903 C CA . ASN B 2 424 ? 110.734 143.300 121.541 1.00 94.82 286 ASN R CA 1
ATOM 2904 C C . ASN B 2 424 ? 111.483 144.026 122.653 1.00 95.34 286 ASN R C 1
ATOM 2905 O O . ASN B 2 424 ? 112.691 144.280 122.540 1.00 96.40 286 ASN R O 1
ATOM 2910 N N . THR B 2 425 ? 110.782 144.365 123.737 1.00 90.08 287 THR R N 1
ATOM 2911 C CA . THR B 2 425 ? 111.435 145.021 124.862 1.00 90.38 287 THR R CA 1
ATOM 2912 C C . THR B 2 425 ? 112.493 144.117 125.478 1.00 91.59 287 THR R C 1
ATOM 2913 O O . THR B 2 425 ? 113.589 144.576 125.823 1.00 92.88 287 THR R O 1
ATOM 2917 N N . VAL B 2 426 ? 112.188 142.823 125.606 1.00 81.15 288 VAL R N 1
ATOM 2918 C CA . VAL B 2 426 ? 113.151 141.882 126.171 1.00 78.55 288 VAL R CA 1
ATOM 2919 C C . VAL B 2 426 ? 114.376 141.767 125.274 1.00 81.37 288 VAL R C 1
ATOM 2920 O O . VAL B 2 426 ? 115.509 141.685 125.757 1.00 82.60 288 VAL R O 1
ATOM 2924 N N . HIS B 2 427 ? 114.173 141.762 123.955 1.00 79.38 289 HIS R N 1
ATOM 2925 C CA . HIS B 2 427 ? 115.306 141.664 123.039 1.00 77.78 289 HIS R CA 1
ATOM 2926 C C . HIS B 2 427 ? 116.190 142.904 123.104 1.00 80.66 289 HIS R C 1
ATOM 2927 O O . HIS B 2 427 ? 117.424 142.794 123.097 1.00 80.29 289 HIS R O 1
ATOM 2934 N N . LYS B 2 428 ? 115.584 144.093 123.158 1.00 74.06 290 LYS R N 1
ATOM 2935 C CA . LYS B 2 428 ? 116.380 145.305 123.331 1.00 67.46 290 LYS R CA 1
ATOM 2936 C C . LYS B 2 428 ? 117.150 145.262 124.645 1.00 72.29 290 LYS R C 1
ATOM 2937 O O . LYS B 2 428 ? 118.340 145.608 124.695 1.00 73.87 290 LYS R O 1
ATOM 2943 N N . TRP B 2 429 ? 116.479 144.833 125.717 1.00 59.33 291 TRP R N 1
ATOM 2944 C CA . TRP B 2 429 ? 117.123 144.670 127.014 1.00 53.27 291 TRP R CA 1
ATOM 2945 C C . TRP B 2 429 ? 118.336 143.755 126.910 1.00 58.62 291 TRP R C 1
ATOM 2946 O O . TRP B 2 429 ? 119.419 144.087 127.399 1.00 69.76 291 TRP R O 1
ATOM 2957 N N . ILE B 2 430 ? 118.172 142.602 126.259 1.00 51.98 292 ILE R N 1
ATOM 2958 C CA . ILE B 2 430 ? 119.251 141.622 126.179 1.00 55.91 292 ILE R CA 1
ATOM 2959 C C . ILE B 2 430 ? 120.416 142.160 125.362 1.00 66.28 292 ILE R C 1
ATOM 2960 O O . ILE B 2 430 ? 121.579 141.987 125.738 1.00 66.47 292 ILE R O 1
ATOM 2965 N N . SER B 2 431 ? 120.134 142.803 124.228 1.00 62.48 293 SER R N 1
ATOM 2966 C CA . SER B 2 431 ? 121.216 143.319 123.393 1.00 51.63 293 SER R CA 1
ATOM 2967 C C . SER B 2 431 ? 122.015 144.389 124.129 1.00 56.55 293 SER R C 1
ATOM 2968 O O . SER B 2 431 ? 123.255 144.342 124.175 1.00 57.57 293 SER R O 1
ATOM 2971 N N . ILE B 2 432 ? 121.317 145.356 124.732 1.00 59.14 294 ILE R N 1
ATOM 2972 C CA . ILE B 2 432 ? 122.003 146.419 125.460 1.00 53.86 294 ILE R CA 1
ATOM 2973 C C . ILE B 2 432 ? 122.783 145.842 126.633 1.00 60.45 294 ILE R C 1
ATOM 2974 O O . ILE B 2 432 ? 123.929 146.235 126.894 1.00 67.70 294 ILE R O 1
ATOM 2979 N N . THR B 2 433 ? 122.189 144.885 127.347 1.00 47.29 295 THR R N 1
ATOM 2980 C CA . THR B 2 433 ? 122.840 144.330 128.522 1.00 37.33 295 THR R CA 1
ATOM 2981 C C . THR B 2 433 ? 124.041 143.472 128.159 1.00 54.15 295 THR R C 1
ATOM 2982 O O . THR B 2 433 ? 125.007 143.427 128.918 1.00 59.26 295 THR R O 1
ATOM 2986 N N . GLU B 2 434 ? 124.008 142.785 127.017 1.00 59.41 296 GLU R N 1
ATOM 2987 C CA . GLU B 2 434 ? 125.188 142.052 126.567 1.00 51.51 296 GLU R CA 1
ATOM 2988 C C . GLU B 2 434 ? 126.310 143.006 126.180 1.00 54.80 296 GLU R C 1
ATOM 2989 O O . GLU B 2 434 ? 127.480 142.778 126.526 1.00 54.91 296 GLU R O 1
ATOM 2995 N N . ALA B 2 435 ? 125.972 144.086 125.470 1.00 58.57 297 ALA R N 1
ATOM 2996 C CA . ALA B 2 435 ? 126.983 145.086 125.149 1.00 52.20 297 ALA R CA 1
ATOM 2997 C C . ALA B 2 435 ? 127.608 145.659 126.415 1.00 52.47 297 ALA R C 1
ATOM 2998 O O . ALA B 2 435 ? 128.819 145.902 126.463 1.00 53.59 297 ALA R O 1
ATOM 3000 N N . LEU B 2 436 ? 126.798 145.876 127.453 1.00 47.85 298 LEU R N 1
ATOM 3001 C CA . LEU B 2 436 ? 127.336 146.392 128.709 1.00 47.89 298 LEU R CA 1
ATOM 3002 C C . LEU B 2 436 ? 128.097 145.326 129.492 1.00 54.18 298 LEU R C 1
ATOM 3003 O O . LEU B 2 436 ? 129.047 145.651 130.211 1.00 61.92 298 LEU R O 1
ATOM 3008 N N . ALA B 2 437 ? 127.696 144.059 129.378 1.00 50.69 299 ALA R N 1
ATOM 3009 C CA . ALA B 2 437 ? 128.369 142.982 130.090 1.00 46.03 299 ALA R CA 1
ATOM 3010 C C . ALA B 2 437 ? 129.713 142.644 129.473 1.00 51.69 299 ALA R C 1
ATOM 3011 O O . ALA B 2 437 ? 130.543 142.012 130.132 1.00 43.21 299 ALA R O 1
ATOM 3013 N N . PHE B 2 438 ? 129.939 143.043 128.221 1.00 68.78 300 PHE R N 1
ATOM 3014 C CA . PHE B 2 438 ? 131.273 142.915 127.641 1.00 60.92 300 PHE R CA 1
ATOM 3015 C C . PHE B 2 438 ? 132.321 143.736 128.383 1.00 55.11 300 PHE R C 1
ATOM 3016 O O . PHE B 2 438 ? 133.505 143.644 128.046 1.00 51.14 300 PHE R O 1
ATOM 3024 N N . PHE B 2 439 ? 131.920 144.536 129.374 1.00 55.76 301 PHE R N 1
ATOM 3025 C CA . PHE B 2 439 ? 132.858 145.307 130.180 1.00 47.88 301 PHE R CA 1
ATOM 3026 C C . PHE B 2 439 ? 133.709 144.437 131.092 1.00 58.72 301 PHE R C 1
ATOM 3027 O O . PHE B 2 439 ? 134.642 144.956 131.713 1.00 69.93 301 PHE R O 1
ATOM 3035 N N . HIS B 2 440 ? 133.404 143.143 131.206 1.00 59.29 302 HIS R N 1
ATOM 3036 C CA . HIS B 2 440 ? 134.198 142.263 132.053 1.00 62.00 302 HIS R CA 1
ATOM 3037 C C . HIS B 2 440 ? 135.638 142.146 131.575 1.00 63.06 302 HIS R C 1
ATOM 3038 O O . HIS B 2 440 ? 136.516 141.791 132.368 1.00 65.75 302 HIS R O 1
ATOM 3045 N N . CYS B 2 441 ? 135.901 142.433 130.300 1.00 64.52 303 CYS R N 1
ATOM 3046 C CA . CYS B 2 441 ? 137.250 142.340 129.761 1.00 59.49 303 CYS R CA 1
ATOM 3047 C C . CYS B 2 441 ? 138.186 143.399 130.324 1.00 64.84 303 CYS R C 1
ATOM 3048 O O . CYS B 2 441 ? 139.402 143.275 130.156 1.00 74.05 303 CYS R O 1
ATOM 3051 N N . CYS B 2 442 ? 137.658 144.427 130.981 1.00 57.89 304 CYS R N 1
ATOM 3052 C CA . CYS B 2 442 ? 138.467 145.503 131.530 1.00 50.79 304 CYS R CA 1
ATOM 3053 C C . CYS B 2 442 ? 138.684 145.384 133.031 1.00 61.75 304 CYS R C 1
ATOM 3054 O O . CYS B 2 442 ? 139.271 146.288 133.628 1.00 76.22 304 CYS R O 1
ATOM 3057 N N . LEU B 2 443 ? 138.233 144.297 133.658 1.00 60.01 305 LEU R N 1
ATOM 3058 C CA . LEU B 2 443 ? 138.295 144.210 135.114 1.00 62.40 305 LEU R CA 1
ATOM 3059 C C . LEU B 2 443 ? 139.722 144.009 135.614 1.00 58.47 305 LEU R C 1
ATOM 3060 O O . LEU B 2 443 ? 140.138 144.659 136.579 1.00 58.99 305 LEU R O 1
ATOM 3065 N N . ASN B 2 444 ? 140.482 143.110 134.988 1.00 63.91 306 ASN R N 1
ATOM 3066 C CA . ASN B 2 444 ? 141.852 142.866 135.441 1.00 63.56 306 ASN R CA 1
ATOM 3067 C C . ASN B 2 444 ? 142.737 144.101 135.338 1.00 65.01 306 ASN R C 1
ATOM 3068 O O . ASN B 2 444 ? 143.406 144.435 136.333 1.00 72.26 306 ASN R O 1
ATOM 3073 N N . PRO B 2 445 ? 142.815 144.809 134.202 1.00 54.85 307 PRO R N 1
ATOM 3074 C CA . PRO B 2 445 ? 143.643 146.026 134.178 1.00 59.81 307 PRO R CA 1
ATOM 3075 C C . PRO B 2 445 ? 143.173 147.095 135.149 1.00 65.42 307 PRO R C 1
ATOM 3076 O O . PRO B 2 445 ? 144.001 147.753 135.793 1.00 65.70 307 PRO R O 1
ATOM 3080 N N . ILE B 2 446 ? 141.859 147.280 135.283 1.00 59.40 308 ILE R N 1
ATOM 3081 C CA . ILE B 2 446 ? 141.344 148.275 136.216 1.00 53.21 308 ILE R CA 1
ATOM 3082 C C . ILE B 2 446 ? 141.683 147.889 137.649 1.00 55.54 308 ILE R C 1
ATOM 3083 O O . ILE B 2 446 ? 142.002 148.749 138.479 1.00 64.85 308 ILE R O 1
ATOM 3088 N N . LEU B 2 447 ? 141.635 146.594 137.962 1.00 60.94 309 LEU R N 1
ATOM 3089 C CA . LEU B 2 447 ? 141.968 146.155 139.312 1.00 60.15 309 LEU R CA 1
ATOM 3090 C C . LEU B 2 447 ? 143.457 146.304 139.597 1.00 64.54 309 LEU R C 1
ATOM 3091 O O . LEU B 2 447 ? 143.843 146.643 140.722 1.00 70.71 309 LEU R O 1
ATOM 3096 N N . TYR B 2 448 ? 144.312 146.060 138.600 1.00 66.41 310 TYR R N 1
ATOM 3097 C CA . TYR B 2 448 ? 145.730 146.351 138.789 1.00 64.69 310 TYR R CA 1
ATOM 3098 C C . TYR B 2 448 ? 145.962 147.838 139.005 1.00 72.36 310 TYR R C 1
ATOM 3099 O O . TYR B 2 448 ? 146.794 148.230 139.830 1.00 77.78 310 TY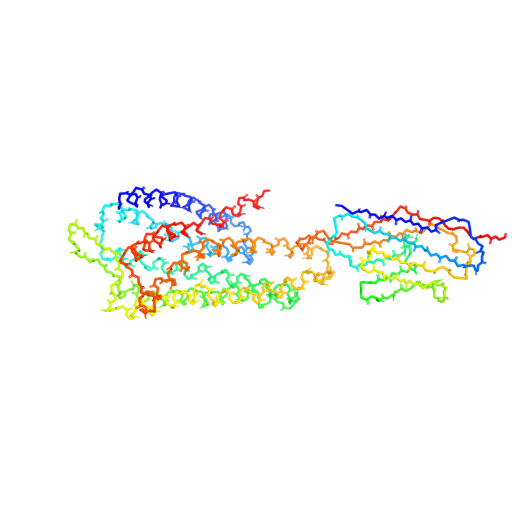R R O 1
ATOM 3108 N N . ALA B 2 449 ? 145.246 148.682 138.263 1.00 63.65 311 ALA R N 1
ATOM 3109 C CA . ALA B 2 449 ? 145.406 150.121 138.431 1.00 69.00 311 ALA R CA 1
ATOM 3110 C C . ALA B 2 449 ? 144.989 150.561 139.829 1.00 74.50 311 ALA R C 1
ATOM 3111 O O . ALA B 2 449 ? 145.722 151.290 140.508 1.00 69.94 311 ALA R O 1
ATOM 3113 N N . PHE B 2 450 ? 143.814 150.119 140.281 1.00 81.72 312 PHE R N 1
ATOM 3114 C CA . PHE B 2 450 ? 143.302 150.563 141.574 1.00 74.64 312 PHE R CA 1
ATOM 3115 C C . PHE B 2 450 ? 144.122 149.997 142.726 1.00 74.86 312 PHE R C 1
ATOM 3116 O O . PHE B 2 450 ? 144.534 150.736 143.628 1.00 80.25 312 PHE R O 1
ATOM 3124 N N . LEU B 2 451 ? 144.371 148.690 142.718 1.00 78.21 313 LEU R N 1
ATOM 3125 C CA . LEU B 2 451 ? 145.054 148.043 143.828 1.00 83.50 313 LEU R CA 1
ATOM 3126 C C . LEU B 2 451 ? 146.572 148.112 143.726 1.00 84.77 313 LEU R C 1
ATOM 3127 O O . LEU B 2 451 ? 147.256 147.829 144.716 1.00 84.40 313 LEU R O 1
ATOM 3132 N N . GLY B 2 452 ? 147.113 148.477 142.568 1.00 85.83 314 GLY R N 1
ATOM 3133 C CA . GLY B 2 452 ? 148.548 148.602 142.418 1.00 86.61 314 GLY R CA 1
ATOM 3134 C C . GLY B 2 452 ? 149.040 150.016 142.638 1.00 91.29 314 GLY R C 1
ATOM 3135 O O . GLY B 2 452 ? 149.772 150.562 141.807 1.00 91.07 314 GLY R O 1
ATOM 3136 N N . ALA B 2 453 ? 148.642 150.621 143.752 1.00 100.13 315 ALA R N 1
ATOM 3137 C CA . ALA B 2 453 ? 149.055 151.981 144.075 1.00 98.78 315 ALA R CA 1
ATOM 3138 C C . ALA B 2 453 ? 150.180 151.977 145.104 1.00 98.90 315 ALA R C 1
ATOM 3139 O O . ALA B 2 453 ? 151.314 151.611 144.795 1.00 99.56 315 ALA R O 1
#

Nearest PDB structures (foldseek):
  8hnn-assembly1_N  TM=9.759E-01  e=1.073E-18  Lama glama
  7ymj-assembly1_D  TM=9.566E-01  e=4.131E-19  Lama glama
  7ul3-assembly1_C  TM=9.454E-01  e=3.030E-17  synthetic construct
  7ssh-assembly13_Z  TM=8.788E-01  e=2.772E-13  Lama glama
  6war-assembly6_L  TM=8.741E-01  e=1.467E-13  Lama glama

Foldseek 3Di:
DKAKEWDWADEAAAQDKTKIKIFIGDLFDAWFKKAKWVVTHGQWIATPVGPIDGDPVNPPAKDKDDDRVRRMIMIMGGRHDQVNFGKMKMKIWTFNDPPTDIDIDIHPIHGYGHDD/DVVQLVPLLVLLVVLLVLLLVLLVVLLCCVPVVVPDCPLLNVLVNVLSVLLNLLSVCSVQVNVCSNAAHPDFQVNLLVNLLSVQLNLLLNLVSLLLSLVLLLCCFVVVPPCPVVNCCCRPPVSCVRGRVVSNVVSVQSVVFFGWDDDPPHIDTDGDDPDCVVVLVVLVVSCCSRDPVSVVSNCVSVVVNVVCLVPPPATPPDNVSRVVSVLVPVLSVVLVVVLCVLCPQLNVLVVVVSVVVVVVDDDDVVVVVVSVVSNSVSVSRSSSNSNSVSVSCVVSVD

Radius of gyration: 30.48 Å; Cα contacts (8 Å, |Δi|>4): 592; chains: 2; bounding box: 57×35×104 Å

Solvent-accessible surface area: 20432 Å² total; per-residue (Å²): 111,29,52,18,114,31,62,24,44,48,107,20,47,58,50,98,85,46,152,0,32,0,32,11,47,57,84,49,73,89,15,4,36,2,4,0,56,76,199,97,104,46,19,0,31,12,45,47,78,36,69,59,64,84,17,108,66,1,76,86,56,9,76,11,45,34,57,81,104,52,38,11,0,51,0,79,1,46,65,12,19,112,149,18,56,24,40,8,48,0,12,0,33,19,0,58,17,35,68,85,63,2,65,65,12,116,13,158,28,10,85,1,60,24,58,148,117,110,132,37,108,123,50,19,21,73,20,10,49,83,0,55,112,69,0,52,93,10,0,21,105,15,32,88,55,11,17,167,111,162,102,133,112,63,34,11,22,55,2,15,29,31,5,0,60,0,1,47,78,0,0,84,8,1,57,45,52,18,58,37,33,68,56,15,7,156,77,30,67,159,58,0,48,30,11,25,21,35,36,13,9,2,18,14,0,1,2,56,0,1,4,23,0,0,61,1,1,60,35,8,4,30,76,38,124,116,9,122,182,71,38,94,56,29,7,67,135,65,1,112,95,30,3,46,86,55,2,101,112,57,2,92,22,1,119,106,34,0,50,46,37,133,35,134,149,78,93,61,15,71,48,100,51,94,75,91,122,97,40,14,83,42,37,81,48,26,20,80,27,4,38,66,77,0,10,92,50,10,127,62,8,17,78,68,0,54,59,96,0,90,60,48,92,32,10,49,66,28,103,86,116,0,97,52,25,0,142,69,0,94,24,1,38,61,2,14,126,29,13,38,63,38,8,85,47,22,13,82,0,6,41,55,18,0,89,24,63,72,113,124,54,136,121,47,101,142,77,46,81,72,14,104,116,134,20,35,42,17,34,0,80,1,0,64,7,0,7,21,3,22,84,14,62,75,156,70,60,137